Protein AF-A0A1Q7YEU7-F1 (afdb_monomer)

Sequence (400 aa):
MSNGEQTRAAELEILFSDGQLRAQCKITGKGLYWQSQPVNMKVDLTGLDGKISQLKDVLTTEQTDLWANLEDPLAEPASGFVADQFADCVERVVSVGFGLYSELADLGLRTILDKIDSTLREDDQLSIQTDCAFLPWEILYPYYYDKGNMTPKQKKNNPLRPKSLWGYKYKTEYILYPLPDELNGWAAPIDEHEQGPDYISFNLNKEIDAAFQARPFKPVEFHRQFFNSSIGEKGKCLEDKDSIVDFLLDDKNGATIIYMFCHGDSGSPLTSKMNEVLDFGEQKFITPQTLEQQNTYLRGPIVILNSCLSATVSPLSFSSFHKKFRKKRAMGVIGTTIKMPATFAAAFGRKLIECYMNRISIGCAIYQLRRELLDRNNPLGLFYSLQCPGDILAPQGGNN

Mean predicted aligned error: 6.61 Å

Radius of gyration: 20.5 Å; Cα contacts (8 Å, |Δi|>4): 819; chains: 1; bounding box: 54×52×56 Å

Nearest PDB structures (foldseek):
  7gy4-assembly1_A  TM=3.293E-01  e=2.165E-02  Homo sapiens
  2v7z-assembly2_B  TM=3.287E-01  e=4.281E-02  Rattus norvegicus
  5oow-assembly1_A  TM=2.748E-01  e=4.531E-02  Escherichia coli K-12
  3c7n-assembly1_B  TM=2.941E-01  e=3.312E-01  Bos taurus
  3hvr-assembly1_A  TM=4.270E-01  e=2.870E+00  Thermus thermophilus HB27

Structure (mmCIF, N/CA/C/O backbone):
data_AF-A0A1Q7YEU7-F1
#
_entry.id   AF-A0A1Q7YEU7-F1
#
loop_
_atom_site.group_PDB
_atom_site.id
_atom_site.type_symbol
_atom_site.label_atom_id
_atom_site.label_alt_id
_atom_site.label_comp_id
_atom_site.label_asym_id
_atom_site.label_entity_id
_atom_site.label_seq_id
_atom_site.pdbx_PDB_ins_code
_atom_site.Cartn_x
_atom_site.Cartn_y
_atom_site.Cartn_z
_atom_site.occupancy
_atom_site.B_iso_or_equiv
_atom_site.auth_seq_id
_atom_site.auth_comp_id
_atom_site.auth_asym_id
_atom_site.auth_atom_id
_atom_site.pdbx_PDB_model_num
ATOM 1 N N . MET A 1 1 ? -1.845 -26.449 -1.394 1.00 32.59 1 MET A N 1
ATOM 2 C CA . MET A 1 1 ? -1.409 -27.303 -0.269 1.00 32.59 1 MET A CA 1
ATOM 3 C C . MET A 1 1 ? 0.108 -27.401 -0.323 1.00 32.59 1 MET A C 1
ATOM 5 O O . MET A 1 1 ? 0.626 -28.246 -1.039 1.00 32.59 1 MET A O 1
ATOM 9 N N . SER A 1 2 ? 0.813 -26.463 0.314 1.00 35.88 2 SER A N 1
ATOM 10 C CA . SER A 1 2 ? 2.271 -26.518 0.457 1.00 35.88 2 SER A CA 1
ATOM 11 C C . SER A 1 2 ? 2.619 -27.400 1.656 1.00 35.88 2 SER A C 1
ATOM 13 O O . SER A 1 2 ? 1.962 -27.350 2.696 1.00 35.88 2 SER A O 1
ATOM 15 N N . ASN A 1 3 ? 3.620 -28.259 1.477 1.00 32.59 3 ASN A N 1
ATOM 16 C CA . ASN A 1 3 ? 4.206 -29.067 2.541 1.00 32.59 3 ASN A CA 1
ATOM 17 C C . ASN A 1 3 ? 4.626 -28.162 3.709 1.00 32.59 3 ASN A C 1
ATOM 19 O O . ASN A 1 3 ? 5.166 -27.088 3.469 1.00 32.59 3 ASN A O 1
ATOM 23 N N . GLY A 1 4 ? 4.375 -28.601 4.948 1.00 37.47 4 GLY A N 1
ATOM 24 C CA . GLY A 1 4 ? 4.508 -27.829 6.192 1.00 37.47 4 GLY A CA 1
ATOM 25 C C . GLY A 1 4 ? 5.925 -27.394 6.593 1.00 37.47 4 GLY A C 1
ATOM 26 O O . GLY A 1 4 ? 6.365 -27.662 7.712 1.00 37.47 4 GLY A O 1
ATOM 27 N N . GLU A 1 5 ? 6.642 -26.700 5.712 1.00 50.41 5 GLU A N 1
ATOM 28 C CA . GLU A 1 5 ? 7.723 -25.809 6.114 1.00 50.41 5 GLU A CA 1
ATOM 29 C C . GLU A 1 5 ? 7.101 -24.599 6.827 1.00 50.41 5 GLU A C 1
ATOM 31 O O . GLU A 1 5 ? 6.281 -23.882 6.263 1.00 50.41 5 GLU A O 1
ATOM 36 N N . GLN A 1 6 ? 7.442 -24.413 8.106 1.00 59.03 6 GLN A N 1
ATOM 37 C CA . GLN A 1 6 ? 6.990 -23.258 8.885 1.00 59.03 6 GLN A CA 1
ATOM 38 C C . GLN A 1 6 ? 7.550 -21.966 8.276 1.00 59.03 6 GLN A C 1
ATOM 40 O O . GLN A 1 6 ? 8.755 -21.882 8.023 1.00 59.03 6 GLN A O 1
ATOM 45 N N . THR A 1 7 ? 6.670 -20.980 8.092 1.00 75.88 7 THR A N 1
ATOM 46 C CA . THR A 1 7 ? 6.961 -19.628 7.602 1.00 75.88 7 THR A CA 1
ATOM 47 C C . THR A 1 7 ? 8.088 -18.988 8.411 1.00 75.88 7 THR A C 1
ATOM 49 O O . THR A 1 7 ? 8.085 -19.051 9.645 1.00 75.88 7 THR A O 1
ATOM 52 N N . ARG A 1 8 ? 9.065 -18.387 7.729 1.00 90.44 8 ARG A N 1
ATOM 53 C CA . ARG A 1 8 ? 10.079 -17.540 8.367 1.00 90.44 8 ARG A CA 1
ATOM 54 C C . ARG A 1 8 ? 9.531 -16.123 8.456 1.00 90.44 8 ARG A C 1
ATOM 56 O O . ARG A 1 8 ? 8.744 -15.695 7.612 1.00 90.44 8 ARG A O 1
ATOM 63 N N . ALA A 1 9 ? 9.966 -15.392 9.468 1.00 94.44 9 ALA A N 1
ATOM 64 C CA . ALA A 1 9 ? 9.588 -14.002 9.649 1.00 94.44 9 ALA A CA 1
ATOM 65 C C . ALA A 1 9 ? 10.834 -13.160 9.893 1.00 94.44 9 ALA A C 1
ATOM 67 O O . ALA A 1 9 ? 11.717 -13.563 10.654 1.00 94.44 9 ALA A O 1
ATOM 68 N N . ALA A 1 10 ? 10.901 -11.997 9.254 1.00 96.94 10 ALA A N 1
ATOM 69 C CA . ALA A 1 10 ? 11.815 -10.935 9.639 1.00 96.94 10 ALA A CA 1
ATOM 70 C C . ALA A 1 10 ? 11.024 -9.785 10.263 1.00 96.94 10 ALA A C 1
ATOM 72 O O . ALA A 1 10 ? 10.038 -9.322 9.697 1.00 96.94 10 ALA A O 1
ATOM 73 N N . GLU A 1 11 ? 11.491 -9.307 11.406 1.00 96.12 11 GLU A N 1
ATOM 74 C CA . GLU A 1 11 ? 11.033 -8.084 12.054 1.00 96.12 11 GLU A CA 1
ATOM 75 C C . GLU A 1 11 ? 12.167 -7.067 11.918 1.00 96.12 11 GLU A C 1
ATOM 77 O O . GLU A 1 11 ? 13.246 -7.271 12.481 1.00 96.12 11 GLU A O 1
ATOM 82 N N . LEU A 1 12 ? 11.966 -6.020 11.120 1.00 95.06 12 LEU A N 1
ATOM 83 C CA . LEU A 1 12 ? 12.899 -4.906 10.957 1.00 95.06 12 LEU A CA 1
ATOM 84 C C . LEU A 1 12 ? 12.358 -3.705 11.728 1.00 95.06 12 LEU A C 1
ATOM 86 O O . LEU A 1 12 ? 11.378 -3.089 11.326 1.00 95.06 12 LEU A O 1
ATOM 90 N N . GLU A 1 13 ? 13.010 -3.376 12.832 1.00 92.62 13 GLU A N 1
ATOM 91 C CA . GLU A 1 13 ? 12.688 -2.220 13.656 1.00 92.62 13 GLU A CA 1
ATOM 92 C C . GLU A 1 13 ? 13.523 -1.014 13.209 1.00 92.62 13 GLU A C 1
ATOM 94 O O . GLU A 1 13 ? 14.739 -1.137 13.050 1.00 92.62 13 GLU A O 1
ATOM 99 N N . ILE A 1 14 ? 12.882 0.139 13.000 1.00 88.06 14 ILE A N 1
ATOM 100 C CA . ILE A 1 14 ? 13.496 1.406 12.583 1.00 88.06 14 ILE A CA 1
ATOM 101 C C . ILE A 1 14 ? 12.913 2.543 13.420 1.00 88.06 14 ILE A C 1
ATOM 103 O O . ILE A 1 14 ? 11.785 2.979 13.190 1.00 88.06 14 ILE A O 1
ATOM 107 N N . LEU A 1 15 ? 13.704 3.045 14.360 1.00 85.38 15 LEU A N 1
ATOM 108 C CA . LEU A 1 15 ? 13.304 4.070 15.322 1.00 85.38 15 LEU A CA 1
ATOM 109 C C . LEU A 1 15 ? 14.089 5.358 15.110 1.00 85.38 15 LEU A C 1
ATOM 111 O O . LEU A 1 15 ? 15.295 5.308 14.860 1.00 85.38 15 LEU A O 1
ATOM 115 N N . PHE A 1 16 ? 13.446 6.509 15.272 1.00 79.31 16 PHE A N 1
ATOM 116 C CA . PHE A 1 16 ? 14.124 7.801 15.272 1.00 79.31 16 PHE A CA 1
ATOM 117 C C . PHE A 1 16 ? 14.393 8.275 16.705 1.00 79.31 16 PHE A C 1
ATOM 119 O O . PHE A 1 16 ? 13.479 8.651 17.432 1.00 79.31 16 PHE A O 1
ATOM 126 N N . SER A 1 17 ? 15.667 8.314 17.106 1.00 73.44 17 SER A N 1
ATOM 127 C CA . SER A 1 17 ? 16.100 8.821 18.417 1.00 73.44 17 SER A CA 1
ATOM 128 C C . SER A 1 17 ? 17.311 9.727 18.254 1.00 73.44 17 SER A C 1
ATOM 130 O O . SER A 1 17 ? 18.220 9.429 17.482 1.00 73.44 17 SER A O 1
ATOM 132 N N . ASP A 1 18 ? 17.331 10.841 18.986 1.00 71.88 18 ASP A N 1
ATOM 133 C CA . ASP A 1 18 ? 18.491 11.742 19.078 1.00 71.88 18 ASP A CA 1
ATOM 134 C C . ASP A 1 18 ? 19.015 12.245 17.717 1.00 71.88 18 ASP A C 1
ATOM 136 O O . ASP A 1 18 ? 20.216 12.434 17.511 1.00 71.88 18 ASP A O 1
ATOM 140 N N . GLY A 1 19 ? 18.105 12.459 16.760 1.00 69.12 19 GLY A N 1
ATOM 141 C CA . GLY A 1 19 ? 18.447 12.936 15.417 1.00 69.12 19 GLY A CA 1
ATOM 142 C C . GLY A 1 19 ? 19.043 11.869 14.490 1.00 69.12 19 GLY A C 1
ATOM 143 O O . GLY A 1 19 ? 19.562 12.218 13.431 1.00 69.12 19 GLY A O 1
ATOM 144 N N . GLN A 1 20 ? 18.996 10.589 14.867 1.00 75.50 20 GLN A N 1
ATOM 145 C CA . GLN A 1 20 ? 19.472 9.462 14.062 1.00 75.50 20 GLN A CA 1
ATOM 146 C C . GLN A 1 20 ? 18.386 8.394 13.920 1.00 75.50 20 GLN A C 1
ATOM 148 O O . GLN A 1 20 ? 17.569 8.198 14.820 1.00 75.50 20 GLN A O 1
ATOM 153 N N . LEU A 1 21 ? 18.401 7.672 12.796 1.00 81.38 21 LEU A N 1
ATOM 154 C CA . LEU A 1 21 ? 17.607 6.452 12.672 1.00 81.38 21 LEU A CA 1
ATOM 155 C C . LEU A 1 21 ? 18.422 5.277 13.196 1.00 81.38 21 LEU A C 1
ATOM 157 O O . LEU A 1 21 ? 19.537 5.034 12.743 1.00 81.38 21 LEU A O 1
ATOM 161 N N . ARG A 1 22 ? 17.855 4.526 14.126 1.00 88.56 22 ARG A N 1
ATOM 162 C CA . ARG A 1 22 ? 18.408 3.277 14.627 1.00 88.56 22 ARG A CA 1
ATOM 163 C C . ARG A 1 22 ? 17.619 2.125 14.034 1.00 88.56 22 ARG A C 1
ATOM 165 O O . ARG A 1 22 ? 16.401 2.093 14.160 1.00 88.56 22 ARG A O 1
ATOM 172 N N . ALA A 1 23 ? 18.315 1.180 13.418 1.00 91.38 23 ALA A N 1
ATOM 173 C CA . ALA A 1 23 ? 17.715 -0.010 12.843 1.00 91.38 23 ALA A CA 1
ATOM 174 C C . ALA A 1 23 ? 18.238 -1.284 13.505 1.00 91.38 23 ALA A C 1
ATOM 176 O O . ALA A 1 23 ? 19.430 -1.404 13.795 1.00 91.38 23 ALA A O 1
ATOM 177 N N . GLN A 1 24 ? 17.367 -2.265 13.698 1.00 95.06 24 GLN A N 1
ATOM 178 C CA . GLN A 1 24 ? 17.751 -3.622 14.073 1.00 95.06 24 GLN A CA 1
ATOM 179 C C . GLN A 1 24 ? 16.795 -4.628 13.448 1.00 95.06 24 GLN A C 1
ATOM 181 O O . GLN A 1 24 ? 15.644 -4.312 13.173 1.00 95.06 24 GLN A O 1
ATOM 186 N N . CYS A 1 25 ? 17.266 -5.848 13.214 1.00 97.12 25 CYS A N 1
ATOM 187 C CA . CYS A 1 25 ? 16.435 -6.884 12.625 1.00 97.12 25 CYS A CA 1
ATOM 188 C C . CYS A 1 25 ? 16.545 -8.195 13.392 1.00 97.12 25 CYS A C 1
ATOM 190 O O . CYS A 1 25 ? 17.641 -8.612 13.776 1.00 97.12 25 CYS A O 1
ATOM 192 N N . LYS A 1 26 ? 15.405 -8.859 13.573 1.00 97.62 26 LYS A N 1
ATOM 193 C CA . LYS A 1 26 ? 15.294 -10.227 14.074 1.00 97.62 26 LYS A CA 1
ATOM 194 C C . LYS A 1 26 ? 14.724 -11.100 12.964 1.00 97.62 26 LYS A C 1
ATOM 196 O O . LYS A 1 26 ? 13.724 -10.734 12.361 1.00 97.62 26 LYS A O 1
ATOM 201 N N . ILE A 1 27 ? 15.324 -12.259 12.715 1.00 97.31 27 ILE A N 1
ATOM 202 C CA . ILE A 1 27 ? 14.777 -13.276 11.815 1.00 97.31 27 ILE A CA 1
ATOM 203 C C . ILE A 1 27 ? 14.528 -14.547 12.614 1.00 97.31 27 ILE A C 1
ATOM 205 O O . ILE A 1 27 ? 15.431 -15.061 13.280 1.00 97.31 27 ILE A O 1
ATOM 209 N N . THR A 1 28 ? 13.309 -15.061 12.524 1.00 96.12 28 THR A N 1
ATOM 210 C CA . THR A 1 28 ? 12.859 -16.263 13.224 1.00 96.12 28 THR A CA 1
ATOM 211 C C . THR A 1 28 ? 12.248 -17.275 12.264 1.00 96.12 28 THR A C 1
ATOM 213 O O . THR A 1 28 ? 11.796 -16.961 11.164 1.00 96.12 28 THR A O 1
ATOM 216 N N . GLY A 1 29 ? 12.270 -18.535 12.681 1.00 92.00 29 GLY A N 1
ATOM 217 C CA . GLY A 1 29 ? 11.656 -19.657 11.986 1.00 92.00 29 GLY A CA 1
ATOM 218 C C . GLY A 1 29 ? 12.030 -20.965 12.677 1.00 92.00 29 GLY A C 1
ATOM 219 O O . GLY A 1 29 ? 12.768 -20.977 13.665 1.00 92.00 29 GLY A O 1
ATOM 220 N N . LYS A 1 30 ? 11.555 -22.100 12.161 1.00 88.31 30 LYS A N 1
ATOM 221 C CA . LYS A 1 30 ? 11.873 -23.414 12.739 1.00 88.31 30 LYS A CA 1
ATOM 222 C C . LYS A 1 30 ? 13.384 -23.667 12.764 1.00 88.31 30 LYS A C 1
ATOM 224 O O . LYS A 1 30 ? 13.995 -23.846 11.714 1.00 88.31 30 LYS A O 1
ATOM 229 N N . GLY A 1 31 ? 13.976 -23.709 13.959 1.00 88.31 31 GLY A N 1
ATOM 230 C CA . GLY A 1 31 ? 15.423 -23.898 14.127 1.00 88.31 31 GLY A CA 1
ATOM 231 C C . GLY A 1 31 ? 16.273 -22.742 13.582 1.00 88.31 31 GLY A C 1
ATOM 232 O O . GLY A 1 31 ? 17.475 -22.910 13.392 1.00 88.31 31 GLY A O 1
ATOM 233 N N . LEU A 1 32 ? 15.660 -21.586 13.316 1.00 91.69 32 LEU A N 1
ATOM 234 C CA . LEU A 1 32 ? 16.310 -20.394 12.795 1.00 91.69 32 LEU A CA 1
ATOM 235 C C . LEU A 1 32 ? 16.101 -19.242 13.777 1.00 91.69 32 LEU A C 1
ATOM 237 O O . LEU A 1 32 ? 14.971 -18.840 14.048 1.00 91.69 32 LEU A O 1
ATOM 241 N N . TYR A 1 33 ? 17.208 -18.694 14.264 1.00 95.31 33 TYR A N 1
ATOM 242 C CA . TYR A 1 33 ? 17.232 -17.441 15.002 1.00 95.31 33 TYR A CA 1
ATOM 243 C C . TYR A 1 33 ? 18.439 -16.633 14.552 1.00 95.31 33 TYR A C 1
ATOM 245 O O . TYR A 1 33 ? 19.568 -17.129 14.545 1.00 95.31 33 TYR A O 1
ATOM 253 N N . TRP A 1 34 ? 18.205 -15.385 14.182 1.00 97.12 34 TRP A N 1
ATOM 254 C CA . TRP A 1 34 ? 19.259 -14.417 13.946 1.00 97.12 34 TRP A CA 1
ATOM 255 C C . TRP A 1 34 ? 18.793 -13.046 14.413 1.00 97.12 34 TRP A C 1
ATOM 257 O O . TRP A 1 34 ? 17.637 -12.683 14.222 1.00 97.12 34 TRP A O 1
ATOM 267 N N . GLN A 1 35 ? 19.702 -12.284 15.006 1.00 97.50 35 GLN A N 1
ATOM 268 C CA . GLN A 1 35 ? 19.451 -10.912 15.412 1.00 97.50 35 GLN A CA 1
ATOM 269 C C . GLN A 1 35 ? 20.660 -10.066 15.029 1.00 97.50 35 GLN A C 1
ATOM 271 O O . GLN A 1 35 ? 21.805 -10.454 15.287 1.00 97.50 35 GLN A O 1
ATOM 276 N N . SER A 1 36 ? 20.413 -8.927 14.392 1.00 96.94 36 SER A N 1
ATOM 277 C CA . SER A 1 36 ? 21.465 -7.972 14.075 1.00 96.94 36 SER A CA 1
ATOM 278 C C . SER A 1 36 ? 21.929 -7.246 15.336 1.00 96.94 36 SER A C 1
ATOM 280 O O . SER A 1 36 ? 21.177 -7.070 16.294 1.00 96.94 36 SER A O 1
ATOM 282 N N . GLN A 1 37 ? 23.162 -6.744 15.312 1.00 94.44 37 GLN A N 1
ATOM 283 C CA . GLN A 1 37 ? 23.489 -5.623 16.189 1.00 94.44 37 GLN A CA 1
ATOM 284 C C . GLN A 1 37 ? 22.704 -4.384 15.724 1.00 94.44 37 GLN A C 1
ATOM 286 O O . GLN A 1 37 ? 22.439 -4.266 14.520 1.00 94.44 37 GLN A O 1
ATOM 291 N N . PRO A 1 38 ? 22.318 -3.475 16.634 1.00 92.81 38 PRO A N 1
ATOM 292 C CA . PRO A 1 38 ? 21.705 -2.216 16.241 1.00 92.81 38 PRO A CA 1
ATOM 293 C C . PRO A 1 38 ? 22.652 -1.381 15.376 1.00 92.81 38 PRO A C 1
ATOM 295 O O . PRO A 1 38 ? 23.840 -1.260 15.678 1.00 92.81 38 PRO A O 1
ATOM 298 N N . VAL A 1 39 ? 22.114 -0.791 14.313 1.00 91.75 39 VAL A N 1
ATOM 299 C CA . VAL A 1 39 ? 22.832 0.067 13.370 1.00 91.75 39 VAL A CA 1
ATOM 300 C C . VAL A 1 39 ? 22.289 1.482 13.490 1.00 91.75 39 VAL A C 1
ATOM 302 O O . VAL A 1 39 ? 21.088 1.693 13.357 1.00 91.75 39 VAL A O 1
ATOM 305 N N . ASN A 1 40 ? 23.172 2.455 13.702 1.00 88.06 40 ASN A N 1
ATOM 306 C CA . ASN A 1 40 ? 22.810 3.867 13.638 1.00 88.06 40 ASN A CA 1
ATOM 307 C C . ASN A 1 40 ? 23.067 4.385 12.224 1.00 88.06 40 ASN A C 1
ATOM 309 O O . ASN A 1 40 ? 24.202 4.381 11.746 1.00 88.06 40 ASN A O 1
ATOM 313 N N . MET A 1 41 ? 22.012 4.850 11.574 1.00 81.38 41 MET A N 1
ATOM 314 C CA . MET A 1 41 ? 22.049 5.468 1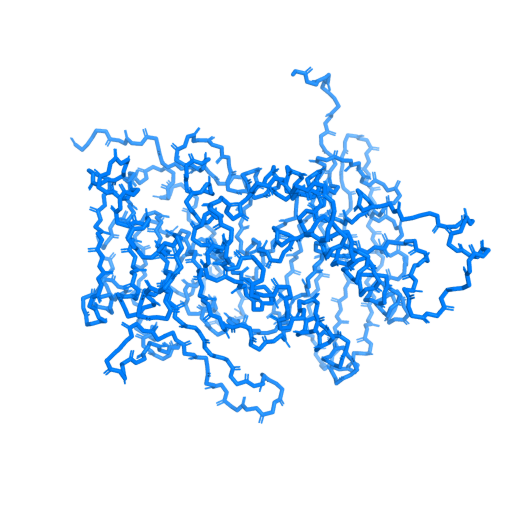0.263 1.00 81.38 41 MET A CA 1
ATOM 315 C C . MET A 1 41 ? 22.106 6.983 10.434 1.00 81.38 41 MET A C 1
ATOM 317 O O . MET A 1 41 ? 21.208 7.608 11.009 1.00 81.38 41 MET A O 1
ATOM 321 N N . LYS A 1 42 ? 23.164 7.593 9.898 1.00 70.44 42 LYS A N 1
ATOM 322 C CA . LYS A 1 42 ? 23.204 9.043 9.691 1.00 70.44 42 LYS A CA 1
ATOM 323 C C . LYS A 1 42 ? 22.363 9.352 8.467 1.00 70.44 42 LYS A C 1
ATOM 325 O O . LYS A 1 42 ? 22.862 9.300 7.348 1.00 70.44 42 LYS A O 1
ATOM 330 N N . VAL A 1 43 ? 21.082 9.608 8.681 1.00 66.81 43 VAL A N 1
ATOM 331 C CA . VAL A 1 43 ? 20.170 9.835 7.567 1.00 66.81 43 VAL A CA 1
ATOM 332 C C . VAL A 1 43 ? 20.219 11.296 7.166 1.00 66.81 43 VAL A C 1
ATOM 334 O O . VAL A 1 43 ? 19.766 12.171 7.901 1.00 66.81 43 VAL A O 1
ATOM 337 N N . ASP A 1 44 ? 20.758 11.550 5.976 1.00 66.38 44 ASP A N 1
ATOM 338 C CA . ASP A 1 44 ? 20.404 12.750 5.234 1.00 66.38 44 ASP A CA 1
ATOM 339 C C . ASP A 1 44 ? 19.004 12.534 4.650 1.00 66.38 44 ASP A C 1
ATOM 341 O O . ASP A 1 44 ? 18.834 11.957 3.575 1.00 66.38 44 ASP A O 1
ATOM 345 N N . LEU A 1 45 ? 17.986 12.966 5.398 1.00 58.47 45 LEU A N 1
ATOM 346 C CA . LEU A 1 45 ? 16.586 12.867 4.974 1.00 58.47 45 LEU A CA 1
ATOM 347 C C . LEU A 1 45 ? 16.348 13.585 3.638 1.00 58.47 45 LEU A C 1
ATOM 349 O O . LEU A 1 45 ? 15.432 13.212 2.914 1.00 58.47 45 LEU A O 1
ATOM 353 N N . THR A 1 46 ? 17.192 14.560 3.285 1.00 60.12 46 THR A N 1
ATOM 354 C CA . THR A 1 46 ? 17.143 15.282 2.008 1.00 60.12 46 THR A CA 1
ATOM 355 C C . THR A 1 46 ? 17.573 14.397 0.839 1.00 60.12 46 THR A C 1
ATOM 357 O O . THR A 1 46 ? 16.938 14.418 -0.214 1.00 60.12 46 THR A O 1
ATOM 360 N N . GLY A 1 47 ? 18.633 13.600 1.012 1.00 64.06 47 GLY A N 1
ATOM 361 C CA . GLY A 1 47 ? 19.103 12.647 0.000 1.00 64.06 47 GLY A CA 1
ATOM 362 C C . GLY A 1 47 ? 18.073 11.551 -0.271 1.00 64.06 47 GLY A C 1
ATOM 363 O O . GLY A 1 47 ? 17.706 11.307 -1.426 1.00 64.06 47 GLY A O 1
ATOM 364 N N . LEU A 1 48 ? 17.513 11.001 0.811 1.00 65.06 48 LEU A N 1
ATOM 365 C CA . LEU A 1 48 ? 16.469 9.983 0.750 1.00 65.06 48 LEU A CA 1
ATOM 366 C C . LEU A 1 48 ? 15.174 10.533 0.131 1.00 65.06 48 LEU A C 1
ATOM 368 O O . LEU A 1 48 ? 14.557 9.859 -0.690 1.00 65.06 48 LEU A O 1
ATOM 372 N N . ASP A 1 49 ? 14.788 11.773 0.452 1.00 64.50 49 ASP A N 1
ATOM 373 C CA . ASP A 1 49 ? 13.663 12.465 -0.194 1.00 64.50 49 ASP A CA 1
ATOM 374 C C . ASP A 1 49 ? 13.915 12.681 -1.687 1.00 64.50 49 ASP A C 1
ATOM 376 O O . ASP A 1 49 ? 13.020 12.448 -2.490 1.00 64.50 49 ASP A O 1
ATOM 380 N N . GLY A 1 50 ? 15.141 13.025 -2.092 1.00 66.81 50 GLY A N 1
ATOM 381 C CA . GLY A 1 50 ? 15.515 13.147 -3.499 1.00 66.81 50 GLY A CA 1
ATOM 382 C C . GLY A 1 50 ? 15.319 11.844 -4.279 1.00 66.81 50 GLY A C 1
ATOM 383 O O . GLY A 1 50 ? 14.757 11.857 -5.375 1.00 66.81 50 GLY A O 1
ATOM 384 N N . LYS A 1 51 ? 15.717 10.697 -3.721 1.00 66.62 51 LYS A N 1
ATOM 385 C CA . LYS A 1 51 ? 15.518 9.388 -4.367 1.00 66.62 51 LYS A CA 1
ATOM 386 C C . LYS A 1 51 ? 14.083 8.907 -4.310 1.00 66.62 51 LYS A C 1
ATOM 388 O O . LYS A 1 51 ? 13.573 8.422 -5.317 1.00 66.62 51 LYS A O 1
ATOM 393 N N . ILE A 1 52 ? 13.410 9.117 -3.186 1.00 67.31 52 ILE A N 1
ATOM 394 C CA . ILE A 1 52 ? 11.982 8.852 -3.076 1.00 67.31 52 ILE A CA 1
ATOM 395 C C . ILE A 1 52 ? 11.246 9.710 -4.094 1.00 67.31 52 ILE A C 1
ATOM 397 O O . ILE A 1 52 ? 10.452 9.154 -4.830 1.00 67.31 52 ILE A O 1
ATOM 401 N N . SER A 1 53 ? 11.601 10.981 -4.289 1.00 67.44 53 SER A N 1
ATOM 402 C CA . SER A 1 53 ? 10.988 11.859 -5.289 1.00 67.44 53 SER A CA 1
ATOM 403 C C . SER A 1 53 ? 11.084 11.334 -6.725 1.00 67.44 53 SER A C 1
ATOM 405 O O . SER A 1 53 ? 10.194 11.639 -7.511 1.00 67.44 53 SER A O 1
ATOM 407 N N . GLN A 1 54 ? 12.061 10.475 -7.057 1.00 71.00 54 GLN A N 1
ATOM 408 C CA . GLN A 1 54 ? 12.111 9.789 -8.359 1.00 71.00 54 GLN A CA 1
ATOM 409 C C . GLN A 1 54 ? 10.909 8.858 -8.570 1.00 71.00 54 GLN A C 1
ATOM 411 O O . GLN A 1 54 ? 10.533 8.577 -9.705 1.00 71.00 54 GLN A O 1
ATOM 416 N N . LEU A 1 55 ? 10.252 8.416 -7.493 1.00 72.38 55 LEU A N 1
ATOM 417 C CA . LEU A 1 55 ? 9.000 7.670 -7.569 1.00 72.38 55 LEU A CA 1
ATOM 418 C C . LEU A 1 55 ? 7.833 8.513 -8.101 1.00 72.38 55 LEU A C 1
ATOM 420 O O . LEU A 1 55 ? 6.858 7.936 -8.578 1.00 72.38 55 LEU A O 1
ATOM 424 N N . LYS A 1 56 ? 7.936 9.855 -8.104 1.00 67.94 56 LYS A N 1
ATOM 425 C CA . LYS A 1 56 ? 6.963 10.734 -8.790 1.00 67.94 56 LYS A CA 1
ATOM 426 C C . LYS A 1 56 ? 6.945 10.465 -10.290 1.00 67.94 56 LYS A C 1
ATOM 428 O O . LYS A 1 56 ? 5.892 10.583 -10.906 1.00 67.94 56 LYS A O 1
ATOM 433 N N . ASP A 1 57 ? 8.086 10.045 -10.827 1.00 69.38 57 ASP A N 1
ATOM 434 C CA . ASP A 1 57 ? 8.324 9.858 -12.255 1.00 69.38 57 ASP A CA 1
ATOM 435 C C . ASP A 1 57 ? 8.316 8.374 -12.667 1.00 69.38 57 ASP A C 1
ATOM 437 O O . ASP A 1 57 ? 8.699 8.033 -13.790 1.00 69.38 57 ASP A O 1
ATOM 441 N N . VAL A 1 58 ? 7.886 7.465 -11.776 1.00 79.81 58 VAL A N 1
ATOM 442 C CA . VAL A 1 58 ? 7.726 6.035 -12.110 1.00 79.81 58 VAL A CA 1
ATOM 443 C C . VAL A 1 58 ? 6.702 5.843 -13.224 1.00 79.81 58 VAL A C 1
ATOM 445 O O . VAL A 1 58 ? 6.913 5.012 -14.108 1.00 79.81 58 VAL A O 1
ATOM 448 N N . LEU A 1 59 ? 5.620 6.622 -13.181 1.00 82.44 59 LEU A N 1
ATOM 449 C CA . LEU A 1 59 ? 4.644 6.715 -14.254 1.00 82.44 59 LEU A CA 1
ATOM 450 C C . LEU A 1 59 ? 4.861 8.009 -15.029 1.00 82.44 59 LEU A C 1
ATOM 452 O O . LEU A 1 59 ? 4.770 9.103 -14.474 1.00 82.44 59 LEU A O 1
ATOM 456 N N . THR A 1 60 ? 5.081 7.893 -16.335 1.00 84.31 60 THR A N 1
ATOM 457 C CA . THR A 1 60 ? 5.040 9.054 -17.226 1.00 84.31 60 THR A CA 1
ATOM 458 C C . THR A 1 60 ? 3.599 9.549 -17.395 1.00 84.31 60 THR A C 1
ATOM 460 O O . THR A 1 60 ? 2.628 8.829 -17.133 1.00 84.31 60 THR A O 1
ATOM 463 N N . THR A 1 61 ? 3.430 10.782 -17.882 1.00 83.75 61 THR A N 1
ATOM 464 C CA . THR A 1 61 ? 2.107 11.301 -18.275 1.00 83.75 61 THR A CA 1
ATOM 465 C C . THR A 1 61 ? 1.437 10.394 -19.309 1.00 83.75 61 THR A C 1
ATOM 467 O O . THR A 1 61 ? 0.244 10.129 -19.209 1.00 83.75 61 THR A O 1
ATOM 470 N N . GLU A 1 62 ? 2.216 9.874 -20.259 1.00 85.44 62 GLU A N 1
ATOM 471 C CA . GLU A 1 62 ? 1.752 8.935 -21.282 1.00 85.44 62 GLU A CA 1
ATOM 472 C C . GLU A 1 62 ? 1.267 7.618 -20.666 1.00 85.44 62 GLU A C 1
ATOM 474 O O . GLU A 1 62 ? 0.151 7.193 -20.939 1.00 85.44 62 GLU A O 1
ATOM 479 N N . GLN A 1 63 ? 2.041 7.010 -19.762 1.00 86.69 63 GLN A N 1
ATOM 480 C CA . GLN A 1 63 ? 1.620 5.796 -19.055 1.00 86.69 63 GLN A CA 1
ATOM 481 C C . GLN A 1 63 ? 0.370 6.049 -18.203 1.00 86.69 63 GLN A C 1
ATOM 483 O O . GLN A 1 63 ? -0.563 5.251 -18.210 1.00 86.69 63 GLN A O 1
ATOM 488 N N . THR A 1 64 ? 0.297 7.190 -17.518 1.00 85.94 64 THR A N 1
ATOM 489 C CA . THR A 1 64 ? -0.895 7.560 -16.742 1.00 85.94 64 THR A CA 1
ATOM 490 C C . THR A 1 64 ? -2.139 7.642 -17.630 1.00 85.94 64 THR A C 1
ATOM 492 O O . THR A 1 64 ? -3.202 7.161 -17.235 1.00 85.94 64 THR A O 1
ATOM 495 N N . ASP A 1 65 ? -2.020 8.225 -18.825 1.00 86.44 65 ASP A N 1
ATOM 496 C CA . ASP A 1 65 ? -3.123 8.301 -19.783 1.00 86.44 65 ASP A CA 1
ATOM 497 C C . ASP A 1 65 ? -3.481 6.925 -20.364 1.00 86.44 65 ASP A C 1
ATOM 499 O O . ASP A 1 65 ? -4.659 6.582 -20.436 1.00 86.44 65 ASP A O 1
ATOM 503 N N . LEU A 1 66 ? -2.487 6.088 -20.682 1.00 89.12 66 LEU A N 1
ATOM 504 C CA . LEU A 1 66 ? -2.710 4.720 -21.160 1.00 89.12 66 LEU A CA 1
ATOM 505 C C . LEU A 1 66 ? -3.534 3.896 -20.165 1.00 89.12 66 LEU A C 1
ATOM 507 O O . LEU A 1 66 ? -4.573 3.362 -20.545 1.00 89.12 66 LEU A O 1
ATOM 511 N N . TRP A 1 67 ? -3.134 3.846 -18.889 1.00 88.69 67 TRP A N 1
ATOM 512 C CA . TRP A 1 67 ? -3.892 3.129 -17.849 1.00 88.69 67 TRP A CA 1
ATOM 513 C C . TRP A 1 67 ? -5.300 3.687 -17.651 1.00 88.69 67 TRP A C 1
ATOM 515 O O . TRP A 1 67 ? -6.233 2.950 -17.324 1.00 88.69 67 TRP A O 1
ATOM 525 N N . ALA A 1 68 ? -5.470 4.994 -17.833 1.00 85.94 68 ALA A N 1
ATOM 526 C CA . ALA A 1 68 ? -6.767 5.628 -17.697 1.00 85.94 68 ALA A CA 1
ATOM 527 C C . ALA A 1 68 ? -7.732 5.305 -18.851 1.00 85.94 68 ALA A C 1
ATOM 529 O O . ALA A 1 68 ? -8.940 5.457 -18.680 1.00 85.94 68 ALA A O 1
ATOM 530 N N . ASN A 1 69 ? -7.217 4.854 -19.998 1.00 88.25 69 ASN A N 1
ATOM 531 C CA . ASN A 1 69 ? -8.007 4.487 -21.174 1.00 88.25 69 ASN A CA 1
ATOM 532 C C . ASN A 1 69 ? -8.260 2.973 -21.304 1.00 88.25 69 ASN A C 1
ATOM 534 O O . ASN A 1 69 ? -8.933 2.557 -22.245 1.00 88.25 69 ASN A O 1
ATOM 538 N N . LEU A 1 70 ? -7.754 2.150 -20.380 1.00 89.19 70 LEU A N 1
ATOM 539 C CA . LEU A 1 70 ? -8.037 0.713 -20.365 1.00 89.19 70 LEU A CA 1
ATOM 540 C C . LEU A 1 70 ? -9.507 0.437 -20.026 1.00 89.19 70 LEU A C 1
ATOM 542 O O . LEU A 1 70 ? -10.086 1.084 -19.152 1.00 89.19 70 LEU A O 1
ATOM 546 N N . GLU A 1 71 ? -10.088 -0.565 -20.688 1.00 87.94 71 GLU A N 1
ATOM 547 C CA . GLU A 1 71 ? -11.411 -1.094 -20.334 1.00 87.94 71 GLU A CA 1
ATOM 548 C C . GLU A 1 71 ? -11.367 -1.861 -19.006 1.00 87.94 71 GLU A C 1
ATOM 550 O O . GLU A 1 71 ? -12.220 -1.654 -18.146 1.00 87.94 71 GLU A O 1
ATOM 555 N N . ASP A 1 72 ? -10.339 -2.695 -18.818 1.00 90.94 72 ASP A N 1
ATOM 556 C CA . ASP A 1 72 ? -10.000 -3.332 -17.545 1.00 90.94 72 ASP A CA 1
ATOM 557 C C . ASP A 1 72 ? -8.632 -2.812 -17.061 1.00 90.94 72 ASP A C 1
ATOM 559 O O . ASP A 1 72 ? -7.593 -3.185 -17.615 1.00 90.94 72 ASP A O 1
ATOM 563 N N . PRO A 1 73 ? -8.601 -1.956 -16.024 1.00 90.56 73 PRO A N 1
ATOM 564 C CA . PRO A 1 73 ? -7.362 -1.383 -15.499 1.00 90.56 73 PRO A CA 1
ATOM 565 C C . PRO A 1 73 ? -6.393 -2.391 -14.855 1.00 90.56 73 PRO A C 1
ATOM 567 O O . PRO A 1 73 ? -5.248 -2.026 -14.578 1.00 90.56 73 PRO A O 1
ATOM 570 N N . LEU A 1 74 ? -6.834 -3.626 -14.577 1.00 93.62 74 LEU A N 1
ATOM 571 C CA . LEU A 1 74 ? -6.015 -4.700 -13.994 1.00 93.62 74 LEU A CA 1
ATOM 572 C C . LEU A 1 74 ? -5.615 -5.778 -15.013 1.00 93.62 74 LEU A C 1
ATOM 574 O O . LEU A 1 74 ? -4.897 -6.722 -14.654 1.00 93.62 74 LEU A O 1
ATOM 578 N N . ALA A 1 75 ? -6.082 -5.666 -16.257 1.00 89.25 75 ALA A N 1
ATOM 579 C CA . ALA A 1 75 ? -5.783 -6.635 -17.297 1.00 89.25 75 ALA A CA 1
ATOM 580 C C . ALA A 1 75 ? -4.294 -6.650 -17.661 1.00 89.25 75 ALA A C 1
ATOM 582 O O . ALA A 1 75 ? -3.561 -5.671 -17.497 1.00 89.25 75 ALA A O 1
ATOM 583 N N . GLU A 1 76 ? -3.859 -7.795 -18.185 1.00 87.25 76 GLU A N 1
ATOM 584 C CA . GLU A 1 76 ? -2.563 -7.894 -18.843 1.00 87.25 76 GLU A CA 1
ATOM 585 C C . GLU A 1 76 ? -2.564 -7.006 -20.096 1.00 87.25 76 GLU A C 1
ATOM 587 O O . GLU A 1 76 ? -3.538 -7.023 -20.860 1.00 87.25 76 GLU A O 1
ATOM 592 N N . PRO A 1 77 ? -1.508 -6.213 -20.326 1.00 83.00 77 PRO A N 1
ATOM 593 C CA . PRO A 1 77 ? -1.447 -5.362 -21.498 1.00 83.00 77 PRO A CA 1
ATOM 594 C C . PRO A 1 77 ? -1.419 -6.211 -22.774 1.00 83.00 77 PRO A C 1
ATOM 596 O O . PRO A 1 77 ? -0.674 -7.185 -22.889 1.00 83.00 77 PRO A O 1
ATOM 599 N N . ALA A 1 78 ? -2.204 -5.806 -23.773 1.00 78.12 78 ALA A N 1
ATOM 600 C CA . ALA A 1 78 ? -2.155 -6.422 -25.092 1.00 78.12 78 ALA A CA 1
ATOM 601 C C . ALA A 1 78 ? -0.778 -6.204 -25.745 1.00 78.12 78 ALA A C 1
ATOM 603 O O . ALA A 1 78 ? -0.144 -5.162 -25.560 1.00 78.12 78 ALA A O 1
ATOM 604 N N . SER A 1 79 ? -0.335 -7.173 -26.551 1.00 84.44 79 SER A N 1
ATOM 605 C CA . SER A 1 79 ? 0.935 -7.098 -27.281 1.00 84.44 79 SER A CA 1
ATOM 606 C C . SER A 1 79 ? 1.062 -5.814 -28.107 1.00 84.44 79 SER A C 1
ATOM 608 O O . SER A 1 79 ? 0.087 -5.366 -28.712 1.00 84.44 79 SER A O 1
ATOM 610 N N . GLY A 1 80 ? 2.280 -5.284 -28.216 1.00 90.44 80 GLY A N 1
ATOM 611 C CA . GLY A 1 80 ? 2.579 -4.059 -28.956 1.00 90.44 80 GLY A CA 1
ATOM 612 C C . GLY A 1 80 ? 2.834 -2.887 -28.015 1.00 90.44 80 GLY A C 1
ATOM 613 O O . GLY A 1 80 ? 3.299 -3.076 -26.895 1.00 90.44 80 GLY A O 1
ATOM 614 N N . PHE A 1 81 ? 2.504 -1.676 -28.462 1.00 89.69 81 PHE A N 1
ATOM 615 C CA . PHE A 1 81 ? 2.903 -0.441 -27.783 1.00 89.69 81 PHE A CA 1
ATOM 616 C C . PHE A 1 81 ? 2.502 -0.375 -26.299 1.00 89.69 81 PHE A C 1
ATOM 618 O O . PHE A 1 81 ? 3.296 0.050 -25.466 1.00 89.69 81 PHE A O 1
ATOM 625 N N . VAL A 1 82 ? 1.292 -0.821 -25.944 1.00 89.00 82 VAL A N 1
ATOM 626 C CA . VAL A 1 82 ? 0.827 -0.806 -24.545 1.00 89.00 82 VAL A CA 1
ATOM 627 C C . VAL A 1 82 ? 1.649 -1.769 -23.682 1.00 89.00 82 VAL A C 1
ATOM 629 O O . VAL A 1 82 ? 2.099 -1.381 -22.606 1.00 89.00 82 VAL A O 1
ATOM 632 N N . ALA A 1 83 ? 1.912 -2.990 -24.163 1.00 91.94 83 ALA A N 1
ATOM 633 C CA . ALA A 1 83 ? 2.791 -3.936 -23.472 1.00 91.94 83 ALA A CA 1
ATOM 634 C C . ALA A 1 83 ? 4.217 -3.395 -23.308 1.00 91.94 83 ALA A C 1
ATOM 636 O O . ALA A 1 83 ? 4.798 -3.553 -22.233 1.00 91.94 83 ALA A O 1
ATOM 637 N N . ASP A 1 84 ? 4.753 -2.701 -24.316 1.00 92.94 84 ASP A N 1
ATOM 638 C CA . ASP A 1 84 ? 6.076 -2.077 -24.229 1.00 92.94 84 ASP A CA 1
ATOM 639 C C . ASP A 1 84 ? 6.115 -1.007 -23.127 1.00 92.94 84 ASP A C 1
ATOM 641 O O . ASP A 1 84 ? 7.058 -0.966 -22.340 1.00 92.94 84 ASP A O 1
ATOM 645 N N . GLN A 1 85 ? 5.064 -0.189 -23.002 1.00 92.31 85 GLN A N 1
ATOM 646 C CA . GLN A 1 85 ? 4.958 0.844 -21.963 1.00 92.31 85 GLN A CA 1
ATOM 647 C C . GLN A 1 85 ? 4.838 0.258 -20.550 1.00 92.31 85 GLN A C 1
ATOM 649 O O . GLN A 1 85 ? 5.387 0.821 -19.600 1.00 92.31 85 GLN A O 1
ATOM 654 N N . PHE A 1 86 ? 4.162 -0.882 -20.399 1.00 92.75 86 PHE A N 1
ATOM 655 C CA . PHE A 1 86 ? 4.076 -1.611 -19.132 1.00 92.75 86 PHE A CA 1
ATOM 656 C C . PHE A 1 86 ? 5.424 -2.224 -18.741 1.00 92.75 86 PHE A C 1
ATOM 658 O O . PHE A 1 86 ? 5.904 -2.004 -17.628 1.00 92.75 86 PHE A O 1
ATOM 665 N N . ALA A 1 87 ? 6.080 -2.926 -19.670 1.00 92.94 87 ALA A N 1
ATOM 666 C CA . ALA A 1 87 ? 7.411 -3.490 -19.452 1.00 92.94 87 ALA A CA 1
ATOM 667 C C . ALA A 1 87 ? 8.438 -2.398 -19.110 1.00 92.94 87 ALA A C 1
ATOM 669 O O . ALA A 1 87 ? 9.249 -2.548 -18.194 1.00 92.94 87 ALA A O 1
ATOM 670 N N . ASP A 1 88 ? 8.353 -1.264 -19.801 1.00 93.31 88 ASP A N 1
ATOM 671 C CA . ASP A 1 88 ? 9.168 -0.086 -19.555 1.00 93.31 88 ASP A CA 1
ATOM 672 C C . ASP A 1 88 ? 8.942 0.499 -18.144 1.00 93.31 88 ASP A C 1
ATOM 674 O O . ASP A 1 88 ? 9.916 0.893 -17.487 1.00 93.31 88 ASP A O 1
ATOM 678 N N . CYS A 1 89 ? 7.694 0.509 -17.652 1.00 93.50 89 CYS A N 1
ATOM 679 C CA . CYS A 1 89 ? 7.350 0.891 -16.278 1.00 93.50 89 CYS A CA 1
ATOM 680 C C . CYS A 1 89 ? 7.959 -0.079 -15.255 1.00 93.50 89 CYS A C 1
ATOM 682 O O . CYS A 1 89 ? 8.613 0.364 -14.310 1.00 93.50 89 CYS A O 1
ATOM 684 N N . VAL A 1 90 ? 7.836 -1.396 -15.467 1.00 95.31 90 VAL A N 1
ATOM 685 C CA . VAL A 1 90 ? 8.471 -2.414 -14.606 1.00 95.31 90 VAL A CA 1
ATOM 686 C C . VAL A 1 90 ? 9.984 -2.198 -14.534 1.00 95.31 90 VAL A C 1
ATOM 688 O O . VAL A 1 90 ? 10.564 -2.228 -13.448 1.00 95.31 90 VAL A O 1
ATOM 691 N N . GLU A 1 91 ? 10.630 -1.922 -15.669 1.00 94.75 91 GLU A N 1
ATOM 692 C CA . GLU A 1 91 ? 12.065 -1.637 -15.724 1.00 94.75 91 GLU A CA 1
ATOM 693 C C . GLU A 1 91 ? 12.440 -0.385 -14.903 1.00 94.75 91 GLU A C 1
ATOM 695 O O . GLU A 1 91 ? 13.461 -0.389 -14.210 1.00 94.75 91 GLU A O 1
ATOM 700 N N . ARG A 1 92 ? 11.607 0.671 -14.915 1.00 93.06 92 ARG A N 1
ATOM 701 C CA . ARG A 1 92 ? 11.802 1.863 -14.061 1.00 93.06 92 ARG A CA 1
ATOM 702 C C . ARG A 1 92 ? 11.656 1.523 -12.583 1.00 93.06 92 ARG A C 1
ATOM 704 O O . ARG A 1 92 ? 12.519 1.914 -11.805 1.00 93.06 92 ARG A O 1
ATOM 711 N N . VAL A 1 93 ? 10.615 0.780 -12.201 1.00 94.44 93 VAL A N 1
ATOM 712 C CA . VAL A 1 93 ? 10.390 0.379 -10.801 1.00 94.44 93 VAL A CA 1
ATOM 713 C C . VAL A 1 93 ? 11.561 -0.443 -10.274 1.00 94.44 93 VAL A C 1
ATOM 715 O O . VAL A 1 93 ? 12.070 -0.142 -9.199 1.00 94.44 93 VAL A O 1
ATOM 718 N N . VAL A 1 94 ? 12.056 -1.411 -11.051 1.00 96.00 94 VAL A N 1
ATOM 719 C CA . VAL A 1 94 ? 13.251 -2.189 -10.688 1.00 96.00 94 VAL A CA 1
ATOM 720 C C . VAL A 1 94 ? 14.482 -1.289 -10.546 1.00 96.00 94 VAL A C 1
ATOM 722 O O . VAL A 1 94 ? 15.239 -1.435 -9.588 1.00 96.00 94 VAL A O 1
ATOM 725 N N . SER A 1 95 ? 14.663 -0.327 -11.454 1.00 94.06 95 SER A N 1
ATOM 726 C CA . SER A 1 95 ? 15.784 0.614 -11.398 1.00 94.06 95 SER A CA 1
ATOM 727 C C . SER A 1 95 ? 15.748 1.514 -10.159 1.00 94.06 95 SER A C 1
ATOM 729 O O . SER A 1 95 ? 16.779 1.716 -9.518 1.00 94.06 95 SER A O 1
ATOM 731 N N . VAL A 1 96 ? 14.578 2.057 -9.803 1.00 91.69 96 VAL A N 1
ATOM 732 C CA . VAL A 1 96 ? 14.428 2.878 -8.591 1.00 91.69 96 VAL A CA 1
ATOM 733 C C . VAL A 1 96 ? 14.577 2.015 -7.338 1.00 91.69 96 VAL A C 1
ATOM 735 O O . VAL A 1 96 ? 15.270 2.405 -6.400 1.00 91.69 96 VAL A O 1
ATOM 738 N N . GLY A 1 97 ? 14.014 0.807 -7.358 1.00 94.12 97 GLY A N 1
ATOM 739 C CA . GLY A 1 97 ? 14.157 -0.198 -6.313 1.00 94.12 97 GLY A CA 1
ATOM 740 C C . GLY A 1 97 ? 15.604 -0.553 -5.987 1.00 94.12 97 GLY A C 1
ATOM 741 O O . GLY A 1 97 ? 15.978 -0.635 -4.815 1.00 94.12 97 GLY A O 1
ATOM 742 N N . PHE A 1 98 ? 16.433 -0.714 -7.022 1.00 94.75 98 PHE A N 1
ATOM 743 C CA . PHE A 1 98 ? 17.870 -0.943 -6.880 1.00 94.75 98 PHE A CA 1
ATOM 744 C C . PHE A 1 98 ? 18.587 0.267 -6.275 1.00 94.75 98 PHE A C 1
ATOM 746 O O . PHE A 1 98 ? 19.444 0.115 -5.399 1.00 94.75 98 PHE A O 1
ATOM 753 N N . GLY A 1 99 ? 18.235 1.470 -6.739 1.00 91.62 99 GLY A N 1
ATOM 754 C CA . GLY A 1 99 ? 18.784 2.718 -6.216 1.00 91.62 99 GLY A CA 1
ATOM 755 C C . GLY A 1 99 ? 18.517 2.866 -4.719 1.00 91.62 99 GLY A C 1
ATOM 756 O O . GLY A 1 99 ? 19.455 3.088 -3.956 1.00 91.62 99 GLY A O 1
ATOM 757 N N . LEU A 1 100 ? 17.264 2.657 -4.301 1.00 90.06 100 LEU A N 1
ATOM 758 C CA . LEU A 1 100 ? 16.855 2.733 -2.898 1.00 90.06 100 LEU A CA 1
ATOM 759 C C . LEU A 1 100 ? 17.519 1.642 -2.045 1.00 90.06 100 LEU A C 1
ATOM 761 O O . LEU A 1 100 ? 18.006 1.933 -0.956 1.00 90.06 100 LEU A O 1
ATOM 765 N N . TYR A 1 101 ? 17.594 0.402 -2.544 1.00 93.75 101 TYR A N 1
ATOM 766 C CA . TYR A 1 101 ? 18.303 -0.680 -1.851 1.00 93.75 101 TYR A CA 1
ATOM 767 C C . TYR A 1 101 ? 19.772 -0.316 -1.615 1.00 93.75 101 TYR A C 1
ATOM 769 O O . TYR A 1 101 ? 20.283 -0.473 -0.508 1.00 93.75 101 TYR A O 1
ATOM 777 N N . SER A 1 102 ? 20.449 0.180 -2.654 1.00 92.44 102 SER A N 1
ATOM 778 C CA . SER A 1 102 ? 21.869 0.536 -2.589 1.00 92.44 102 SER A CA 1
ATOM 779 C C . SER A 1 102 ? 22.132 1.661 -1.598 1.00 92.44 102 SER A C 1
ATOM 781 O O . SER A 1 102 ? 23.052 1.556 -0.794 1.00 92.44 102 SER A O 1
ATOM 783 N N . GLU A 1 103 ? 21.293 2.695 -1.603 1.00 88.62 103 GLU A N 1
ATOM 784 C CA . GLU A 1 103 ? 21.415 3.813 -0.670 1.00 88.62 103 GLU A CA 1
ATOM 785 C C . GLU A 1 103 ? 21.214 3.371 0.779 1.00 88.62 103 GLU A C 1
ATOM 787 O O . GLU A 1 103 ? 22.057 3.647 1.629 1.00 88.62 103 GLU A O 1
ATOM 792 N N . LEU A 1 104 ? 20.149 2.618 1.068 1.00 88.88 104 LEU A N 1
ATOM 793 C CA . LEU A 1 104 ? 19.919 2.069 2.406 1.00 88.88 104 LEU A CA 1
ATOM 794 C C . LEU A 1 104 ? 21.078 1.170 2.854 1.00 88.88 104 LEU A C 1
ATOM 796 O O . LEU A 1 104 ? 21.499 1.214 4.013 1.00 88.88 104 LEU A O 1
ATOM 800 N N . ALA A 1 105 ? 21.625 0.376 1.932 1.00 92.06 105 ALA A N 1
ATOM 801 C CA . ALA A 1 105 ? 22.784 -0.454 2.203 1.00 92.06 105 ALA A CA 1
ATOM 802 C C . ALA A 1 105 ? 24.019 0.391 2.570 1.00 92.06 105 ALA A C 1
ATOM 804 O O . ALA A 1 105 ? 24.701 0.072 3.547 1.00 92.06 105 ALA A O 1
ATOM 805 N N . ASP A 1 106 ? 24.269 1.480 1.844 1.00 90.25 106 ASP A N 1
ATOM 806 C CA . ASP A 1 106 ? 25.395 2.395 2.065 1.00 90.25 106 ASP A CA 1
ATOM 807 C C . ASP A 1 106 ? 25.217 3.267 3.323 1.00 90.25 106 ASP A C 1
ATOM 809 O O . ASP A 1 106 ? 26.199 3.617 3.978 1.00 90.25 106 ASP A O 1
ATOM 813 N N . LEU A 1 107 ? 23.971 3.523 3.738 1.00 87.06 107 LEU A N 1
ATOM 814 C CA . LEU A 1 107 ? 23.619 4.134 5.028 1.00 87.06 107 LEU A CA 1
ATOM 815 C C . LEU A 1 107 ? 23.834 3.196 6.231 1.00 87.06 107 LEU A C 1
ATOM 817 O O . LEU A 1 107 ? 23.643 3.607 7.377 1.00 87.06 107 LEU A O 1
ATOM 821 N N . GLY A 1 108 ? 24.260 1.954 5.986 1.00 89.00 108 GLY A N 1
ATOM 822 C CA . GLY A 1 108 ? 24.652 0.986 7.009 1.00 89.00 108 GLY A CA 1
ATOM 823 C C . GLY A 1 108 ? 23.743 -0.238 7.109 1.00 89.00 108 GLY A C 1
ATOM 824 O O . GLY A 1 108 ? 24.075 -1.169 7.844 1.00 89.00 108 GLY A O 1
ATOM 825 N N . LEU A 1 109 ? 22.633 -0.304 6.361 1.00 92.12 109 LEU A N 1
ATOM 826 C CA . LEU A 1 109 ? 21.716 -1.450 6.431 1.00 92.12 109 LEU A CA 1
ATOM 827 C C . LEU A 1 109 ? 22.175 -2.667 5.634 1.00 92.12 109 LEU A C 1
ATOM 829 O O . LEU A 1 109 ? 21.502 -3.691 5.706 1.00 92.12 109 LEU A O 1
ATOM 833 N N . ARG A 1 110 ? 23.301 -2.613 4.910 1.00 94.69 110 ARG A N 1
ATOM 834 C CA . ARG A 1 110 ? 23.724 -3.682 3.986 1.00 94.69 110 ARG A CA 1
ATOM 835 C C . ARG A 1 110 ? 23.640 -5.074 4.606 1.00 94.69 110 ARG A C 1
ATOM 837 O O . ARG A 1 110 ? 22.969 -5.943 4.068 1.00 94.69 110 ARG A O 1
ATOM 844 N N . THR A 1 111 ? 24.234 -5.255 5.786 1.00 95.75 111 THR A N 1
ATOM 845 C CA . THR A 1 111 ? 24.213 -6.538 6.502 1.00 95.75 111 THR A CA 1
ATOM 846 C C . THR A 1 111 ? 22.794 -7.012 6.814 1.00 95.75 111 THR A C 1
ATOM 848 O O . THR A 1 111 ? 22.522 -8.203 6.714 1.00 95.75 111 THR A O 1
ATOM 851 N N . ILE A 1 112 ? 21.889 -6.107 7.196 1.00 97.00 112 ILE A N 1
ATOM 852 C CA . ILE A 1 112 ? 20.490 -6.436 7.491 1.00 97.00 112 ILE A CA 1
ATOM 853 C C . ILE A 1 112 ? 19.746 -6.796 6.201 1.00 97.00 112 ILE A C 1
ATOM 855 O O . ILE A 1 112 ? 19.125 -7.854 6.144 1.00 97.00 112 ILE A O 1
ATOM 859 N N . LEU A 1 113 ? 19.842 -5.959 5.163 1.00 97.00 113 LEU A N 1
ATOM 860 C CA . LEU A 1 113 ? 19.147 -6.160 3.889 1.00 97.00 113 LEU A CA 1
ATOM 861 C C . LEU A 1 113 ? 19.585 -7.460 3.207 1.00 97.00 113 LEU A C 1
ATOM 863 O O . LEU A 1 113 ? 18.740 -8.286 2.864 1.00 97.00 113 LEU A O 1
ATOM 867 N N . ASP A 1 114 ? 20.898 -7.692 3.106 1.00 96.75 114 ASP A N 1
ATOM 868 C CA . ASP A 1 114 ? 21.457 -8.911 2.514 1.00 96.75 114 ASP A CA 1
ATOM 869 C C . ASP A 1 114 ? 21.056 -10.146 3.337 1.00 96.75 114 ASP A C 1
ATOM 871 O O . ASP A 1 114 ? 20.819 -11.232 2.795 1.00 96.75 114 ASP A O 1
ATOM 875 N N . LYS A 1 115 ? 20.946 -10.004 4.666 1.00 97.50 115 LYS A N 1
ATOM 876 C CA . LYS A 1 115 ? 20.529 -11.101 5.538 1.00 97.50 115 LYS A CA 1
ATOM 877 C C . LYS A 1 115 ? 19.050 -11.437 5.377 1.00 97.50 115 LYS A C 1
ATOM 879 O O . LYS A 1 115 ? 18.731 -12.625 5.322 1.00 97.50 115 LYS A O 1
ATOM 884 N N . ILE A 1 116 ? 18.176 -10.437 5.276 1.00 97.44 116 ILE A N 1
ATOM 885 C CA . ILE A 1 116 ? 16.756 -10.632 4.955 1.00 97.44 116 ILE A CA 1
ATOM 886 C C . ILE A 1 116 ? 16.646 -11.327 3.596 1.00 97.44 116 ILE A C 1
ATOM 888 O O . ILE A 1 116 ? 16.040 -12.393 3.514 1.00 97.44 116 ILE A O 1
ATOM 892 N N . ASP A 1 117 ? 17.310 -10.798 2.562 1.00 96.19 117 ASP A N 1
ATOM 893 C CA . ASP A 1 117 ? 17.172 -11.301 1.192 1.00 96.19 117 ASP A CA 1
ATOM 894 C C . ASP A 1 117 ? 17.692 -12.730 0.988 1.00 96.19 117 ASP A C 1
ATOM 896 O O . ASP A 1 117 ? 17.100 -13.510 0.241 1.00 96.19 117 ASP A O 1
ATOM 900 N N . SER A 1 118 ? 18.770 -13.090 1.690 1.00 95.50 118 SER A N 1
ATOM 901 C CA . SER A 1 118 ? 19.355 -14.436 1.649 1.00 95.50 118 SER A CA 1
ATOM 902 C C . SER A 1 118 ? 18.644 -15.458 2.540 1.00 95.50 118 SER A C 1
ATOM 904 O O . SER A 1 118 ? 18.854 -16.662 2.369 1.00 95.50 118 SER A O 1
ATOM 906 N N . THR A 1 119 ? 17.839 -15.011 3.511 1.00 96.19 119 THR A N 1
ATOM 907 C CA . THR A 1 119 ? 17.229 -15.898 4.514 1.00 96.19 119 THR A CA 1
ATOM 908 C C . THR A 1 119 ? 15.735 -16.094 4.294 1.00 96.19 119 THR A C 1
ATOM 910 O O . THR A 1 119 ? 15.261 -17.223 4.445 1.00 96.19 119 THR A O 1
ATOM 913 N N . LEU A 1 120 ? 14.986 -15.046 3.953 1.00 95.94 120 LEU A N 1
ATOM 914 C CA . LEU A 1 120 ? 13.563 -15.174 3.655 1.00 95.94 120 LEU A CA 1
ATOM 915 C C . LEU A 1 120 ? 13.340 -15.796 2.271 1.00 95.94 120 LEU A C 1
ATOM 917 O O . LEU A 1 120 ? 14.128 -15.627 1.340 1.00 95.94 120 LEU A O 1
ATOM 921 N N . ARG A 1 121 ? 12.249 -16.542 2.149 1.00 94.06 121 ARG A N 1
ATOM 922 C CA . ARG A 1 121 ? 11.755 -17.178 0.926 1.00 94.06 121 ARG A CA 1
ATOM 923 C C . ARG A 1 121 ? 10.536 -16.422 0.400 1.00 94.06 121 ARG A C 1
ATOM 925 O O . ARG A 1 121 ? 10.059 -15.478 1.025 1.00 94.06 121 ARG A O 1
ATOM 932 N N . GLU A 1 122 ? 10.034 -16.833 -0.762 1.00 93.62 122 GLU A N 1
ATOM 933 C CA . GLU A 1 122 ? 8.698 -16.399 -1.181 1.00 93.62 122 GLU A CA 1
ATOM 934 C C . GLU A 1 122 ? 7.656 -16.796 -0.119 1.00 93.62 122 GLU A C 1
ATOM 936 O O . GLU A 1 122 ? 7.809 -17.825 0.537 1.00 93.62 122 GLU A O 1
ATOM 941 N N . ASP A 1 123 ? 6.623 -15.970 0.047 1.00 93.31 123 ASP A N 1
ATOM 942 C CA . ASP A 1 123 ? 5.522 -16.111 1.013 1.00 93.31 123 ASP A CA 1
ATOM 943 C C . ASP A 1 123 ? 5.879 -15.882 2.497 1.00 93.31 123 ASP A C 1
ATOM 945 O O . ASP A 1 123 ? 4.960 -15.795 3.323 1.00 93.31 123 ASP A O 1
ATOM 949 N N . ASP A 1 124 ? 7.167 -15.743 2.836 1.00 95.44 124 ASP A N 1
ATOM 950 C CA . ASP A 1 124 ? 7.621 -15.390 4.187 1.00 95.44 124 ASP A CA 1
ATOM 951 C C . ASP A 1 124 ? 7.201 -13.957 4.571 1.00 95.44 124 ASP A C 1
ATOM 953 O O . ASP A 1 124 ? 6.950 -13.098 3.717 1.00 95.44 124 ASP A O 1
ATOM 957 N N . GLN A 1 125 ? 7.113 -13.694 5.877 1.00 95.62 125 GLN A N 1
ATOM 958 C CA . GLN A 1 125 ? 6.646 -12.413 6.411 1.00 95.62 125 GLN A CA 1
ATOM 959 C C . GLN A 1 125 ? 7.807 -11.443 6.644 1.00 95.62 125 GLN A C 1
ATOM 961 O O . GLN A 1 125 ? 8.851 -11.811 7.188 1.00 95.62 125 GLN A O 1
ATOM 966 N N . LEU A 1 126 ? 7.597 -10.182 6.271 1.00 96.38 126 LEU A N 1
ATOM 967 C CA . LEU A 1 126 ? 8.484 -9.069 6.587 1.00 96.38 126 LEU A CA 1
ATOM 968 C C . LEU A 1 126 ? 7.669 -7.989 7.303 1.00 96.38 126 LEU A C 1
ATOM 970 O O . LEU A 1 126 ? 6.874 -7.294 6.677 1.00 96.38 126 LEU A O 1
ATOM 974 N N . SER A 1 127 ? 7.874 -7.851 8.608 1.00 94.94 127 SER A N 1
ATOM 975 C CA . SER A 1 127 ? 7.227 -6.830 9.430 1.00 94.94 127 SER A CA 1
ATOM 976 C C . SER A 1 127 ? 8.193 -5.671 9.647 1.00 94.94 127 SER A C 1
ATOM 978 O O . SER A 1 127 ? 9.288 -5.861 10.180 1.00 94.94 127 SER A O 1
ATOM 980 N N . ILE A 1 128 ? 7.810 -4.476 9.203 1.00 93.00 128 ILE A N 1
ATOM 981 C CA . ILE A 1 128 ? 8.567 -3.244 9.424 1.00 93.00 128 ILE A CA 1
ATOM 982 C C . ILE A 1 128 ? 7.941 -2.504 10.600 1.00 93.00 128 ILE A C 1
ATOM 984 O O . ILE A 1 128 ? 6.797 -2.065 10.519 1.00 93.00 128 ILE A O 1
ATOM 988 N N . GLN A 1 129 ? 8.681 -2.335 11.688 1.00 90.06 129 GLN A N 1
ATOM 989 C CA . GLN A 1 129 ? 8.207 -1.646 12.887 1.00 90.06 129 GLN A CA 1
ATOM 990 C C . GLN A 1 129 ? 8.901 -0.288 12.981 1.00 90.06 129 GLN A C 1
ATOM 992 O O . GLN A 1 129 ? 10.127 -0.222 12.955 1.00 90.06 129 GLN A O 1
ATOM 997 N N . THR A 1 130 ? 8.147 0.810 13.023 1.00 84.94 130 THR A N 1
ATOM 998 C CA . THR A 1 130 ? 8.731 2.161 12.976 1.00 84.94 130 THR A CA 1
ATOM 999 C C . THR A 1 130 ? 7.927 3.187 13.763 1.00 84.94 130 THR A C 1
ATOM 1001 O O . THR A 1 130 ? 6.743 2.991 13.994 1.00 84.94 130 THR A O 1
ATOM 1004 N N . ASP A 1 131 ? 8.543 4.292 14.180 1.00 78.69 131 ASP A N 1
ATOM 1005 C CA . ASP A 1 131 ? 7.884 5.439 14.827 1.00 78.69 131 ASP A CA 1
ATOM 1006 C C . ASP A 1 131 ? 7.829 6.695 13.932 1.00 78.69 131 ASP A C 1
ATOM 1008 O O . ASP A 1 131 ? 7.153 7.678 14.263 1.00 78.69 131 ASP A O 1
ATOM 1012 N N . CYS A 1 132 ? 8.517 6.668 12.786 1.00 64.69 132 CYS A N 1
ATOM 1013 C CA . CYS A 1 132 ? 8.798 7.865 12.007 1.00 64.69 132 CYS A CA 1
ATOM 1014 C C . CYS A 1 132 ? 8.377 7.768 10.539 1.00 64.69 132 CYS A C 1
ATOM 1016 O O . CYS A 1 132 ? 7.584 8.602 10.104 1.00 64.69 132 CYS A O 1
ATOM 1018 N N . ALA A 1 133 ? 8.909 6.808 9.773 1.00 62.72 133 ALA A N 1
ATOM 1019 C CA . ALA A 1 133 ? 8.978 6.895 8.316 1.00 62.72 133 ALA A CA 1
ATOM 1020 C C . ALA A 1 133 ? 8.607 5.584 7.617 1.00 62.72 133 ALA A C 1
ATOM 1022 O O . ALA A 1 133 ? 9.102 4.509 7.948 1.00 62.72 133 ALA A O 1
ATOM 1023 N N . PHE A 1 134 ? 7.788 5.709 6.579 1.00 72.00 134 PHE A N 1
ATOM 1024 C CA . PHE A 1 134 ? 7.356 4.636 5.698 1.00 72.00 134 PHE A CA 1
ATOM 1025 C C . PHE A 1 134 ? 8.154 4.677 4.400 1.00 72.00 134 PHE A C 1
ATOM 1027 O O . PHE A 1 134 ? 7.865 5.455 3.499 1.00 72.00 134 PHE A O 1
ATOM 1034 N N . LEU A 1 135 ? 9.171 3.832 4.279 1.00 79.31 135 LEU A N 1
ATOM 1035 C CA . LEU A 1 135 ? 9.834 3.622 2.991 1.00 79.31 135 LEU A CA 1
ATOM 1036 C C . LEU A 1 135 ? 9.012 2.652 2.135 1.00 79.31 135 LEU A C 1
ATOM 1038 O O . LEU A 1 135 ? 8.330 1.801 2.695 1.00 79.31 135 LEU A O 1
ATOM 1042 N N . PRO A 1 136 ? 9.068 2.736 0.799 1.00 85.50 136 PRO A N 1
ATOM 1043 C CA . PRO A 1 136 ? 8.390 1.781 -0.071 1.00 85.50 136 PRO A CA 1
ATOM 1044 C C . PRO A 1 136 ? 9.201 0.474 -0.138 1.00 85.50 136 PRO A C 1
ATOM 1046 O O . PRO A 1 136 ? 9.917 0.215 -1.104 1.00 85.50 136 PRO A O 1
ATOM 1049 N N . TRP A 1 137 ? 9.143 -0.351 0.911 1.00 91.00 137 TRP A N 1
ATOM 1050 C CA . TRP A 1 137 ? 9.945 -1.581 0.995 1.00 91.00 137 TRP A CA 1
ATOM 1051 C C . TRP A 1 137 ? 9.588 -2.584 -0.099 1.00 91.00 137 TRP A C 1
ATOM 1053 O O . TRP A 1 137 ? 10.442 -3.358 -0.522 1.00 91.00 137 TRP A O 1
ATOM 1063 N N . GLU A 1 138 ? 8.352 -2.551 -0.598 1.00 94.75 138 GLU A N 1
ATOM 1064 C CA . GLU A 1 138 ? 7.861 -3.433 -1.655 1.00 94.75 138 GLU A CA 1
ATOM 1065 C C . GLU A 1 138 ? 8.666 -3.339 -2.952 1.00 94.75 138 GLU A C 1
ATOM 1067 O O . GLU A 1 138 ? 8.748 -4.317 -3.697 1.00 94.75 138 GLU A O 1
ATOM 1072 N N . ILE A 1 139 ? 9.256 -2.179 -3.240 1.00 94.88 139 ILE A N 1
ATOM 1073 C CA . ILE A 1 139 ? 10.028 -1.989 -4.468 1.00 94.88 139 ILE A CA 1
ATOM 1074 C C . ILE A 1 139 ? 11.516 -2.272 -4.281 1.00 94.88 139 ILE A C 1
ATOM 1076 O O . ILE A 1 139 ? 12.256 -2.166 -5.251 1.00 94.88 139 ILE A O 1
ATOM 1080 N N . LEU A 1 140 ? 11.989 -2.615 -3.077 1.00 95.88 140 LEU A N 1
ATOM 1081 C CA . LEU A 1 140 ? 13.409 -2.903 -2.890 1.00 95.88 140 LEU A CA 1
ATOM 1082 C C . LEU A 1 140 ? 13.858 -4.047 -3.795 1.00 95.88 140 LEU A C 1
ATOM 1084 O O . LEU A 1 140 ? 13.205 -5.090 -3.895 1.00 95.88 140 LEU A O 1
ATOM 1088 N N . TYR A 1 141 ? 14.997 -3.824 -4.449 1.00 97.19 141 TYR A N 1
ATOM 1089 C CA . TYR A 1 141 ? 15.557 -4.739 -5.428 1.00 97.19 141 TYR A CA 1
ATOM 1090 C C . TYR A 1 141 ? 17.060 -4.941 -5.168 1.00 97.19 141 TYR A C 1
ATOM 1092 O O . TYR A 1 141 ? 17.841 -4.006 -5.343 1.00 97.19 141 TYR A O 1
ATOM 1100 N N . PRO A 1 142 ? 17.496 -6.146 -4.766 1.00 96.31 142 PRO A N 1
ATOM 1101 C CA . PRO A 1 142 ? 18.858 -6.373 -4.270 1.00 96.31 142 PRO A CA 1
ATOM 1102 C C . PRO A 1 142 ? 19.915 -6.532 -5.375 1.00 96.31 142 PRO A C 1
ATOM 1104 O O . PRO A 1 142 ? 21.111 -6.575 -5.091 1.00 96.31 142 PRO A O 1
ATOM 1107 N N . TYR A 1 143 ? 19.509 -6.657 -6.642 1.00 95.62 143 TYR A N 1
ATOM 1108 C CA . TYR A 1 143 ? 20.435 -6.910 -7.748 1.00 95.62 143 TYR A CA 1
ATOM 1109 C C . TYR A 1 143 ? 20.759 -5.624 -8.505 1.00 95.62 143 TYR A C 1
ATOM 1111 O O . TYR A 1 143 ? 19.903 -4.767 -8.676 1.00 95.62 143 TYR A O 1
ATOM 1119 N N . TYR A 1 144 ? 21.983 -5.499 -9.018 1.00 95.06 144 TYR A N 1
ATOM 1120 C CA . TYR A 1 144 ? 22.352 -4.343 -9.835 1.00 95.06 144 TYR A CA 1
ATOM 1121 C C . TYR A 1 144 ? 21.456 -4.232 -11.071 1.00 95.06 144 TYR A C 1
ATOM 1123 O O . TYR A 1 144 ? 21.481 -5.106 -11.945 1.00 95.06 144 TYR A O 1
ATOM 1131 N N . TYR A 1 145 ? 20.682 -3.150 -11.141 1.00 95.56 145 TYR A N 1
ATOM 1132 C CA . TYR A 1 145 ? 19.885 -2.812 -12.308 1.00 95.56 145 TYR A CA 1
ATOM 1133 C C . TYR A 1 145 ? 19.647 -1.303 -12.373 1.00 95.56 145 TYR A C 1
ATOM 1135 O O . TYR A 1 145 ? 18.899 -0.752 -11.577 1.00 95.56 145 TYR A O 1
ATOM 1143 N N . ASP A 1 146 ? 20.283 -0.629 -13.326 1.00 92.44 146 ASP A N 1
ATOM 1144 C CA . ASP A 1 146 ? 20.111 0.799 -13.581 1.00 92.44 146 ASP A CA 1
ATOM 1145 C C . ASP A 1 146 ? 19.740 1.003 -15.051 1.00 92.44 146 ASP A C 1
ATOM 1147 O O . ASP A 1 146 ? 20.581 0.921 -15.952 1.00 92.44 146 ASP A O 1
ATOM 1151 N N . LYS A 1 147 ? 18.456 1.261 -15.299 1.00 89.06 147 LYS A N 1
ATOM 1152 C CA . LYS A 1 147 ? 17.908 1.379 -16.652 1.00 89.06 147 LYS A CA 1
ATOM 1153 C C . LYS A 1 147 ? 18.636 2.433 -17.490 1.00 89.06 147 LYS A C 1
ATOM 1155 O O . LYS A 1 147 ? 18.829 2.210 -18.687 1.00 89.06 147 LYS A O 1
ATOM 1160 N N . GLY A 1 148 ? 19.010 3.559 -16.876 1.00 87.75 148 GLY A N 1
ATOM 1161 C CA . GLY A 1 148 ? 19.606 4.710 -17.557 1.00 87.75 148 GLY A CA 1
ATOM 1162 C C . GLY A 1 148 ? 21.103 4.558 -17.820 1.00 87.75 148 GLY A C 1
ATOM 1163 O O . GLY A 1 148 ? 21.604 5.118 -18.792 1.00 87.75 148 GLY A O 1
ATOM 1164 N N . ASN A 1 149 ? 21.804 3.774 -16.996 1.00 90.88 149 ASN A N 1
ATOM 1165 C CA . ASN A 1 149 ? 23.269 3.694 -17.025 1.00 90.88 149 ASN A CA 1
ATOM 1166 C C . ASN A 1 149 ? 23.831 2.333 -17.475 1.00 90.88 149 ASN A C 1
ATOM 1168 O O . ASN A 1 149 ? 25.041 2.196 -17.663 1.00 90.88 149 ASN A O 1
ATOM 1172 N N . MET A 1 150 ? 22.993 1.309 -17.667 1.00 93.81 150 MET A N 1
ATOM 1173 C CA . MET A 1 150 ? 23.450 -0.012 -18.107 1.00 93.81 150 MET A CA 1
ATOM 1174 C C . MET A 1 150 ? 23.647 -0.114 -19.623 1.00 93.81 150 MET A C 1
ATOM 1176 O O . MET A 1 150 ? 22.731 0.081 -20.420 1.00 93.81 150 MET A O 1
ATOM 1180 N N . THR A 1 151 ? 24.827 -0.584 -20.023 1.00 94.44 151 THR A N 1
ATOM 1181 C CA . THR A 1 151 ? 25.110 -1.018 -21.398 1.00 94.44 151 THR A CA 1
ATOM 1182 C C . THR A 1 151 ? 24.324 -2.287 -21.776 1.00 94.44 151 THR A C 1
ATOM 1184 O O . THR A 1 151 ? 23.981 -3.091 -20.901 1.00 94.44 151 THR A O 1
ATOM 1187 N N . PRO A 1 152 ? 24.130 -2.578 -23.079 1.00 93.31 152 PRO A N 1
ATOM 1188 C CA . PRO A 1 152 ? 23.496 -3.824 -23.526 1.00 93.31 152 PRO A CA 1
ATOM 1189 C C . PRO A 1 152 ? 24.169 -5.094 -22.980 1.00 93.31 152 PRO A C 1
ATOM 1191 O O . PRO A 1 152 ? 23.498 -6.061 -22.621 1.00 93.31 152 PRO A O 1
ATOM 1194 N N . LYS A 1 153 ? 25.504 -5.088 -22.848 1.00 94.56 153 LYS A N 1
ATOM 1195 C CA . LYS A 1 153 ? 26.261 -6.198 -22.248 1.00 94.56 153 LYS A CA 1
ATOM 1196 C C . LYS A 1 153 ? 25.934 -6.366 -20.761 1.00 94.56 153 LYS A C 1
ATOM 1198 O O . LYS A 1 153 ? 25.768 -7.494 -20.304 1.00 94.56 153 LYS A O 1
ATOM 1203 N N . GLN A 1 154 ? 25.814 -5.268 -20.012 1.00 93.94 154 GLN A N 1
ATOM 1204 C CA . GLN A 1 154 ? 25.416 -5.318 -18.603 1.00 93.94 154 GLN A CA 1
ATOM 1205 C C . GLN A 1 154 ? 23.980 -5.814 -18.436 1.00 93.94 154 GLN A C 1
ATOM 1207 O O . GLN A 1 154 ? 23.766 -6.644 -17.558 1.00 93.94 154 GLN A O 1
ATOM 1212 N N . LYS A 1 155 ? 23.033 -5.386 -19.287 1.00 92.50 155 LYS A N 1
ATOM 1213 C CA . LYS A 1 155 ? 21.646 -5.894 -19.268 1.00 92.50 155 LYS A CA 1
ATOM 1214 C C . LYS A 1 155 ? 21.577 -7.388 -19.592 1.00 92.50 155 LYS A C 1
ATOM 1216 O O . LYS A 1 155 ? 20.820 -8.119 -18.967 1.00 92.50 155 LYS A O 1
ATOM 1221 N N . LYS A 1 156 ? 22.416 -7.875 -20.513 1.00 92.94 156 LYS A N 1
ATOM 1222 C CA . LYS A 1 156 ? 22.530 -9.314 -20.801 1.00 92.94 156 LYS A CA 1
ATOM 1223 C C . LYS A 1 156 ? 23.087 -10.108 -19.612 1.00 92.94 156 LYS A C 1
ATOM 1225 O O . LYS A 1 156 ? 22.621 -11.212 -19.351 1.00 92.94 156 LYS A O 1
ATOM 1230 N N . ASN A 1 157 ? 24.072 -9.559 -18.900 1.00 93.94 157 ASN A N 1
ATOM 1231 C CA . ASN A 1 157 ? 24.684 -10.215 -17.738 1.00 93.94 157 ASN A CA 1
ATOM 1232 C C . ASN A 1 157 ? 23.816 -10.127 -16.470 1.00 93.94 157 ASN A C 1
ATOM 1234 O O . ASN A 1 157 ? 23.876 -11.017 -15.627 1.00 93.94 157 ASN A O 1
ATOM 1238 N N . ASN A 1 158 ? 23.008 -9.075 -16.350 1.00 93.62 158 ASN A N 1
ATOM 1239 C CA . ASN A 1 158 ? 22.072 -8.840 -15.254 1.00 93.62 158 ASN A CA 1
ATOM 1240 C C . ASN A 1 158 ? 20.667 -8.666 -15.848 1.00 93.62 158 ASN A C 1
ATOM 1242 O O . ASN A 1 158 ? 20.184 -7.537 -15.956 1.00 93.62 158 ASN A O 1
ATOM 1246 N N . PRO A 1 159 ? 20.035 -9.764 -16.307 1.00 94.44 159 PRO A N 1
ATOM 1247 C CA . PRO A 1 159 ? 18.708 -9.684 -16.899 1.00 94.44 159 PRO A CA 1
ATOM 1248 C C . PRO A 1 159 ? 17.703 -9.146 -15.879 1.00 94.44 159 PRO A C 1
ATOM 1250 O O . PRO A 1 159 ? 17.861 -9.357 -14.674 1.00 94.44 159 PRO A O 1
ATOM 1253 N N . LEU A 1 160 ? 16.663 -8.475 -16.375 1.00 95.12 160 LEU A N 1
ATOM 1254 C CA . LEU A 1 160 ? 15.560 -7.981 -15.554 1.00 95.12 160 LEU A CA 1
ATOM 1255 C C . LEU A 1 160 ? 14.887 -9.163 -14.837 1.00 95.12 160 LEU A C 1
ATOM 1257 O O . LEU A 1 160 ? 14.547 -10.161 -15.473 1.00 95.12 160 LEU A O 1
ATOM 1261 N N . ARG A 1 161 ? 14.702 -9.062 -13.517 1.00 96.12 161 ARG A N 1
ATOM 1262 C CA . ARG A 1 161 ? 14.070 -10.107 -12.691 1.00 96.12 161 ARG A CA 1
ATOM 1263 C C . ARG A 1 161 ? 12.991 -9.496 -11.795 1.00 96.12 161 ARG A C 1
ATOM 1265 O O . ARG A 1 161 ? 13.200 -9.423 -10.591 1.00 96.12 161 ARG A O 1
ATOM 1272 N N . PRO A 1 162 ? 11.837 -9.063 -12.329 1.00 96.56 162 PRO A N 1
ATOM 1273 C CA . PRO A 1 162 ? 10.848 -8.313 -11.545 1.00 96.56 162 PRO A CA 1
ATOM 1274 C C . PRO A 1 162 ? 10.405 -9.043 -10.270 1.00 96.56 162 PRO A C 1
ATOM 1276 O O . PRO A 1 162 ? 10.240 -8.430 -9.224 1.00 96.56 162 PRO A O 1
ATOM 1279 N N . LYS A 1 163 ? 10.335 -10.378 -10.321 1.00 97.31 163 LYS A N 1
ATOM 1280 C CA . LYS A 1 163 ? 9.993 -11.255 -9.188 1.00 97.31 163 LYS A CA 1
ATOM 1281 C C . LYS A 1 163 ? 10.977 -11.199 -8.008 1.00 97.31 163 LYS A C 1
ATOM 1283 O O . LYS A 1 163 ? 10.685 -11.731 -6.947 1.00 97.31 163 LYS A O 1
ATOM 1288 N N . SER A 1 164 ? 12.132 -10.557 -8.172 1.00 97.38 164 SER A N 1
ATOM 1289 C CA . SER A 1 164 ? 13.075 -10.301 -7.081 1.00 97.38 164 SER A CA 1
ATOM 1290 C C . SER A 1 164 ? 12.733 -9.060 -6.251 1.00 97.38 164 SER A C 1
ATOM 1292 O O . SER A 1 164 ? 13.387 -8.830 -5.235 1.00 97.38 164 SER A O 1
ATOM 1294 N N . LEU A 1 165 ? 11.749 -8.256 -6.670 1.00 98.00 165 LEU A N 1
ATOM 1295 C CA . LEU A 1 165 ? 11.221 -7.156 -5.864 1.00 98.00 165 LEU A CA 1
ATOM 1296 C C . LEU A 1 165 ? 10.633 -7.708 -4.564 1.00 98.00 165 LEU A C 1
ATOM 1298 O O . LEU A 1 165 ? 9.901 -8.703 -4.568 1.00 98.00 165 LEU A O 1
ATOM 1302 N N . TRP A 1 166 ? 10.937 -7.061 -3.445 1.00 97.81 166 TRP A N 1
ATOM 1303 C CA . TRP A 1 166 ? 10.526 -7.542 -2.125 1.00 97.81 166 TRP A CA 1
ATOM 1304 C C . TRP A 1 166 ? 9.008 -7.671 -1.971 1.00 97.81 166 TRP A C 1
ATOM 1306 O O . TRP A 1 166 ? 8.553 -8.625 -1.353 1.00 97.81 166 TRP A O 1
ATOM 1316 N N . GLY A 1 167 ? 8.215 -6.804 -2.603 1.00 96.81 167 GLY A N 1
ATOM 1317 C CA . GLY A 1 167 ? 6.751 -6.866 -2.584 1.00 96.81 167 GLY A CA 1
ATOM 1318 C C . GLY A 1 167 ? 6.153 -8.031 -3.381 1.00 96.81 167 GLY A C 1
ATOM 1319 O O . GLY A 1 167 ? 4.980 -8.345 -3.188 1.00 96.81 167 GLY A O 1
ATOM 1320 N N . TYR A 1 168 ? 6.940 -8.678 -4.250 1.00 98.00 168 TYR A N 1
ATOM 1321 C CA . TYR A 1 168 ? 6.586 -9.959 -4.870 1.00 98.00 168 TYR A CA 1
ATOM 1322 C C . TYR A 1 168 ? 7.007 -11.137 -3.980 1.00 98.00 168 TYR A C 1
ATOM 1324 O O . TYR A 1 168 ? 6.272 -12.117 -3.854 1.00 98.00 168 TYR A O 1
ATOM 1332 N N . LYS A 1 169 ? 8.188 -11.053 -3.350 1.00 97.06 169 LYS A N 1
ATOM 1333 C CA . LYS A 1 169 ? 8.732 -12.136 -2.518 1.00 97.06 169 LYS A CA 1
ATOM 1334 C C . LYS A 1 169 ? 7.984 -12.265 -1.189 1.00 97.06 169 LYS A C 1
ATOM 1336 O O . LYS A 1 169 ? 7.531 -13.358 -0.865 1.00 97.06 169 LYS A O 1
ATOM 1341 N N . TYR A 1 170 ? 7.825 -11.176 -0.445 1.00 97.12 170 TYR A N 1
ATOM 1342 C CA . TYR A 1 170 ? 7.444 -11.202 0.967 1.00 97.12 170 TYR A CA 1
ATOM 1343 C C . TYR A 1 170 ? 6.054 -10.626 1.224 1.00 97.12 170 TYR A C 1
ATOM 1345 O O . TYR A 1 170 ? 5.605 -9.684 0.566 1.00 97.12 170 TYR A O 1
ATOM 1353 N N . LYS A 1 171 ? 5.402 -11.148 2.263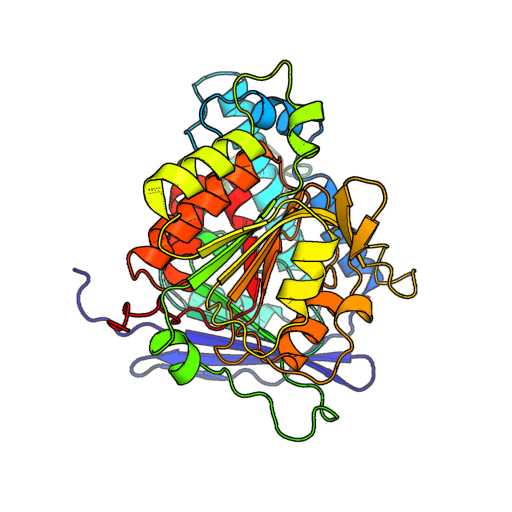 1.00 95.88 171 LYS A N 1
ATOM 1354 C CA . LYS A 1 171 ? 4.217 -10.531 2.863 1.00 95.88 171 LYS A CA 1
ATOM 1355 C C . LYS A 1 171 ? 4.675 -9.384 3.755 1.00 95.88 171 LYS A C 1
ATOM 1357 O O . LYS A 1 171 ? 5.038 -9.600 4.911 1.00 95.88 171 LYS A O 1
ATOM 1362 N N . THR A 1 172 ? 4.730 -8.189 3.176 1.00 94.31 172 THR A N 1
ATOM 1363 C CA . THR A 1 172 ? 5.196 -6.982 3.866 1.00 94.31 172 THR A CA 1
ATOM 1364 C C . THR A 1 172 ? 4.058 -6.275 4.592 1.00 94.31 172 THR A C 1
ATOM 1366 O O . THR A 1 172 ? 3.033 -5.972 3.981 1.00 94.31 172 THR A O 1
ATOM 1369 N N . GLU A 1 173 ? 4.275 -5.964 5.865 1.00 92.25 173 GLU A N 1
ATOM 1370 C CA . GLU A 1 173 ? 3.403 -5.134 6.698 1.00 92.25 173 GLU A CA 1
ATOM 1371 C C . GLU A 1 173 ? 4.220 -4.066 7.432 1.00 92.25 173 GLU A C 1
ATOM 1373 O O . GLU A 1 173 ? 5.431 -4.210 7.626 1.00 92.25 173 GLU A O 1
ATOM 1378 N N . TYR A 1 174 ? 3.543 -3.005 7.857 1.00 89.06 174 TYR A N 1
ATOM 1379 C CA . TYR A 1 174 ? 4.145 -1.886 8.561 1.00 89.06 174 TYR A CA 1
ATOM 1380 C C . TYR A 1 174 ? 3.368 -1.604 9.835 1.00 89.06 174 TYR A C 1
ATOM 1382 O O . TYR A 1 174 ? 2.175 -1.302 9.794 1.00 89.06 174 TYR A O 1
ATOM 1390 N N . ILE A 1 175 ? 4.059 -1.637 10.965 1.00 86.19 175 ILE A N 1
ATOM 1391 C CA . ILE A 1 175 ? 3.480 -1.360 12.271 1.00 86.19 175 ILE A CA 1
ATOM 1392 C C . ILE A 1 175 ? 4.077 -0.055 12.786 1.00 86.19 175 ILE A C 1
ATOM 1394 O O . ILE A 1 175 ? 5.273 0.036 13.066 1.00 86.19 175 ILE A O 1
ATOM 1398 N N . LEU A 1 176 ? 3.234 0.973 12.892 1.00 79.81 176 LEU A N 1
ATOM 1399 C CA . LEU A 1 176 ? 3.639 2.259 13.444 1.00 79.81 176 LEU A CA 1
ATOM 1400 C C . LEU A 1 176 ? 3.527 2.220 14.972 1.00 79.81 176 LEU A C 1
ATOM 1402 O O . LEU A 1 176 ? 2.415 2.185 15.508 1.00 79.81 176 LEU A O 1
ATOM 1406 N N . TYR A 1 177 ? 4.652 2.284 15.681 1.00 75.62 177 TYR A N 1
ATOM 1407 C CA . TYR A 1 177 ? 4.665 2.273 17.139 1.00 75.62 177 TYR A CA 1
ATOM 1408 C C . TYR A 1 177 ? 3.974 3.494 17.738 1.00 75.62 177 TYR A C 1
ATOM 1410 O O . TYR A 1 177 ? 4.178 4.615 17.244 1.00 75.62 177 TYR A O 1
ATOM 1418 N N . PRO A 1 178 ? 3.173 3.309 18.806 1.00 67.44 178 PRO A N 1
ATOM 1419 C CA . PRO A 1 178 ? 2.639 4.426 19.568 1.00 67.44 178 PRO A CA 1
ATOM 1420 C C . PRO A 1 178 ? 3.784 5.321 20.038 1.00 67.44 178 PRO A C 1
ATOM 1422 O O . PRO A 1 178 ? 4.839 4.836 20.450 1.00 67.44 178 PRO A O 1
ATOM 1425 N N . LEU A 1 179 ? 3.584 6.635 19.954 1.00 63.62 179 LEU A N 1
ATOM 1426 C CA . LEU A 1 179 ? 4.549 7.567 20.526 1.00 63.62 179 LEU A CA 1
ATOM 1427 C C . LEU A 1 179 ? 4.526 7.433 22.062 1.00 63.62 179 LEU A C 1
ATOM 1429 O O . LEU A 1 179 ? 3.483 7.083 22.618 1.00 63.62 179 LEU A O 1
ATOM 1433 N N . PRO A 1 180 ? 5.635 7.722 22.770 1.00 55.72 180 PRO A N 1
ATOM 1434 C CA . PRO A 1 180 ? 5.699 7.596 24.230 1.00 55.72 180 PRO A CA 1
ATOM 1435 C C . PRO A 1 180 ? 4.631 8.393 25.004 1.00 55.72 180 PRO A C 1
ATOM 1437 O O . PRO A 1 180 ? 4.347 8.073 26.155 1.00 55.72 180 PRO A O 1
ATOM 1440 N N . ASP A 1 181 ? 4.041 9.427 24.394 1.00 56.81 181 ASP A N 1
ATOM 1441 C CA . ASP A 1 181 ? 2.962 10.256 24.945 1.00 56.81 181 ASP A CA 1
ATOM 1442 C C . ASP A 1 181 ? 1.546 9.682 24.711 1.00 56.81 181 ASP A C 1
ATOM 1444 O O . ASP A 1 181 ? 0.561 10.221 25.224 1.00 56.81 181 ASP A O 1
ATOM 1448 N N . GLU A 1 182 ? 1.408 8.573 23.978 1.00 61.69 182 GLU A N 1
ATOM 1449 C CA . GLU A 1 182 ? 0.142 7.858 23.790 1.00 61.69 182 GLU A CA 1
ATOM 1450 C C . GLU A 1 182 ? -0.142 6.968 25.016 1.00 61.69 182 GLU A C 1
ATOM 1452 O O . GLU A 1 182 ? 0.204 5.789 25.078 1.00 61.69 182 GLU A O 1
ATOM 1457 N N . LEU A 1 183 ? -0.776 7.606 26.008 1.00 46.66 183 LEU A N 1
ATOM 1458 C CA . LEU A 1 183 ? -0.936 7.272 27.436 1.00 46.66 183 LEU A CA 1
ATOM 1459 C C . LEU A 1 183 ? -1.386 5.862 27.876 1.00 46.66 183 LEU A C 1
ATOM 1461 O O . LEU A 1 183 ? -1.581 5.682 29.070 1.00 46.66 183 LEU A O 1
ATOM 1465 N N . ASN A 1 184 ? -1.517 4.855 27.011 1.00 53.50 184 ASN A N 1
ATOM 1466 C CA . ASN A 1 184 ? -1.834 3.477 27.434 1.00 53.50 184 ASN A CA 1
ATOM 1467 C C . AS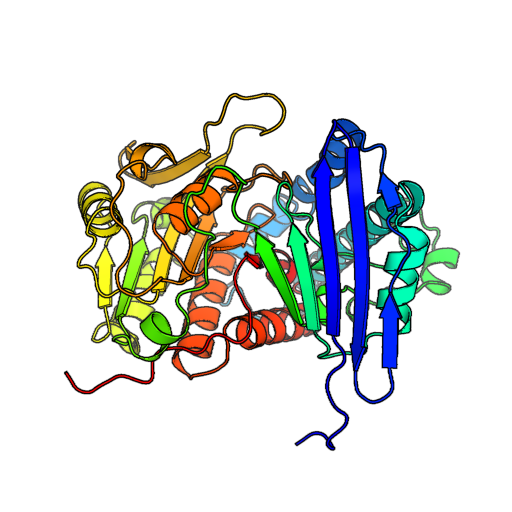N A 1 184 ? -1.167 2.373 26.595 1.00 53.50 184 ASN A C 1
ATOM 1469 O O . ASN A 1 184 ? -1.450 1.200 26.823 1.00 53.50 184 ASN A O 1
ATOM 1473 N N . GLY A 1 185 ? -0.287 2.720 25.648 1.00 61.12 185 GLY A N 1
ATOM 1474 C CA . GLY A 1 185 ? 0.188 1.771 24.640 1.00 61.12 185 GLY A CA 1
ATOM 1475 C C . GLY A 1 185 ? -0.947 1.397 23.681 1.00 61.12 185 GLY A C 1
ATOM 1476 O O . GLY A 1 185 ? -2.001 0.908 24.078 1.00 61.12 185 GLY A O 1
ATOM 1477 N N . TRP A 1 186 ? -0.778 1.667 22.391 1.00 70.62 186 TRP A N 1
ATOM 1478 C CA . TRP A 1 186 ? -1.740 1.186 21.405 1.00 70.62 186 TRP A CA 1
ATOM 1479 C C . TRP A 1 186 ? -1.627 -0.340 21.294 1.00 70.62 186 TRP A C 1
ATOM 1481 O O . TRP A 1 186 ? -0.543 -0.864 21.037 1.00 70.62 186 TRP A O 1
ATOM 1491 N N . ALA A 1 187 ? -2.748 -1.034 21.476 1.00 75.44 187 ALA A N 1
ATOM 1492 C CA . ALA A 1 187 ? -2.912 -2.432 21.107 1.00 75.44 187 ALA A CA 1
ATOM 1493 C C . ALA A 1 187 ? -3.889 -2.501 19.931 1.00 75.44 187 ALA A C 1
ATOM 1495 O O . ALA A 1 187 ? -4.936 -1.846 19.953 1.00 75.44 187 ALA A O 1
ATOM 1496 N N . ALA A 1 188 ? -3.539 -3.276 18.905 1.00 81.38 188 ALA A N 1
ATOM 1497 C CA . ALA A 1 188 ? -4.418 -3.515 17.770 1.00 81.38 188 ALA A CA 1
ATOM 1498 C C . ALA A 1 188 ? -5.721 -4.182 18.264 1.00 81.38 188 ALA A C 1
ATOM 1500 O O . ALA A 1 188 ? -5.641 -5.231 18.907 1.00 81.38 188 ALA A O 1
ATOM 1501 N N . PRO A 1 189 ? -6.909 -3.611 17.994 1.00 88.00 189 PRO A N 1
ATOM 1502 C CA . PRO A 1 189 ? -8.192 -4.150 18.459 1.00 88.00 189 PRO A CA 1
ATOM 1503 C C . PRO A 1 189 ? -8.669 -5.313 17.570 1.00 88.00 189 PRO A C 1
ATOM 1505 O O . PRO A 1 189 ? -9.714 -5.230 16.923 1.00 88.00 189 PRO A O 1
ATOM 1508 N N . ILE A 1 190 ? -7.850 -6.366 17.466 1.00 90.31 190 ILE A N 1
ATOM 1509 C CA . ILE A 1 190 ? -8.074 -7.518 16.575 1.00 90.31 190 ILE A CA 1
ATOM 1510 C C . ILE A 1 190 ? -9.385 -8.218 16.932 1.00 90.31 190 ILE A C 1
ATOM 1512 O O . ILE A 1 190 ? -10.231 -8.411 16.061 1.00 90.31 190 ILE A O 1
ATOM 1516 N N . ASP A 1 191 ? -9.591 -8.524 18.213 1.00 90.62 191 ASP A N 1
ATOM 1517 C CA . ASP A 1 191 ? -10.791 -9.223 18.673 1.00 90.62 191 ASP A CA 1
ATOM 1518 C C . ASP A 1 191 ? -12.060 -8.400 18.411 1.00 90.62 191 ASP A C 1
ATOM 1520 O O . ASP A 1 191 ? -13.043 -8.928 17.888 1.00 90.62 191 ASP A O 1
ATOM 1524 N N . GLU A 1 192 ? -12.056 -7.095 18.712 1.00 91.94 192 GLU A N 1
ATOM 1525 C CA . GLU A 1 192 ? -13.220 -6.237 18.472 1.00 91.94 192 GLU A CA 1
ATOM 1526 C C . GLU A 1 192 ? -13.535 -6.063 16.987 1.00 91.94 192 GLU A C 1
ATOM 1528 O O . GLU A 1 192 ? -14.708 -5.879 16.640 1.00 91.94 192 GLU A O 1
ATOM 1533 N N . HIS A 1 193 ? -12.506 -6.109 16.138 1.00 93.69 193 HIS A N 1
ATOM 1534 C CA . HIS A 1 193 ? -12.639 -6.068 14.691 1.00 93.69 193 HIS A CA 1
ATOM 1535 C C . HIS A 1 193 ? -13.251 -7.363 14.162 1.00 93.69 193 HIS A C 1
ATOM 1537 O O . HIS A 1 193 ? -14.308 -7.326 13.538 1.00 93.69 193 HIS A O 1
ATOM 1543 N N . GLU A 1 194 ? -12.631 -8.514 14.431 1.00 92.56 194 GLU A N 1
ATOM 1544 C CA . GLU A 1 194 ? -13.040 -9.799 13.848 1.00 92.56 194 GLU A CA 1
ATOM 1545 C C . GLU A 1 194 ? -14.387 -10.308 14.387 1.00 92.56 194 GLU A C 1
ATOM 1547 O O . GLU A 1 194 ? -15.119 -11.003 13.676 1.00 92.56 194 GLU A O 1
ATOM 1552 N N . GLN A 1 195 ? -14.742 -9.938 15.623 1.00 91.00 195 GLN A N 1
ATOM 1553 C CA . GLN A 1 195 ? -16.060 -10.201 16.219 1.00 91.00 195 GLN A CA 1
ATOM 1554 C C . GLN A 1 195 ? -17.091 -9.107 15.890 1.00 91.00 195 GLN A C 1
ATOM 1556 O O . GLN A 1 195 ? -18.249 -9.195 16.304 1.00 91.00 195 GLN A O 1
ATOM 1561 N N . GLY A 1 196 ? -16.671 -8.041 15.206 1.00 89.00 196 GLY A N 1
ATOM 1562 C CA . GLY A 1 196 ? -17.530 -6.938 14.804 1.00 89.00 196 GLY A CA 1
ATOM 1563 C C . GLY A 1 196 ? -18.557 -7.326 13.735 1.00 89.00 196 GLY A C 1
ATOM 1564 O O . GLY A 1 196 ? -18.553 -8.442 13.209 1.00 89.00 196 GLY A O 1
ATOM 1565 N N . PRO A 1 197 ? -19.465 -6.400 13.387 1.00 91.00 197 PRO A N 1
ATOM 1566 C CA . PRO A 1 197 ? -20.305 -6.588 12.220 1.00 91.00 197 PRO A CA 1
ATOM 1567 C C . PRO A 1 197 ? -19.444 -6.516 10.956 1.00 91.00 197 PRO A C 1
ATOM 1569 O O . PRO A 1 197 ? -18.440 -5.801 10.895 1.00 91.00 197 PRO A O 1
ATOM 1572 N N . ASP A 1 198 ? -19.884 -7.216 9.919 1.00 90.12 198 ASP A N 1
ATOM 1573 C CA . ASP A 1 198 ? -19.331 -7.076 8.578 1.00 90.12 198 ASP A CA 1
ATOM 1574 C C . ASP A 1 198 ? -19.831 -5.753 7.966 1.00 90.12 198 ASP A C 1
ATOM 1576 O O . ASP A 1 198 ? -20.758 -5.746 7.159 1.00 90.12 198 ASP A O 1
ATOM 1580 N N . TYR A 1 199 ? -19.315 -4.624 8.476 1.00 94.50 199 TYR A N 1
ATOM 1581 C CA . TYR A 1 199 ? -19.789 -3.275 8.165 1.00 94.50 199 TYR A CA 1
ATOM 1582 C C . TYR A 1 199 ? -18.715 -2.418 7.484 1.00 94.50 199 TYR A C 1
ATOM 1584 O O . TYR A 1 199 ? -17.677 -2.102 8.078 1.00 94.50 199 TYR A O 1
ATOM 1592 N N . ILE A 1 200 ? -19.013 -1.948 6.272 1.00 95.62 200 ILE A N 1
ATOM 1593 C CA . ILE A 1 200 ? -18.164 -1.058 5.477 1.00 95.62 200 ILE A CA 1
ATOM 1594 C C . ILE A 1 200 ? -18.756 0.351 5.349 1.00 95.62 200 ILE A C 1
ATOM 1596 O O . ILE A 1 200 ? -19.916 0.554 4.989 1.00 95.62 200 ILE A O 1
ATOM 1600 N N . SER A 1 201 ? -17.921 1.354 5.603 1.00 96.88 201 SER A N 1
ATOM 1601 C CA . SER A 1 201 ? -18.162 2.734 5.188 1.00 96.88 201 SER A CA 1
ATOM 1602 C C . SER A 1 201 ? -17.452 2.985 3.866 1.00 96.88 201 SER A C 1
ATOM 1604 O O . SER A 1 201 ? -16.224 2.916 3.797 1.00 96.88 201 SER A O 1
ATOM 1606 N N . PHE A 1 202 ? -18.219 3.233 2.809 1.00 97.12 202 PHE A N 1
ATOM 1607 C CA . PHE A 1 202 ? -17.729 3.367 1.444 1.00 97.12 202 PHE A CA 1
ATOM 1608 C C . PHE A 1 202 ? -17.850 4.825 0.993 1.00 97.12 202 PHE A C 1
ATOM 1610 O O . PHE A 1 202 ? -18.928 5.292 0.644 1.00 97.12 202 PHE A O 1
ATOM 1617 N N . ASN A 1 203 ? -16.754 5.576 1.062 1.00 96.50 203 ASN A N 1
ATOM 1618 C CA . ASN A 1 203 ? -16.756 7.032 0.922 1.00 96.50 203 ASN A CA 1
ATOM 1619 C C . ASN A 1 203 ? -16.172 7.419 -0.440 1.00 96.50 203 ASN A C 1
ATOM 1621 O O . ASN A 1 203 ? -15.000 7.137 -0.696 1.00 96.50 203 ASN A O 1
ATOM 1625 N N . LEU A 1 204 ? -16.960 8.057 -1.308 1.00 95.38 204 LEU A N 1
ATOM 1626 C CA . LEU A 1 204 ? -16.584 8.353 -2.695 1.00 95.38 204 LEU A CA 1
ATOM 1627 C C . LEU A 1 204 ? -16.644 9.855 -2.986 1.00 95.38 204 LEU A C 1
ATOM 1629 O O . LEU A 1 204 ? -17.621 10.521 -2.663 1.00 95.38 204 LEU A O 1
ATOM 1633 N N . ASN A 1 205 ? -15.637 10.390 -3.672 1.00 92.75 205 ASN A N 1
ATOM 1634 C CA . ASN A 1 205 ? -15.734 11.707 -4.293 1.00 92.75 205 ASN A CA 1
ATOM 1635 C C . ASN A 1 205 ? -16.484 11.580 -5.630 1.00 92.75 205 ASN A C 1
ATOM 1637 O O . ASN A 1 205 ? -15.921 11.119 -6.625 1.00 92.75 205 ASN A O 1
ATOM 1641 N N . LYS A 1 206 ? -17.746 12.025 -5.657 1.00 91.44 206 LYS A N 1
ATOM 1642 C CA . LYS A 1 206 ? -18.625 11.979 -6.839 1.00 91.44 206 LYS A CA 1
ATOM 1643 C C . LYS A 1 206 ? -18.116 12.778 -8.046 1.00 91.44 206 LYS A C 1
ATOM 1645 O O . LYS A 1 206 ? -18.549 12.517 -9.166 1.00 91.44 206 LYS A O 1
ATOM 1650 N N . GLU A 1 207 ? -17.222 13.744 -7.837 1.00 90.81 207 GLU A N 1
ATOM 1651 C CA . GLU A 1 207 ? -16.715 14.637 -8.883 1.00 90.81 207 GLU A CA 1
ATOM 1652 C C . GLU A 1 207 ? -15.592 14.004 -9.715 1.00 90.81 207 GLU A C 1
ATOM 1654 O O . GLU A 1 207 ? -15.336 14.468 -10.825 1.00 90.81 207 GLU A O 1
ATOM 1659 N N . ILE A 1 208 ? -14.960 12.917 -9.242 1.00 91.06 208 ILE A N 1
ATOM 1660 C CA . ILE A 1 208 ? -13.853 12.257 -9.958 1.00 91.06 208 ILE A CA 1
ATOM 1661 C C . ILE A 1 208 ? -14.263 11.898 -11.392 1.00 91.06 208 ILE A C 1
ATOM 1663 O O . ILE A 1 208 ? -13.513 12.172 -12.330 1.00 91.06 208 ILE A O 1
ATOM 1667 N N . ASP A 1 209 ? -15.469 11.359 -11.595 1.00 92.88 209 ASP A N 1
ATOM 1668 C CA . ASP A 1 209 ? -15.950 10.932 -12.916 1.00 92.88 209 ASP A CA 1
ATOM 1669 C C . ASP A 1 209 ? -16.120 12.089 -13.916 1.00 92.88 209 ASP A C 1
ATOM 1671 O O . ASP A 1 209 ? -16.191 11.844 -15.125 1.00 92.88 209 ASP A O 1
ATOM 1675 N N . ALA A 1 210 ? -16.124 13.353 -13.472 1.00 90.94 210 ALA A N 1
ATOM 1676 C CA . ALA A 1 210 ? -16.113 14.506 -14.373 1.00 90.94 210 ALA A CA 1
ATOM 1677 C C . ALA A 1 210 ? -14.862 14.506 -15.272 1.00 90.94 210 ALA A C 1
ATOM 1679 O O . ALA A 1 210 ? -14.954 14.808 -16.462 1.00 90.94 210 ALA A O 1
ATOM 1680 N N . ALA A 1 211 ? -13.711 14.067 -14.748 1.00 87.31 211 ALA A N 1
ATOM 1681 C CA . ALA A 1 211 ? -12.466 13.945 -15.510 1.00 87.31 211 ALA A CA 1
ATOM 1682 C C . ALA A 1 211 ? -12.428 12.720 -16.447 1.00 87.31 211 ALA A C 1
ATOM 1684 O O . ALA A 1 211 ? -11.513 12.588 -17.260 1.00 87.31 211 ALA A O 1
ATOM 1685 N N . PHE A 1 212 ? -13.411 11.818 -16.354 1.00 90.25 212 PHE A N 1
ATOM 1686 C CA . PHE A 1 212 ? -13.447 10.563 -17.107 1.00 90.25 212 PHE A CA 1
ATOM 1687 C C . PHE A 1 212 ? -14.589 10.510 -18.118 1.00 90.25 212 PHE A C 1
ATOM 1689 O O . PHE A 1 212 ? -14.774 9.470 -18.734 1.00 90.25 212 PHE A O 1
ATOM 1696 N N . GLN A 1 213 ? -15.346 11.590 -18.358 1.00 89.44 213 GLN A N 1
ATOM 1697 C CA . GLN A 1 213 ? -16.551 11.577 -19.212 1.00 89.44 213 GLN A CA 1
ATOM 1698 C C . GLN A 1 213 ? -16.335 11.020 -20.633 1.00 89.44 213 GLN A C 1
ATOM 1700 O O . GLN A 1 213 ? -17.200 10.304 -21.131 1.00 89.44 213 GLN A O 1
ATOM 1705 N N . ALA A 1 214 ? -15.167 11.234 -21.242 1.00 88.94 214 ALA A N 1
ATOM 1706 C CA . ALA A 1 214 ? -14.831 10.697 -22.567 1.00 88.94 214 ALA A CA 1
ATOM 1707 C C . ALA A 1 214 ? -14.236 9.270 -22.555 1.00 88.94 214 ALA A C 1
ATOM 1709 O O . ALA A 1 214 ? -13.988 8.704 -23.614 1.00 88.94 214 ALA A O 1
ATOM 1710 N N . ARG A 1 215 ? -13.977 8.695 -21.374 1.00 87.88 215 ARG A N 1
ATOM 1711 C CA . ARG A 1 215 ? -13.290 7.405 -21.199 1.00 87.88 215 ARG A CA 1
ATOM 1712 C C . ARG A 1 215 ? -14.276 6.244 -21.014 1.00 87.88 215 ARG A C 1
ATOM 1714 O O . ARG A 1 215 ? -15.370 6.478 -2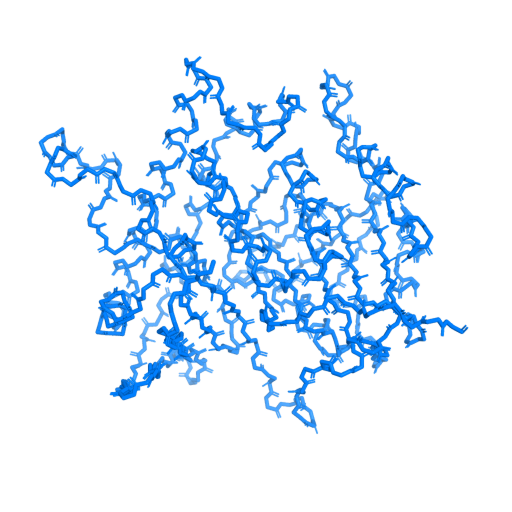0.495 1.00 87.88 215 ARG A O 1
ATOM 1721 N N . PRO A 1 216 ? -13.913 5.006 -21.397 1.00 86.81 216 PRO A N 1
ATOM 1722 C CA . PRO A 1 216 ? -14.801 3.848 -21.266 1.00 86.81 216 PRO A CA 1
ATOM 1723 C C . PRO A 1 216 ? -15.045 3.465 -19.800 1.00 86.81 216 PRO A C 1
ATOM 1725 O O . PRO A 1 216 ? -16.165 3.131 -19.425 1.00 86.81 216 PRO A O 1
ATOM 1728 N N . PHE A 1 217 ? -14.016 3.576 -18.958 1.00 92.06 217 PHE A N 1
ATOM 1729 C CA . PHE A 1 217 ? -14.087 3.248 -17.539 1.00 92.06 217 PHE A CA 1
ATOM 1730 C C . PHE A 1 217 ? -14.395 4.494 -16.694 1.00 92.06 217 PHE A C 1
ATOM 1732 O O . PHE A 1 217 ? -13.708 5.514 -16.799 1.00 92.06 217 PHE A O 1
ATOM 1739 N N . LYS A 1 218 ? -15.417 4.401 -15.835 1.00 94.50 218 LYS A N 1
ATOM 1740 C CA . LYS A 1 218 ? -15.854 5.454 -14.903 1.00 94.50 218 LYS A CA 1
ATOM 1741 C C . LYS A 1 218 ? -15.581 5.012 -13.458 1.00 94.50 218 LYS A C 1
ATOM 1743 O O . LYS A 1 218 ? -16.319 4.163 -12.958 1.00 94.50 218 LYS A O 1
ATOM 1748 N N . PRO A 1 219 ? -14.516 5.502 -12.799 1.00 94.25 219 PRO A N 1
ATOM 1749 C CA . PRO A 1 219 ? -14.107 5.002 -11.485 1.00 94.25 219 PRO A CA 1
ATOM 1750 C C . PRO A 1 219 ? -15.176 5.057 -10.385 1.00 94.25 219 PRO A C 1
ATOM 1752 O O . PRO A 1 219 ? -15.329 4.087 -9.643 1.00 94.25 219 PRO A O 1
ATOM 1755 N N . VAL A 1 220 ? -15.919 6.161 -10.268 1.00 95.62 220 VAL A N 1
ATOM 1756 C CA . VAL A 1 220 ? -16.932 6.315 -9.209 1.00 95.62 220 VAL A CA 1
ATOM 1757 C C . VAL A 1 220 ? -18.158 5.473 -9.523 1.00 95.62 220 VAL A C 1
ATOM 1759 O O . VAL A 1 220 ? -18.633 4.741 -8.659 1.00 95.62 220 VAL A O 1
ATOM 1762 N N . GLU A 1 221 ? -18.651 5.517 -10.759 1.00 96.50 221 GLU A N 1
ATOM 1763 C CA . GLU A 1 221 ? -19.773 4.679 -11.184 1.00 96.50 221 GLU A CA 1
ATOM 1764 C C . GLU A 1 221 ? -19.462 3.178 -11.041 1.00 96.50 221 GLU A C 1
ATOM 1766 O O . GLU A 1 221 ? -20.286 2.419 -10.534 1.00 96.50 221 GLU A O 1
ATOM 1771 N N . PHE A 1 222 ? -18.242 2.748 -11.376 1.00 96.69 222 PHE A N 1
ATOM 1772 C CA . PHE A 1 222 ? -17.773 1.380 -11.138 1.00 96.69 222 PHE A CA 1
ATOM 1773 C C . PHE A 1 222 ? -17.852 0.992 -9.653 1.00 96.69 222 PHE A C 1
ATOM 1775 O O . PHE A 1 222 ? -18.289 -0.108 -9.301 1.00 96.69 222 PHE A O 1
ATOM 1782 N N . HIS A 1 223 ? -17.473 1.909 -8.764 1.00 97.12 223 HIS A N 1
ATOM 1783 C CA . HIS A 1 223 ? -17.580 1.730 -7.322 1.00 97.12 223 HIS A CA 1
ATOM 1784 C C . HIS A 1 223 ? -19.025 1.688 -6.821 1.00 97.12 223 HIS A C 1
ATOM 1786 O O . HIS A 1 223 ? -19.346 0.819 -6.009 1.00 97.12 223 HIS A O 1
ATOM 1792 N N . ARG A 1 224 ? -19.908 2.553 -7.328 1.00 97.50 224 ARG A N 1
ATOM 1793 C CA . ARG A 1 224 ? -21.345 2.516 -7.011 1.00 97.50 224 ARG A CA 1
ATOM 1794 C C . ARG A 1 224 ? -21.970 1.188 -7.417 1.00 97.50 224 ARG A C 1
ATOM 1796 O O . ARG A 1 224 ? -22.700 0.588 -6.633 1.00 97.50 224 ARG A O 1
ATOM 1803 N N . GLN A 1 225 ? -21.653 0.700 -8.615 1.00 97.62 225 GLN A N 1
ATOM 1804 C CA . GLN A 1 225 ? -22.136 -0.592 -9.103 1.00 97.62 225 GLN A CA 1
ATOM 1805 C C . GLN A 1 225 ? -21.646 -1.742 -8.226 1.00 97.62 225 GLN A C 1
ATOM 1807 O O . GLN A 1 225 ? -22.442 -2.603 -7.849 1.00 97.62 225 GLN A O 1
ATOM 1812 N N . PHE A 1 226 ? -20.365 -1.744 -7.850 1.00 97.38 226 PHE A N 1
ATOM 1813 C CA . PHE A 1 226 ? -19.827 -2.725 -6.909 1.00 97.38 226 PHE A CA 1
ATOM 1814 C C . PHE A 1 226 ? -20.542 -2.669 -5.554 1.00 97.38 226 PHE A C 1
ATOM 1816 O O . PHE A 1 226 ? -20.996 -3.703 -5.065 1.00 97.38 226 PHE A O 1
ATOM 1823 N N . PHE A 1 227 ? -20.708 -1.472 -4.984 1.00 97.50 227 PHE A N 1
ATOM 1824 C CA . PHE A 1 227 ? -21.403 -1.300 -3.715 1.00 97.50 227 PHE A CA 1
ATOM 1825 C C . PHE A 1 227 ? -22.823 -1.871 -3.787 1.00 97.50 227 PHE A C 1
ATOM 1827 O O . PHE A 1 227 ? -23.150 -2.796 -3.048 1.00 97.50 227 PHE A O 1
ATOM 1834 N N . ASN A 1 228 ? -23.624 -1.407 -4.746 1.00 97.25 228 ASN A N 1
ATOM 1835 C CA . ASN A 1 228 ? -25.026 -1.799 -4.89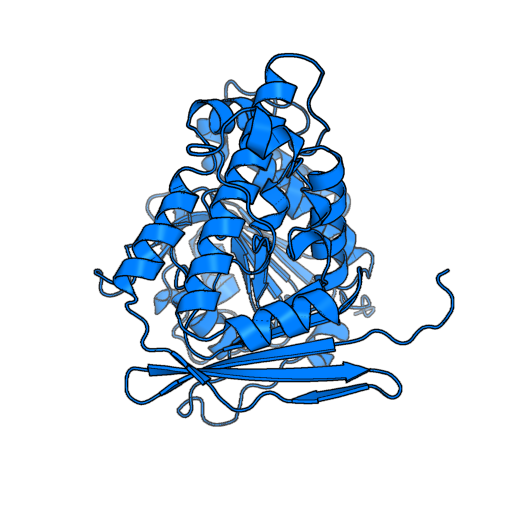1 1.00 97.25 228 ASN A CA 1
ATOM 1836 C C . ASN A 1 228 ? -25.219 -3.295 -5.176 1.00 97.25 228 ASN A C 1
ATOM 1838 O O . ASN A 1 228 ? -26.209 -3.871 -4.738 1.00 97.25 228 ASN A O 1
ATOM 1842 N N . SER A 1 229 ? -24.302 -3.924 -5.915 1.00 96.12 229 SER A N 1
ATOM 1843 C CA . SER A 1 229 ? -24.438 -5.330 -6.322 1.00 96.12 229 SER A CA 1
ATOM 1844 C C . SER A 1 229 ? -23.840 -6.337 -5.341 1.00 96.12 229 SER A C 1
ATOM 1846 O O . SER A 1 229 ? -24.251 -7.493 -5.363 1.00 96.12 229 SER A O 1
ATOM 1848 N N . SER A 1 230 ? -22.854 -5.939 -4.528 1.00 93.69 230 SER A N 1
ATOM 1849 C CA . SER A 1 230 ? -22.002 -6.898 -3.804 1.00 93.69 230 SER A CA 1
ATOM 1850 C C . SER A 1 230 ? -21.917 -6.663 -2.295 1.00 93.69 230 SER A C 1
ATOM 1852 O O . SER A 1 230 ? -21.788 -7.627 -1.543 1.00 93.69 230 SER A O 1
ATOM 1854 N N . ILE A 1 231 ? -21.955 -5.407 -1.834 1.00 93.75 231 ILE A N 1
ATOM 1855 C CA . ILE A 1 231 ? -21.679 -5.059 -0.423 1.00 93.75 231 ILE A CA 1
ATOM 1856 C C . ILE A 1 231 ? -22.688 -4.069 0.182 1.00 93.75 231 ILE A C 1
ATOM 1858 O O . ILE A 1 231 ? -22.497 -3.612 1.305 1.00 93.75 231 ILE A O 1
ATOM 1862 N N . GLY A 1 232 ? -23.771 -3.744 -0.527 1.00 93.00 232 GLY A N 1
ATOM 1863 C CA . GLY A 1 232 ? -24.730 -2.714 -0.119 1.00 93.00 232 GLY A CA 1
ATOM 1864 C C . GLY A 1 232 ? -25.470 -3.037 1.179 1.00 93.00 232 GLY A C 1
ATOM 1865 O O . GLY A 1 232 ? -25.689 -2.153 1.999 1.00 93.00 232 GLY A O 1
ATOM 1866 N N . GLU A 1 233 ? -25.780 -4.314 1.417 1.00 93.06 233 GLU A N 1
ATOM 1867 C CA . GLU A 1 233 ? -26.390 -4.786 2.674 1.00 93.06 233 GLU A CA 1
ATOM 1868 C C . GLU A 1 233 ? -25.420 -4.742 3.864 1.00 93.06 233 GLU A C 1
ATOM 1870 O O . GLU A 1 233 ? -25.832 -4.817 5.020 1.00 93.06 233 GLU A O 1
ATOM 1875 N N . LYS A 1 234 ? -24.123 -4.605 3.579 1.00 91.81 234 LYS A N 1
ATOM 1876 C CA . LYS A 1 234 ? -23.029 -4.654 4.545 1.00 91.81 234 LYS A CA 1
ATOM 1877 C C . LYS A 1 234 ? -22.521 -3.265 4.912 1.00 91.81 234 LYS A C 1
ATOM 1879 O O . LYS A 1 234 ? -21.431 -3.146 5.450 1.00 91.81 234 LYS A O 1
ATOM 1884 N N . GLY A 1 235 ? -23.222 -2.179 4.590 1.00 93.94 235 GLY A N 1
ATOM 1885 C CA . GLY A 1 235 ? -22.636 -0.865 4.825 1.00 93.94 235 GLY A CA 1
ATOM 1886 C C . GLY A 1 235 ? -23.422 0.329 4.323 1.00 93.94 235 GLY A C 1
ATOM 1887 O O . GLY A 1 235 ? -24.623 0.267 4.075 1.00 93.94 235 GLY A O 1
ATOM 1888 N N . LYS A 1 236 ? -22.710 1.447 4.176 1.00 96.44 236 LYS A N 1
ATOM 1889 C CA . LYS A 1 236 ? -23.230 2.687 3.586 1.00 96.44 236 LYS A CA 1
ATOM 1890 C C . LYS A 1 236 ? -22.261 3.228 2.548 1.00 96.44 236 LYS A C 1
ATOM 1892 O O . LYS A 1 236 ? -21.052 3.192 2.761 1.00 96.44 236 LYS A O 1
ATOM 1897 N N . CYS A 1 237 ? -22.816 3.784 1.477 1.00 97.25 237 CYS A N 1
ATOM 1898 C CA . CYS A 1 237 ? -22.082 4.578 0.503 1.00 97.25 237 CYS A CA 1
ATOM 1899 C C . CYS A 1 237 ? -22.334 6.063 0.785 1.00 97.25 237 CYS A C 1
ATOM 1901 O O . CYS A 1 237 ? -23.488 6.495 0.789 1.00 97.25 237 CYS A O 1
ATOM 1903 N N . LEU A 1 238 ? -21.276 6.826 1.057 1.00 96.00 238 LEU A N 1
ATOM 1904 C CA . LEU A 1 238 ? -21.330 8.250 1.390 1.00 96.00 238 LEU A CA 1
ATOM 1905 C C . LEU A 1 238 ? -20.564 9.050 0.335 1.00 96.00 238 LEU A C 1
ATOM 1907 O O . LEU A 1 238 ? -19.434 8.711 -0.006 1.00 96.00 238 LEU A O 1
ATOM 1911 N N . GLU A 1 239 ? -21.173 10.118 -0.172 1.00 93.56 239 GLU A N 1
ATOM 1912 C CA . GLU A 1 239 ? -20.580 10.959 -1.230 1.00 93.56 239 GLU A CA 1
ATOM 1913 C C . GLU A 1 239 ? -20.624 12.457 -0.916 1.00 93.56 239 GLU A C 1
ATOM 1915 O O . GLU A 1 239 ? -20.176 13.285 -1.706 1.00 93.56 239 GLU A O 1
ATOM 1920 N N . ASP A 1 240 ? -21.200 12.805 0.232 1.00 89.00 240 ASP A N 1
ATOM 1921 C CA . ASP A 1 240 ? -21.232 14.155 0.770 1.00 89.00 240 ASP A CA 1
ATOM 1922 C C . ASP A 1 240 ? -20.201 14.271 1.895 1.00 89.00 240 ASP A C 1
ATOM 1924 O O . ASP A 1 240 ? -20.155 13.436 2.801 1.00 89.00 240 ASP A O 1
ATOM 1928 N N . LYS A 1 241 ? -19.378 15.319 1.845 1.00 85.94 241 LYS A N 1
ATOM 1929 C CA . LYS A 1 241 ? -18.274 15.517 2.788 1.00 85.94 241 LYS A CA 1
ATOM 1930 C C . LYS A 1 241 ? -18.754 15.631 4.230 1.00 85.94 241 LYS A C 1
ATOM 1932 O O . LYS A 1 241 ? -18.082 15.105 5.113 1.00 85.94 241 LYS A O 1
ATOM 1937 N N . ASP A 1 242 ? -19.872 16.305 4.484 1.00 90.12 242 ASP A N 1
ATOM 1938 C CA . ASP A 1 242 ? -20.347 16.517 5.853 1.00 90.12 242 ASP A CA 1
ATOM 1939 C C . ASP A 1 242 ? -20.832 15.187 6.456 1.00 90.12 242 ASP A C 1
ATOM 1941 O O . ASP A 1 242 ? -20.410 14.818 7.547 1.00 90.12 242 ASP A O 1
ATOM 1945 N N . SER A 1 243 ? -21.545 14.376 5.672 1.00 93.06 243 SER A N 1
ATOM 1946 C CA . SER A 1 243 ? -21.930 13.004 6.035 1.00 93.06 243 SER A CA 1
ATOM 1947 C C . SER A 1 243 ? -20.724 12.086 6.279 1.00 93.06 243 SER A C 1
ATOM 1949 O O . SER A 1 243 ? -20.750 11.248 7.182 1.00 93.06 243 SER A O 1
ATOM 1951 N N . ILE A 1 244 ? -19.656 12.229 5.483 1.00 93.62 244 ILE A N 1
ATOM 1952 C CA . ILE A 1 244 ? -18.399 11.490 5.676 1.00 93.62 244 ILE A CA 1
ATOM 1953 C C . ILE A 1 244 ? -17.736 11.918 6.989 1.00 93.62 244 ILE A C 1
ATOM 1955 O O . ILE A 1 244 ? -17.333 11.064 7.774 1.00 93.62 244 ILE A O 1
ATOM 1959 N N . VAL A 1 245 ? -17.629 13.223 7.255 1.00 91.94 245 VAL A N 1
ATOM 1960 C CA . VAL A 1 245 ? -17.040 13.744 8.498 1.00 91.94 245 VAL A CA 1
ATOM 1961 C C . VAL A 1 245 ? -17.837 13.283 9.714 1.00 91.94 245 VAL A C 1
ATOM 1963 O O . VAL A 1 245 ? -17.235 12.768 10.654 1.00 91.94 245 VAL A O 1
ATOM 1966 N N . ASP A 1 246 ? -19.164 13.388 9.674 1.00 92.69 246 ASP A N 1
ATOM 1967 C CA . ASP A 1 246 ? -20.042 12.907 10.741 1.00 92.69 246 ASP A CA 1
ATOM 1968 C C . ASP A 1 246 ? -19.815 11.414 11.008 1.00 92.69 246 ASP A C 1
ATOM 1970 O O . ASP A 1 246 ? -19.691 11.002 12.159 1.00 92.69 246 ASP A O 1
ATOM 1974 N N . PHE A 1 247 ? -19.662 10.604 9.953 1.00 94.12 247 PHE A N 1
ATOM 1975 C CA . PHE A 1 247 ? -19.346 9.184 10.090 1.00 94.12 247 PHE A CA 1
ATOM 1976 C C . PHE A 1 247 ? -17.975 8.942 10.741 1.00 94.12 247 PHE A C 1
ATOM 1978 O O . PHE A 1 247 ? -17.857 8.129 11.657 1.00 94.12 247 PHE A O 1
ATOM 1985 N N . LEU A 1 248 ? -16.926 9.641 10.291 1.00 92.75 248 LEU A N 1
ATOM 1986 C CA . LEU A 1 248 ? -15.569 9.515 10.846 1.00 92.75 248 LEU A CA 1
ATOM 1987 C C . LEU A 1 248 ? -15.488 9.969 12.312 1.00 92.75 248 LEU A C 1
ATOM 1989 O O . LEU A 1 248 ? -14.607 9.528 13.054 1.00 92.75 248 LEU A O 1
ATOM 1993 N N . LEU A 1 249 ? -16.383 10.866 12.726 1.00 91.94 249 LEU A N 1
ATOM 1994 C CA . LEU A 1 249 ? -16.469 11.388 14.086 1.00 91.94 249 LEU A CA 1
ATOM 1995 C C . LEU A 1 249 ? -17.447 10.624 14.981 1.00 91.94 249 LEU A C 1
ATOM 1997 O O . LEU A 1 249 ? -17.430 10.850 16.186 1.00 91.94 249 LEU A O 1
ATOM 2001 N N . ASP A 1 250 ? -18.243 9.697 14.459 1.00 91.31 250 ASP A N 1
ATOM 2002 C CA . ASP A 1 250 ? -19.144 8.866 15.260 1.00 91.31 250 ASP A CA 1
ATOM 2003 C C . ASP A 1 250 ? -18.370 7.722 15.941 1.00 91.31 250 ASP A C 1
ATOM 2005 O O . ASP A 1 250 ? -17.859 6.829 15.272 1.00 91.31 250 ASP A O 1
ATOM 2009 N N . ASP A 1 251 ? -18.273 7.705 17.275 1.00 83.81 251 AS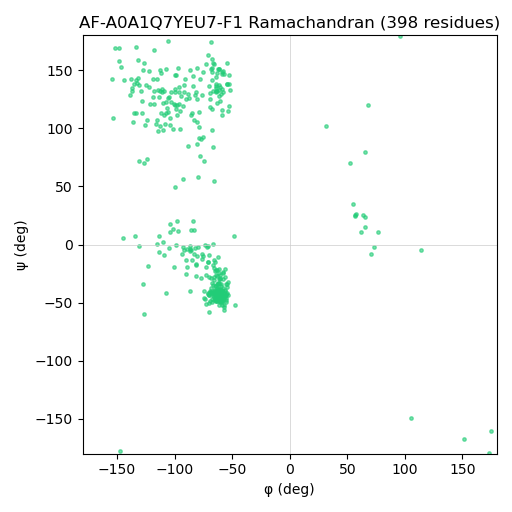P A N 1
ATOM 2010 C CA . ASP A 1 251 ? -17.643 6.594 18.015 1.00 83.81 251 ASP A CA 1
ATOM 2011 C C . ASP A 1 251 ? -18.511 5.342 18.133 1.00 83.81 251 ASP A C 1
ATOM 2013 O O . ASP A 1 251 ? -18.010 4.270 18.487 1.00 83.81 251 ASP A O 1
ATOM 2017 N N . LYS A 1 252 ? -19.799 5.450 17.806 1.00 87.56 252 LYS A N 1
ATOM 2018 C CA . LYS A 1 252 ? -20.741 4.330 17.803 1.00 87.56 252 LYS A CA 1
ATOM 2019 C C . LYS A 1 252 ? -20.823 3.654 16.447 1.00 87.56 252 LYS A C 1
ATOM 2021 O O . LYS A 1 252 ? -21.509 2.635 16.331 1.00 87.56 252 LYS A O 1
ATOM 2026 N N . ASN A 1 253 ? -20.134 4.181 15.432 1.00 88.25 253 ASN A N 1
ATOM 2027 C CA . ASN A 1 253 ? -20.117 3.543 14.131 1.00 88.25 253 ASN A CA 1
ATOM 2028 C C . ASN A 1 253 ? -19.502 2.135 14.256 1.00 88.25 253 ASN A C 1
ATOM 2030 O O . ASN A 1 253 ? -18.488 1.915 14.923 1.00 88.25 253 ASN A O 1
ATOM 2034 N N . GLY A 1 254 ? -20.168 1.154 13.650 1.00 91.50 254 GLY A N 1
ATOM 2035 C CA . GLY A 1 254 ? -19.763 -0.248 13.709 1.00 91.50 254 GLY A CA 1
ATOM 2036 C C . GLY A 1 254 ? -18.742 -0.638 12.645 1.00 91.50 254 GLY A C 1
ATOM 2037 O O . GLY A 1 254 ? -18.568 -1.833 12.434 1.00 91.50 254 GLY A O 1
ATOM 2038 N N . ALA A 1 255 ? -18.121 0.311 11.935 1.00 95.00 255 ALA A N 1
ATOM 2039 C CA . ALA A 1 255 ? -17.305 -0.032 10.779 1.00 95.00 255 ALA A CA 1
ATOM 2040 C C . ALA A 1 255 ? -16.059 -0.823 11.152 1.00 95.00 255 ALA A C 1
ATOM 2042 O O . ALA A 1 255 ? -15.275 -0.437 12.018 1.00 95.00 255 ALA A O 1
ATOM 2043 N N . THR A 1 256 ? -15.861 -1.897 10.403 1.00 95.31 256 THR A N 1
ATOM 2044 C CA . THR A 1 256 ? -14.630 -2.681 10.361 1.00 95.31 256 THR A CA 1
ATOM 2045 C C . THR A 1 256 ? -13.807 -2.301 9.129 1.00 95.31 256 THR A C 1
ATOM 2047 O O . THR A 1 256 ? -12.589 -2.444 9.133 1.00 95.31 256 THR A O 1
ATOM 2050 N N . ILE A 1 257 ? -14.418 -1.674 8.116 1.00 96.25 257 ILE A N 1
ATOM 2051 C CA . ILE A 1 257 ? -13.708 -1.067 6.983 1.00 96.25 257 ILE A CA 1
ATOM 2052 C C . ILE A 1 257 ? -14.179 0.372 6.775 1.00 96.25 257 ILE A C 1
ATOM 2054 O O . ILE A 1 257 ? -15.378 0.639 6.687 1.00 96.25 257 ILE A O 1
ATOM 2058 N N . ILE A 1 258 ? -13.230 1.294 6.623 1.00 96.94 258 ILE A N 1
ATOM 2059 C CA . ILE A 1 258 ? -13.478 2.646 6.109 1.00 96.94 258 ILE A CA 1
ATOM 2060 C C . ILE A 1 258 ? -12.713 2.776 4.795 1.00 96.94 258 ILE A C 1
ATOM 2062 O O . ILE A 1 258 ? -11.494 2.917 4.786 1.00 96.94 258 ILE A O 1
ATOM 2066 N N . TYR A 1 259 ? -13.425 2.710 3.677 1.00 96.94 259 TYR A N 1
ATOM 2067 C CA . TYR A 1 259 ? -12.868 2.897 2.344 1.00 96.94 259 TYR A CA 1
ATOM 2068 C C . TYR A 1 259 ? -13.074 4.339 1.891 1.00 96.94 259 TYR A C 1
ATOM 2070 O O . TYR A 1 259 ? -14.182 4.865 1.991 1.00 96.94 259 TYR A O 1
ATOM 2078 N N . MET A 1 260 ? -12.019 4.980 1.398 1.00 94.56 260 MET A N 1
ATOM 2079 C CA . MET A 1 260 ? -12.031 6.369 0.950 1.00 94.56 260 MET A CA 1
ATOM 2080 C C . MET A 1 260 ? -11.450 6.457 -0.459 1.00 94.56 260 MET A C 1
ATOM 2082 O O . MET A 1 260 ? -10.258 6.231 -0.649 1.00 94.56 260 MET A O 1
ATOM 2086 N N . PHE A 1 261 ? -12.284 6.802 -1.437 1.00 94.00 261 PHE A N 1
ATOM 2087 C CA . PHE A 1 261 ? -11.885 7.044 -2.821 1.00 94.00 261 PHE A CA 1
ATOM 2088 C C . PHE A 1 261 ? -12.107 8.513 -3.170 1.00 94.00 261 PHE A C 1
ATOM 2090 O O . PHE A 1 261 ? -13.223 8.945 -3.456 1.00 94.00 261 PHE A O 1
ATOM 2097 N N . CYS A 1 262 ? -11.042 9.299 -3.083 1.00 89.75 262 CYS A N 1
ATOM 2098 C CA . CYS A 1 262 ? -11.098 10.758 -3.148 1.00 89.75 262 CYS A CA 1
ATOM 2099 C C . CYS A 1 262 ? -9.851 11.344 -3.811 1.00 89.75 262 CYS A C 1
ATOM 2101 O O . CYS A 1 262 ? -8.985 10.598 -4.263 1.00 89.75 262 CYS A O 1
ATOM 2103 N N . HIS A 1 263 ? -9.741 12.667 -3.891 1.00 85.50 263 HIS A N 1
ATOM 2104 C CA . HIS A 1 263 ? -8.459 13.295 -4.187 1.00 85.50 263 HIS A CA 1
ATOM 2105 C C . HIS A 1 263 ? -7.653 13.447 -2.898 1.00 85.50 263 HIS A C 1
ATOM 2107 O O . HIS A 1 263 ? -8.217 13.659 -1.828 1.00 85.50 263 HIS A O 1
ATOM 2113 N N . GLY A 1 264 ? -6.337 13.309 -2.981 1.00 77.81 264 GLY A N 1
ATOM 2114 C CA . GLY A 1 264 ? -5.452 13.647 -1.877 1.00 77.81 264 GLY A CA 1
ATOM 2115 C C . GLY A 1 264 ? -4.442 14.687 -2.318 1.00 77.81 264 GLY A C 1
ATOM 2116 O O . GLY A 1 264 ? -4.021 14.690 -3.472 1.00 77.81 264 GLY A O 1
ATOM 2117 N N . ASP A 1 265 ? -4.026 15.521 -1.382 1.00 71.88 265 ASP A N 1
ATOM 2118 C CA . ASP A 1 265 ? -2.826 16.331 -1.515 1.00 71.88 265 ASP A CA 1
ATOM 2119 C C . ASP A 1 265 ? -2.101 16.299 -0.172 1.00 71.88 265 ASP A C 1
ATOM 2121 O O . ASP A 1 265 ? -2.704 16.231 0.899 1.00 71.88 265 ASP A O 1
ATOM 2125 N N . SER A 1 266 ? -0.787 16.259 -0.224 1.00 59.62 266 SER A N 1
ATOM 2126 C CA . SER A 1 266 ? 0.069 16.295 0.946 1.00 59.62 266 SER A CA 1
ATOM 2127 C C . SER A 1 266 ? 1.165 17.272 0.589 1.00 59.62 266 SER A C 1
ATOM 2129 O O . SER A 1 266 ? 1.922 17.007 -0.325 1.00 59.62 266 SER A O 1
ATOM 2131 N N . GLY A 1 267 ? 1.262 18.431 1.239 1.00 55.09 267 GLY A N 1
ATOM 2132 C CA . GLY A 1 267 ? 2.442 19.286 1.045 1.00 55.09 267 GLY A CA 1
ATOM 2133 C C . GLY A 1 267 ? 3.739 18.504 1.326 1.00 55.09 267 GLY A C 1
ATOM 2134 O O . GLY A 1 267 ? 3.713 17.523 2.066 1.00 55.09 267 GLY A O 1
ATOM 2135 N N . SER A 1 268 ? 4.890 18.917 0.771 1.00 47.75 268 SER A N 1
ATOM 2136 C CA . SER A 1 268 ? 6.179 18.257 1.069 1.00 47.75 268 SER A CA 1
ATOM 2137 C C . SER A 1 268 ? 6.395 18.190 2.593 1.00 47.75 268 SER A C 1
ATOM 2139 O O . SER A 1 268 ? 6.456 19.246 3.240 1.00 47.75 268 SER A O 1
ATOM 2141 N N . PRO A 1 269 ? 6.517 16.992 3.191 1.00 43.12 269 PRO A N 1
ATOM 2142 C CA . PRO A 1 269 ? 6.511 16.844 4.647 1.00 43.12 269 PRO A CA 1
ATOM 2143 C C . PRO A 1 269 ? 7.818 17.287 5.319 1.00 43.12 269 PRO A C 1
ATOM 2145 O O . PRO A 1 269 ? 7.847 17.439 6.536 1.00 43.12 269 PRO A O 1
ATOM 2148 N N . LEU A 1 270 ? 8.880 17.559 4.547 1.00 40.94 270 LEU A N 1
ATOM 2149 C CA . LEU A 1 270 ? 10.141 18.117 5.057 1.00 40.94 270 LEU A CA 1
ATOM 2150 C C . LEU A 1 270 ? 10.177 19.654 5.065 1.00 40.94 270 LEU A C 1
ATOM 2152 O O . LEU A 1 270 ? 10.996 20.238 5.771 1.00 40.94 270 LEU A O 1
ATOM 2156 N N . THR A 1 271 ? 9.309 20.326 4.299 1.00 41.00 271 THR A N 1
ATOM 2157 C CA . THR A 1 271 ? 9.364 21.793 4.117 1.00 41.00 271 THR A CA 1
ATOM 2158 C C . THR A 1 271 ? 8.080 22.525 4.502 1.00 41.00 271 THR A C 1
ATOM 2160 O O . THR A 1 271 ? 8.116 23.728 4.758 1.00 41.00 271 THR A O 1
ATOM 2163 N N . SER A 1 272 ? 6.950 21.823 4.601 1.00 42.50 272 SER A N 1
ATOM 2164 C CA . SER A 1 272 ? 5.666 22.415 4.969 1.00 42.50 272 SER A CA 1
ATOM 2165 C C . SER A 1 272 ? 5.205 21.914 6.338 1.00 42.50 272 SER A C 1
ATOM 2167 O O . SER A 1 272 ? 5.217 20.718 6.624 1.00 42.50 272 SER A O 1
ATOM 2169 N N . LYS A 1 273 ? 4.790 22.837 7.214 1.00 44.81 273 LYS A N 1
ATOM 2170 C CA . LYS A 1 273 ? 4.063 22.506 8.447 1.00 44.81 273 LYS A CA 1
ATOM 2171 C C . LYS A 1 273 ? 2.686 21.944 8.049 1.00 44.81 273 LYS A C 1
ATOM 2173 O O . LYS A 1 273 ? 1.740 22.708 7.958 1.00 44.81 273 LYS A O 1
ATOM 2178 N N . MET A 1 274 ? 2.645 20.644 7.742 1.00 53.75 274 MET A N 1
ATOM 2179 C CA . MET A 1 274 ? 1.491 19.767 7.479 1.00 53.75 274 MET A CA 1
ATOM 2180 C C . MET A 1 274 ? 0.249 20.404 6.837 1.00 53.75 274 MET A C 1
ATOM 2182 O O . MET A 1 274 ? -0.607 20.922 7.545 1.00 53.75 274 MET A O 1
ATOM 2186 N N . ASN A 1 275 ? 0.069 20.188 5.532 1.00 61.00 275 ASN A N 1
ATOM 2187 C CA . ASN A 1 275 ? -1.241 20.275 4.879 1.00 61.00 275 ASN A CA 1
ATOM 2188 C C . ASN A 1 275 ? -1.505 18.968 4.110 1.00 61.00 275 ASN A C 1
ATOM 2190 O O . ASN A 1 275 ? -1.424 18.937 2.886 1.00 61.00 275 ASN A O 1
ATOM 2194 N N . GLU A 1 276 ? -1.735 17.868 4.837 1.00 78.44 276 GLU A N 1
ATOM 2195 C CA . GLU A 1 276 ? -2.393 16.687 4.261 1.00 78.44 276 GLU A CA 1
ATOM 2196 C C . GLU A 1 276 ? -3.893 16.986 4.157 1.00 78.44 276 GLU A C 1
ATOM 2198 O O . GLU A 1 276 ? -4.515 17.394 5.142 1.00 78.44 276 GLU A O 1
ATOM 2203 N N . VAL A 1 277 ? -4.477 16.782 2.982 1.00 83.62 277 VAL A N 1
ATOM 2204 C CA . VAL A 1 277 ? -5.901 16.987 2.714 1.00 83.62 277 VAL A CA 1
ATOM 2205 C C . VAL A 1 277 ? -6.471 15.801 1.944 1.00 83.62 277 VAL A C 1
ATOM 2207 O O . VAL A 1 277 ? -5.829 15.2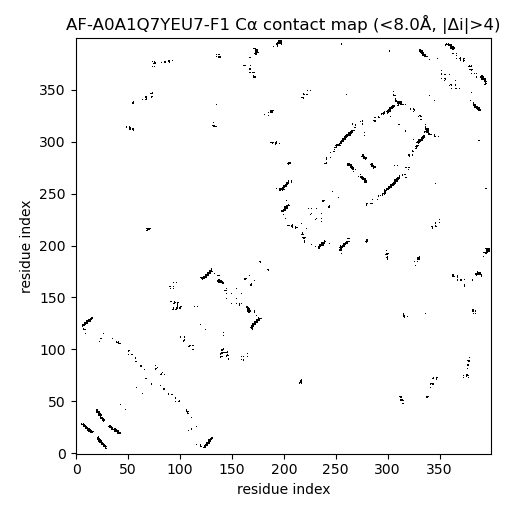48 1.050 1.00 83.62 277 VAL A O 1
ATOM 2210 N N . LEU A 1 278 ? -7.699 15.425 2.289 1.00 86.75 278 LEU A N 1
ATOM 2211 C CA . LEU A 1 278 ? -8.551 14.557 1.484 1.00 86.75 278 LEU A CA 1
ATOM 2212 C C . LEU A 1 278 ? -9.695 15.409 0.936 1.00 86.75 278 LEU A C 1
ATOM 2214 O O . LEU A 1 278 ? -10.434 16.030 1.702 1.00 86.75 278 LEU A O 1
ATOM 2218 N N . ASP A 1 279 ? -9.821 15.447 -0.381 1.00 87.00 279 ASP A N 1
ATOM 2219 C CA . ASP A 1 279 ? -10.794 16.253 -1.107 1.00 87.00 279 ASP A CA 1
ATOM 2220 C C . ASP A 1 279 ? -11.913 15.363 -1.659 1.00 87.00 279 ASP A C 1
ATOM 2222 O O . ASP A 1 279 ? -11.701 14.506 -2.527 1.00 87.00 279 ASP A O 1
ATOM 2226 N N . PHE A 1 280 ? -13.113 15.580 -1.122 1.00 85.75 280 PHE A N 1
ATOM 2227 C CA . PHE A 1 280 ? -14.350 14.897 -1.497 1.00 85.75 280 PHE A CA 1
ATOM 2228 C C . PHE A 1 280 ? -15.272 15.768 -2.367 1.00 85.75 280 PHE A C 1
ATOM 2230 O O . PHE A 1 280 ? -16.449 15.447 -2.516 1.00 85.75 280 PHE A O 1
ATOM 2237 N N . GLY A 1 281 ? -14.732 16.830 -2.972 1.00 79.75 281 GLY A N 1
ATOM 2238 C CA . GLY A 1 281 ? -15.456 17.751 -3.839 1.00 79.75 281 GLY A CA 1
ATOM 2239 C C . GLY A 1 281 ? -15.962 18.993 -3.109 1.00 79.75 281 GLY A C 1
ATOM 2240 O O . GLY A 1 281 ? -15.753 19.185 -1.907 1.00 79.75 281 GLY A O 1
ATOM 2241 N N . GLU A 1 282 ? -16.626 19.871 -3.861 1.00 74.25 282 GLU A N 1
ATOM 2242 C CA . GLU A 1 282 ? -17.276 21.092 -3.359 1.00 74.25 282 GLU A CA 1
ATOM 2243 C C . GLU A 1 282 ? -16.341 22.054 -2.589 1.00 74.25 282 GLU A C 1
ATOM 2245 O O . GLU A 1 282 ? -16.795 22.839 -1.756 1.00 74.25 282 GLU A O 1
ATOM 2250 N N . GLN A 1 283 ? -15.027 22.007 -2.856 1.00 65.44 283 GLN A N 1
ATOM 2251 C CA . GLN A 1 283 ? -13.990 22.754 -2.118 1.00 65.44 283 GLN A CA 1
ATOM 2252 C C . GLN A 1 283 ? -13.979 22.467 -0.604 1.00 65.44 283 GLN A C 1
ATOM 2254 O O . GLN A 1 283 ? -13.542 23.297 0.200 1.00 65.44 283 GLN A O 1
ATOM 2259 N N . LYS A 1 284 ? -14.461 21.289 -0.193 1.00 71.44 284 LYS A N 1
ATOM 2260 C CA . LYS A 1 284 ? -14.502 20.870 1.205 1.00 71.44 284 LYS A CA 1
ATOM 2261 C C . LYS A 1 284 ? -13.454 19.787 1.461 1.00 71.44 284 LYS A C 1
ATOM 2263 O O . LYS A 1 284 ? -13.585 18.645 1.035 1.00 71.44 284 LYS A O 1
ATOM 2268 N N . PHE A 1 285 ? -12.453 20.137 2.261 1.00 84.38 285 PHE A N 1
ATOM 2269 C CA . PHE A 1 285 ? -11.352 19.245 2.618 1.00 84.38 285 PHE A CA 1
ATOM 2270 C C . PHE A 1 285 ? -11.566 18.594 3.989 1.00 84.38 285 PHE A C 1
ATOM 2272 O O . PHE A 1 285 ? -12.113 19.212 4.909 1.00 84.38 285 PHE A O 1
ATOM 2279 N N . ILE A 1 286 ? -11.102 17.355 4.128 1.00 86.88 286 ILE A N 1
ATOM 2280 C CA . ILE A 1 286 ? -10.851 16.701 5.414 1.00 86.88 286 ILE A CA 1
ATOM 2281 C C . ILE A 1 286 ? -9.351 16.804 5.671 1.00 86.88 286 ILE A C 1
ATOM 2283 O O . ILE A 1 286 ? -8.553 16.482 4.794 1.00 86.88 286 ILE A O 1
ATOM 2287 N N . THR A 1 287 ? -8.964 17.245 6.864 1.00 88.12 287 THR A N 1
ATOM 2288 C CA . THR A 1 287 ? -7.561 17.324 7.294 1.00 88.12 287 THR A CA 1
ATOM 2289 C C . THR A 1 287 ? -7.331 16.412 8.500 1.00 88.12 287 THR A C 1
ATOM 2291 O O . THR A 1 287 ? -8.295 15.995 9.150 1.00 88.12 287 THR A O 1
ATOM 2294 N N . PRO A 1 288 ? -6.075 16.130 8.889 1.00 86.00 288 PRO A N 1
ATOM 2295 C CA . PRO A 1 288 ? -5.794 15.438 10.143 1.00 86.00 288 PRO A CA 1
ATOM 2296 C C . PRO A 1 288 ? -6.443 16.117 11.364 1.00 86.00 288 PRO A C 1
ATOM 2298 O O . PRO A 1 288 ? -6.845 15.438 12.307 1.00 86.00 288 PRO A O 1
ATOM 2301 N N . GLN A 1 289 ? -6.584 17.447 11.359 1.00 86.69 289 GLN A N 1
ATOM 2302 C CA . GLN A 1 289 ? -7.238 18.198 12.438 1.00 86.69 289 GLN A CA 1
ATOM 2303 C C . GLN A 1 289 ? -8.742 17.921 12.515 1.00 86.69 289 GLN A C 1
ATOM 2305 O O . GLN A 1 289 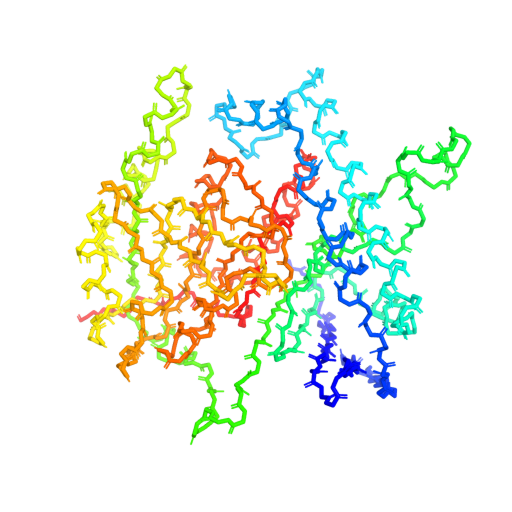? -9.303 17.931 13.605 1.00 86.69 289 GLN A O 1
ATOM 2310 N N . THR A 1 290 ? -9.395 17.591 11.395 1.00 87.06 290 THR A N 1
ATOM 2311 C CA . THR A 1 290 ? -10.797 17.144 11.406 1.00 87.06 290 THR A CA 1
ATOM 2312 C C . THR A 1 290 ? -10.994 15.926 12.315 1.00 87.06 290 THR A C 1
ATOM 2314 O O . THR A 1 290 ? -12.060 15.772 12.890 1.00 87.06 290 THR A O 1
ATOM 2317 N N . LEU A 1 291 ? -9.958 15.100 12.507 1.00 86.81 291 LEU A N 1
ATOM 2318 C CA . LEU A 1 291 ? -9.986 13.877 13.316 1.00 86.81 291 LEU A CA 1
ATOM 2319 C C . LEU A 1 291 ? -9.460 14.062 14.755 1.00 86.81 291 LEU A C 1
ATOM 2321 O O . LEU A 1 291 ? -9.202 13.073 15.434 1.00 86.81 291 LEU A O 1
ATOM 2325 N N . GLU A 1 292 ? -9.256 15.295 15.237 1.00 81.00 292 GLU A N 1
ATOM 2326 C CA . GLU A 1 292 ? -8.632 15.562 16.550 1.00 81.00 292 GLU A CA 1
ATOM 2327 C C . GLU A 1 292 ? -9.470 15.204 17.783 1.00 81.00 292 GLU A C 1
ATOM 2329 O O . GLU A 1 292 ? -8.945 15.217 18.898 1.00 81.00 292 GLU A O 1
ATOM 2334 N N . GLN A 1 293 ? -10.745 14.863 17.609 1.00 72.81 293 GLN A N 1
ATOM 2335 C CA . GLN A 1 293 ? -11.630 14.506 18.717 1.00 72.81 293 GLN A CA 1
ATOM 2336 C C . GLN A 1 293 ? -11.169 13.228 19.446 1.00 72.81 293 GLN A C 1
ATOM 2338 O O . GLN A 1 293 ? -10.676 12.284 18.830 1.00 72.81 293 GLN A O 1
ATOM 2343 N N . GLN A 1 294 ? -11.359 13.187 20.773 1.00 69.50 294 GLN A N 1
ATOM 2344 C CA . GLN A 1 294 ? -10.872 12.104 21.653 1.00 69.50 294 GLN A CA 1
ATOM 2345 C C . GLN A 1 294 ? -11.644 10.781 21.543 1.00 69.50 294 GLN A C 1
ATOM 2347 O O . GLN A 1 294 ? -11.348 9.821 22.251 1.00 69.50 294 GLN A O 1
ATOM 2352 N N . ASN A 1 295 ? -12.659 10.717 20.694 1.00 84.00 295 ASN A N 1
ATOM 2353 C CA . ASN A 1 295 ? -13.501 9.544 20.572 1.00 84.00 295 ASN A CA 1
ATOM 2354 C C . ASN A 1 295 ? -12.793 8.448 19.748 1.00 84.00 295 ASN A C 1
ATOM 2356 O O . ASN A 1 295 ? -12.091 8.732 18.771 1.00 84.00 295 ASN A O 1
ATOM 2360 N N . THR A 1 296 ? -12.976 7.188 20.142 1.00 89.31 296 THR A N 1
ATOM 2361 C CA . THR A 1 296 ? -12.316 6.030 19.511 1.00 89.31 296 THR A CA 1
ATOM 2362 C C . THR A 1 296 ? -13.326 5.165 18.774 1.00 89.31 296 THR A C 1
ATOM 2364 O O . THR A 1 296 ? -14.475 5.070 19.191 1.00 89.31 296 THR A O 1
ATOM 2367 N N . TYR A 1 297 ? -12.907 4.529 17.685 1.00 91.81 297 TYR A N 1
ATOM 2368 C CA . TYR A 1 297 ? -13.737 3.595 16.944 1.00 91.81 297 TYR A CA 1
ATOM 2369 C C . TYR A 1 297 ? -13.979 2.328 17.758 1.00 91.81 297 TYR A C 1
ATOM 2371 O O . TYR A 1 297 ? -13.040 1.688 18.238 1.00 91.81 297 TYR A O 1
ATOM 2379 N N . LEU A 1 298 ? -15.245 1.926 17.848 1.00 90.94 298 LEU A N 1
ATOM 2380 C CA . LEU A 1 298 ? -15.662 0.752 18.608 1.00 90.94 298 LEU A CA 1
ATOM 2381 C C . LEU A 1 298 ? -15.008 -0.547 18.111 1.00 90.94 298 LEU A C 1
ATOM 2383 O O . LEU A 1 298 ? -14.642 -1.392 18.927 1.00 90.94 298 LEU A O 1
ATOM 2387 N N . ARG A 1 299 ? -14.876 -0.696 16.787 1.00 93.00 299 ARG A N 1
ATOM 2388 C CA . ARG A 1 299 ? -14.478 -1.942 16.103 1.00 93.00 299 ARG A CA 1
ATOM 2389 C C . ARG A 1 299 ? -13.086 -1.909 15.479 1.00 93.00 299 ARG A C 1
ATOM 2391 O O . ARG A 1 299 ? -12.698 -2.865 14.827 1.00 93.00 299 ARG A O 1
ATOM 2398 N N . GLY A 1 300 ? -12.356 -0.807 15.643 1.00 92.12 300 GLY A N 1
ATOM 2399 C CA . GLY A 1 300 ? -11.021 -0.644 15.073 1.00 92.12 300 GLY A CA 1
ATOM 2400 C C . GLY A 1 300 ? -10.943 -0.919 13.570 1.00 92.12 300 GLY A C 1
ATOM 2401 O O . GLY A 1 300 ? -10.353 -1.917 13.158 1.00 92.12 300 GLY A O 1
ATOM 2402 N N . PRO A 1 301 ? -11.527 -0.051 12.732 1.00 95.06 301 PRO A N 1
ATOM 2403 C CA . PRO A 1 301 ? -11.577 -0.268 11.297 1.00 95.06 301 PRO A CA 1
ATOM 2404 C C . PRO A 1 301 ? -10.184 -0.323 10.670 1.00 95.06 301 PRO A C 1
ATOM 2406 O O . PRO A 1 301 ? -9.257 0.359 11.116 1.00 95.06 301 PRO A O 1
ATOM 2409 N N . ILE A 1 302 ? -10.069 -1.074 9.578 1.00 95.19 302 ILE A N 1
ATOM 2410 C CA . ILE A 1 302 ? -9.000 -0.880 8.597 1.00 95.19 302 ILE A CA 1
ATOM 2411 C C . ILE A 1 302 ? -9.416 0.293 7.707 1.00 95.19 302 ILE A C 1
ATOM 2413 O O . ILE A 1 302 ? -10.503 0.287 7.122 1.00 95.19 302 ILE A O 1
ATOM 2417 N N . VAL A 1 303 ? -8.559 1.309 7.607 1.00 94.94 303 VAL A N 1
ATOM 2418 C CA . VAL A 1 303 ? -8.811 2.477 6.757 1.00 94.94 303 VAL A CA 1
ATOM 2419 C C . VAL A 1 303 ? -8.076 2.303 5.433 1.00 94.94 303 VAL A C 1
ATOM 2421 O O . VAL A 1 303 ? -6.855 2.202 5.408 1.00 94.94 303 VAL A O 1
ATOM 2424 N N . ILE A 1 304 ? -8.799 2.291 4.319 1.00 94.75 304 ILE A N 1
ATOM 2425 C CA . ILE A 1 304 ? -8.226 2.208 2.974 1.00 94.75 304 ILE A CA 1
ATOM 2426 C C . ILE A 1 304 ? -8.306 3.597 2.344 1.00 94.75 304 ILE A C 1
ATOM 2428 O O . ILE A 1 304 ? -9.369 4.029 1.898 1.00 94.75 304 ILE A O 1
ATOM 2432 N N . LEU A 1 305 ? -7.173 4.296 2.312 1.00 91.00 305 LEU A N 1
ATOM 2433 C CA . LEU A 1 305 ? -7.015 5.597 1.671 1.00 91.00 305 LEU A CA 1
ATOM 2434 C C . LEU A 1 305 ? -6.629 5.395 0.208 1.00 91.00 305 LEU A C 1
ATOM 2436 O O . LEU A 1 305 ? -5.456 5.416 -0.164 1.00 91.00 305 LEU A O 1
ATOM 2440 N N . ASN A 1 306 ? -7.637 5.194 -0.631 1.00 88.38 306 ASN A N 1
ATOM 2441 C CA . ASN A 1 306 ? -7.470 5.038 -2.066 1.00 88.38 306 ASN A CA 1
ATOM 2442 C C . ASN A 1 306 ? -7.614 6.385 -2.786 1.00 88.38 306 ASN A C 1
ATOM 2444 O O . ASN A 1 306 ? -8.483 6.580 -3.637 1.00 88.38 306 ASN A O 1
ATOM 2448 N N . SER A 1 307 ? -6.800 7.357 -2.381 1.00 74.19 307 SER A N 1
ATOM 2449 C CA . SER A 1 307 ? -6.902 8.726 -2.864 1.00 74.19 307 SER A CA 1
ATOM 2450 C C . SER A 1 307 ? -6.046 8.962 -4.116 1.00 74.19 307 SER A C 1
ATOM 2452 O O . SER A 1 307 ? -4.838 8.735 -4.145 1.00 74.19 307 SER A O 1
ATOM 2454 N N . CYS A 1 308 ? -6.681 9.449 -5.179 1.00 64.62 308 CYS A N 1
ATOM 2455 C CA . CYS A 1 308 ? -6.047 9.866 -6.424 1.00 64.62 308 CYS A CA 1
ATOM 2456 C C . CYS A 1 308 ? -5.254 11.159 -6.172 1.00 64.62 308 CYS A C 1
ATOM 2458 O O . CYS A 1 308 ? -5.783 12.063 -5.540 1.00 64.62 308 CYS A O 1
ATOM 2460 N N . LEU A 1 309 ? -4.027 11.296 -6.690 1.00 53.88 309 LEU A N 1
ATOM 2461 C CA . LEU A 1 309 ? -3.137 12.471 -6.478 1.00 53.88 309 LEU A CA 1
ATOM 2462 C C . LEU A 1 309 ? -2.500 12.603 -5.088 1.00 53.88 309 LEU A C 1
ATOM 2464 O O . LEU A 1 309 ? -1.658 13.470 -4.893 1.00 53.88 309 LEU A O 1
ATOM 2468 N N . SER A 1 310 ? -2.821 11.701 -4.169 1.00 46.16 310 SER A N 1
ATOM 2469 C CA . SER A 1 310 ? -2.479 11.804 -2.752 1.00 46.16 310 SER A CA 1
ATOM 2470 C C . SER A 1 310 ? -0.989 11.775 -2.426 1.00 46.16 310 SER A C 1
ATOM 2472 O O . SER A 1 310 ? -0.562 12.311 -1.403 1.00 46.16 310 SER A O 1
ATOM 2474 N N . ALA A 1 311 ? -0.168 11.233 -3.318 1.00 40.56 311 ALA A N 1
ATOM 2475 C CA . ALA A 1 311 ? 1.264 11.257 -3.138 1.00 40.56 311 ALA A CA 1
ATOM 2476 C C . ALA A 1 311 ? 1.848 12.626 -3.524 1.00 40.56 311 ALA A C 1
ATOM 2478 O O . ALA A 1 311 ? 2.249 12.834 -4.674 1.00 40.56 311 ALA A O 1
ATOM 2479 N N . THR A 1 312 ? 2.141 13.475 -2.530 1.00 46.47 312 THR A N 1
ATOM 2480 C CA . THR A 1 312 ? 3.565 13.791 -2.482 1.00 46.47 312 THR A CA 1
ATOM 2481 C C . THR A 1 312 ? 4.266 12.493 -2.194 1.00 46.47 312 THR A C 1
ATOM 2483 O O . THR A 1 312 ? 3.965 11.756 -1.265 1.00 46.47 312 THR A O 1
ATOM 2486 N N . VAL A 1 313 ? 5.144 12.148 -3.102 1.00 47.34 313 VAL A N 1
ATOM 2487 C CA . VAL A 1 313 ? 6.032 11.028 -2.928 1.00 47.34 313 VAL A CA 1
ATOM 2488 C C . VAL A 1 313 ? 6.976 11.412 -1.806 1.00 47.34 313 VAL A C 1
ATOM 2490 O O . VAL A 1 313 ? 7.877 12.228 -1.988 1.00 47.34 313 VAL A O 1
ATOM 2493 N N . SER A 1 314 ? 6.663 10.922 -0.618 1.00 48.22 314 SER A N 1
ATOM 2494 C CA . SER A 1 314 ? 7.463 11.125 0.567 1.00 48.22 314 SER A CA 1
ATOM 2495 C C . SER A 1 314 ? 7.194 9.978 1.528 1.00 48.22 314 SER A C 1
ATOM 2497 O O . SER A 1 314 ? 6.043 9.550 1.657 1.00 48.22 314 SER A O 1
ATOM 2499 N N . PRO A 1 315 ? 8.216 9.497 2.248 1.00 46.53 315 PRO A N 1
ATOM 2500 C CA . PRO A 1 315 ? 8.036 8.424 3.215 1.00 46.53 315 PRO A CA 1
ATOM 2501 C C . PRO A 1 315 ? 7.182 8.824 4.430 1.00 46.53 315 PRO A C 1
ATOM 2503 O O . PRO A 1 315 ? 6.967 8.032 5.340 1.00 46.53 315 PRO A O 1
ATOM 2506 N N . LEU A 1 316 ? 6.702 10.068 4.472 1.00 49.81 316 LEU A N 1
ATOM 2507 C CA . LEU A 1 316 ? 5.869 10.617 5.538 1.00 49.81 316 LEU A CA 1
ATOM 2508 C C . LEU A 1 316 ? 4.459 10.991 5.069 1.00 49.81 316 LEU A C 1
ATOM 2510 O O . LEU A 1 316 ? 3.674 11.486 5.879 1.00 49.81 316 LEU A O 1
ATOM 2514 N N . SER A 1 317 ? 4.122 10.786 3.796 1.00 55.56 317 SER A N 1
ATOM 2515 C CA . SER A 1 317 ? 2.806 11.154 3.275 1.00 55.56 317 SER A CA 1
ATOM 2516 C C . SER A 1 317 ? 1.709 10.340 3.951 1.00 55.56 317 SER A C 1
ATOM 2518 O O . SER A 1 317 ? 1.817 9.124 4.092 1.00 55.56 317 SER A O 1
ATOM 2520 N N . PHE A 1 318 ? 0.670 11.033 4.419 1.00 60.09 318 PHE A N 1
ATOM 2521 C CA . PHE A 1 318 ? -0.407 10.493 5.260 1.00 60.09 318 PHE A CA 1
ATOM 2522 C C . PHE A 1 318 ? 0.031 9.954 6.622 1.00 60.09 318 PHE A C 1
ATOM 2524 O O . PHE A 1 318 ? -0.786 9.364 7.329 1.00 60.09 318 PHE A O 1
ATOM 2531 N N . SER A 1 319 ? 1.274 10.193 7.056 1.00 70.69 319 SER A N 1
ATOM 2532 C CA . SER A 1 319 ? 1.690 9.844 8.419 1.00 70.69 319 SER A CA 1
ATOM 2533 C C . SER A 1 319 ? 0.855 10.593 9.460 1.00 70.69 319 SER A C 1
ATOM 2535 O O . SER A 1 319 ? 0.614 10.066 10.548 1.00 70.69 319 SER A O 1
ATOM 2537 N N . SER A 1 320 ? 0.354 11.789 9.132 1.00 77.25 320 SER A N 1
ATOM 2538 C CA . SER A 1 320 ? -0.496 12.572 10.030 1.00 77.25 320 SER A CA 1
ATOM 2539 C C . SER A 1 320 ? -1.894 11.965 10.116 1.00 77.25 320 SER A C 1
ATOM 2541 O O . SER A 1 320 ? -2.376 11.728 11.223 1.00 77.25 320 SER A O 1
ATOM 2543 N N . PHE A 1 321 ? -2.514 11.623 8.983 1.00 83.62 321 PHE A N 1
ATOM 2544 C CA . PHE A 1 321 ? -3.763 10.855 8.966 1.00 83.62 321 PHE A CA 1
ATOM 2545 C C . PHE A 1 321 ? -3.637 9.504 9.670 1.00 83.62 321 PHE A C 1
ATOM 2547 O O . PHE A 1 321 ? -4.480 9.186 10.506 1.00 83.62 321 PHE A O 1
ATOM 2554 N N . HIS A 1 322 ? -2.575 8.737 9.414 1.00 81.44 322 HIS A N 1
ATOM 2555 C CA . HIS A 1 322 ? -2.340 7.466 10.095 1.00 81.44 322 HIS A CA 1
ATOM 2556 C C . HIS A 1 322 ? -2.245 7.667 11.613 1.00 81.44 322 HIS A C 1
ATOM 2558 O O . HIS A 1 322 ? -2.979 7.021 12.360 1.00 81.44 322 HIS A O 1
ATOM 2564 N N . LYS A 1 323 ? -1.451 8.637 12.089 1.00 81.44 323 LYS A N 1
ATOM 2565 C CA . LYS A 1 323 ? -1.386 8.977 13.521 1.00 81.44 323 LYS A CA 1
ATOM 2566 C C . LYS A 1 323 ? -2.765 9.314 14.095 1.00 81.44 323 LYS A C 1
ATOM 2568 O O . LYS A 1 323 ? -3.092 8.858 15.188 1.00 81.44 323 LYS A O 1
ATOM 2573 N N . LYS A 1 324 ? -3.594 10.083 13.380 1.00 86.50 324 LYS A N 1
ATOM 2574 C CA . LYS A 1 324 ? -4.952 10.426 13.840 1.00 86.50 324 LYS A CA 1
ATOM 2575 C C . LYS A 1 324 ? -5.878 9.208 13.869 1.00 86.50 324 LYS A C 1
ATOM 2577 O O . LYS A 1 324 ? -6.517 8.976 14.890 1.00 86.50 324 LYS A O 1
ATOM 2582 N N . PHE A 1 325 ? -5.911 8.391 12.817 1.00 88.81 325 PHE A N 1
ATOM 2583 C CA . PHE A 1 325 ? -6.715 7.165 12.790 1.00 88.81 325 PHE A CA 1
ATOM 2584 C C . PHE A 1 325 ? -6.286 6.170 13.873 1.00 88.81 325 PHE A C 1
ATOM 2586 O O . PHE A 1 325 ? -7.143 5.605 14.551 1.00 88.81 325 PHE A O 1
ATOM 2593 N N . ARG A 1 326 ? -4.979 6.024 14.118 1.00 85.50 326 ARG A N 1
ATOM 2594 C CA . ARG A 1 326 ? -4.455 5.204 15.215 1.00 85.50 326 ARG A CA 1
ATOM 2595 C C . ARG A 1 326 ? -4.886 5.728 16.585 1.00 85.50 326 ARG A C 1
ATOM 2597 O O . ARG A 1 326 ? -5.319 4.936 17.416 1.00 85.50 326 ARG A O 1
ATOM 2604 N N . LYS A 1 327 ? -4.839 7.047 16.819 1.00 85.31 327 LYS A N 1
ATOM 2605 C CA . LYS A 1 327 ? -5.361 7.664 18.058 1.00 85.31 327 LYS A CA 1
ATOM 2606 C C . LYS A 1 327 ? -6.860 7.415 18.247 1.00 85.31 327 LYS A C 1
ATOM 2608 O O . LYS A 1 327 ? -7.312 7.267 19.375 1.00 85.31 327 LYS A O 1
ATOM 2613 N N . LYS A 1 328 ? -7.609 7.272 17.150 1.00 88.81 328 LYS A N 1
ATOM 2614 C CA . LYS A 1 328 ? -9.006 6.812 17.148 1.00 88.81 328 LYS A CA 1
ATOM 2615 C C . LYS A 1 328 ? -9.147 5.284 17.198 1.00 88.81 328 LYS A C 1
ATOM 2617 O O . LYS A 1 328 ? -10.243 4.780 16.996 1.00 88.81 328 LYS A O 1
ATOM 2622 N N . ARG A 1 329 ? -8.082 4.535 17.494 1.00 89.12 329 ARG A N 1
ATOM 2623 C CA . ARG A 1 329 ? -8.064 3.067 17.623 1.00 89.12 329 ARG A CA 1
ATOM 2624 C C . ARG A 1 329 ? -8.360 2.302 16.325 1.00 89.12 329 ARG A C 1
ATOM 2626 O O . ARG A 1 329 ? -8.783 1.157 16.392 1.00 89.12 329 ARG A O 1
ATOM 2633 N N . ALA A 1 330 ? -8.135 2.896 15.150 1.00 90.56 330 ALA A N 1
ATOM 2634 C CA . ALA A 1 330 ? -8.132 2.140 13.893 1.00 90.56 330 ALA A CA 1
ATOM 2635 C C . ALA A 1 330 ? -7.032 1.062 13.906 1.00 90.56 330 ALA A C 1
ATOM 2637 O O . ALA A 1 330 ? -5.991 1.251 14.540 1.00 90.56 330 ALA A O 1
ATOM 2638 N N . MET A 1 331 ? -7.252 -0.037 13.178 1.00 89.94 331 MET A N 1
ATOM 2639 C CA . MET A 1 331 ? -6.269 -1.117 13.006 1.00 89.94 331 MET A CA 1
ATOM 2640 C C . MET A 1 331 ? -5.006 -0.621 12.295 1.00 89.94 331 MET A C 1
ATOM 2642 O O . MET A 1 331 ? -3.900 -1.091 12.550 1.00 89.94 331 MET A O 1
ATOM 2646 N N . GLY A 1 332 ? -5.199 0.333 11.386 1.00 88.25 332 GLY A N 1
ATOM 2647 C CA . GLY A 1 332 ? -4.154 0.966 10.606 1.00 88.25 332 GLY A CA 1
ATOM 2648 C C . GLY A 1 332 ? -4.675 1.436 9.254 1.00 88.25 332 GLY A C 1
ATOM 2649 O O . GLY A 1 332 ? -5.890 1.503 9.029 1.00 88.25 332 GLY A O 1
ATOM 2650 N N . VAL A 1 333 ? -3.746 1.795 8.371 1.00 89.69 333 VAL A N 1
ATOM 2651 C CA . VAL A 1 333 ? -4.047 2.440 7.089 1.00 89.69 333 VAL A CA 1
ATOM 2652 C C . VAL A 1 333 ? -3.444 1.660 5.926 1.00 89.69 333 VAL A C 1
ATOM 2654 O O . VAL A 1 333 ? -2.290 1.253 5.965 1.00 89.69 333 VAL A O 1
ATOM 2657 N N . ILE A 1 334 ? -4.200 1.499 4.848 1.00 91.12 334 ILE A N 1
ATOM 2658 C CA . ILE A 1 334 ? -3.682 1.083 3.545 1.00 91.12 334 ILE A CA 1
ATOM 2659 C C . ILE A 1 334 ? -3.676 2.318 2.658 1.00 91.12 334 ILE A C 1
ATOM 2661 O O . ILE A 1 334 ? -4.707 2.974 2.513 1.00 91.12 334 ILE A O 1
ATOM 2665 N N . GLY A 1 335 ? -2.529 2.641 2.073 1.00 87.00 335 GLY A N 1
ATOM 2666 C CA . GLY A 1 335 ? -2.368 3.834 1.247 1.00 87.00 335 GLY A CA 1
ATOM 2667 C C . GLY A 1 335 ? -1.358 3.631 0.129 1.00 87.00 335 GLY A C 1
ATOM 2668 O O . GLY A 1 335 ? -0.639 2.632 0.094 1.00 87.00 335 GLY A O 1
ATOM 2669 N N . THR A 1 336 ? -1.313 4.585 -0.794 1.00 84.62 336 THR A N 1
ATOM 2670 C CA . THR A 1 336 ? -0.437 4.535 -1.967 1.00 84.62 336 THR A CA 1
ATOM 2671 C C . THR A 1 336 ? 0.814 5.385 -1.761 1.00 84.62 336 THR A C 1
ATOM 2673 O O . THR A 1 336 ? 0.716 6.537 -1.347 1.00 84.62 336 THR A O 1
ATOM 2676 N N . THR A 1 337 ? 1.991 4.858 -2.098 1.00 80.25 337 THR A N 1
ATOM 2677 C CA . THR A 1 337 ? 3.281 5.571 -1.974 1.00 80.25 337 THR A CA 1
ATOM 2678 C C . THR A 1 337 ? 3.611 6.466 -3.171 1.00 80.25 337 THR A C 1
ATOM 2680 O O . THR A 1 337 ? 4.496 7.318 -3.081 1.00 80.25 337 THR A O 1
ATOM 2683 N N . ILE A 1 338 ? 2.880 6.318 -4.281 1.00 80.31 338 ILE A N 1
ATOM 2684 C CA . ILE A 1 338 ? 2.948 7.201 -5.452 1.00 80.31 338 ILE A CA 1
ATOM 2685 C C . ILE A 1 338 ? 1.543 7.581 -5.922 1.00 80.31 338 ILE A C 1
ATOM 2687 O O . ILE A 1 338 ? 0.541 7.010 -5.492 1.00 80.31 338 ILE A O 1
ATOM 2691 N N . LYS A 1 339 ? 1.467 8.536 -6.851 1.00 79.50 339 LYS A N 1
ATOM 2692 C CA . LYS A 1 339 ? 0.213 8.932 -7.489 1.00 79.50 339 LYS A CA 1
ATOM 2693 C C . LYS A 1 339 ? -0.302 7.785 -8.361 1.00 79.50 339 LYS A C 1
ATOM 2695 O O . LYS A 1 339 ? 0.334 7.426 -9.349 1.00 79.50 339 LYS A O 1
ATOM 2700 N N . MET A 1 340 ? -1.472 7.247 -8.019 1.00 85.75 340 MET A N 1
ATOM 2701 C CA . MET A 1 340 ? -2.129 6.189 -8.793 1.00 85.75 340 MET A CA 1
ATOM 2702 C C . MET A 1 340 ? -3.082 6.744 -9.862 1.00 85.75 340 MET A C 1
ATOM 2704 O O . MET A 1 340 ? -3.796 7.718 -9.595 1.00 85.75 340 MET A O 1
ATOM 2708 N N . PRO A 1 341 ? -3.155 6.120 -11.058 1.00 89.62 341 PRO A N 1
ATOM 2709 C CA . PRO A 1 341 ? -4.264 6.327 -11.983 1.00 89.62 341 PRO A CA 1
ATOM 2710 C C . PRO A 1 341 ? -5.592 5.955 -11.310 1.00 89.62 341 PRO A C 1
ATOM 2712 O O . PRO A 1 341 ? -5.714 4.875 -10.734 1.00 89.62 341 PRO A O 1
ATOM 2715 N N . ALA A 1 342 ? -6.601 6.826 -11.401 1.00 90.69 342 ALA A N 1
ATOM 2716 C CA . ALA A 1 342 ? -7.876 6.630 -10.701 1.00 90.69 342 ALA A CA 1
ATOM 2717 C C . ALA A 1 342 ? -8.619 5.351 -11.128 1.00 90.69 342 ALA A C 1
ATOM 2719 O O . ALA A 1 342 ? -9.267 4.708 -10.307 1.00 90.69 342 ALA A O 1
ATOM 2720 N N . THR A 1 343 ? -8.503 4.963 -12.403 1.00 93.31 343 THR A N 1
ATOM 2721 C CA . THR A 1 343 ? -9.091 3.729 -12.947 1.00 93.31 343 THR A CA 1
ATOM 2722 C C . THR A 1 343 ? -8.473 2.488 -12.303 1.00 93.31 343 THR A C 1
ATOM 2724 O O . THR A 1 343 ? -9.195 1.627 -11.804 1.00 93.31 343 THR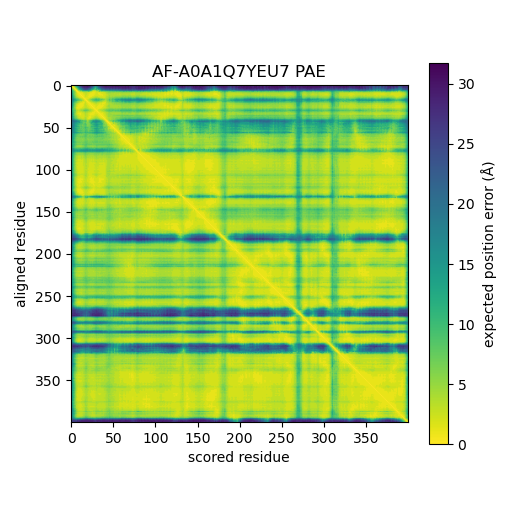 A O 1
ATOM 2727 N N . PHE A 1 344 ? -7.137 2.436 -12.239 1.00 94.06 344 PHE A N 1
ATOM 2728 C CA . PHE A 1 344 ? -6.395 1.376 -11.558 1.00 94.06 344 PHE A CA 1
ATOM 2729 C C . PHE A 1 344 ? -6.744 1.332 -10.073 1.00 94.06 344 PHE A C 1
ATOM 2731 O O . PHE A 1 344 ? -7.077 0.269 -9.555 1.00 94.06 344 PHE A O 1
ATOM 2738 N N . ALA A 1 345 ? -6.722 2.491 -9.412 1.00 93.25 345 ALA A N 1
ATOM 2739 C CA . ALA A 1 345 ? -7.051 2.608 -8.004 1.00 93.25 345 ALA A CA 1
ATOM 2740 C C . ALA A 1 345 ? -8.437 2.028 -7.702 1.00 93.25 345 ALA A C 1
ATOM 2742 O O . ALA A 1 345 ? -8.562 1.181 -6.817 1.00 93.25 345 ALA A O 1
ATOM 2743 N N . ALA A 1 346 ? -9.464 2.405 -8.467 1.00 95.50 346 ALA A N 1
ATOM 2744 C CA . ALA A 1 346 ? -10.816 1.898 -8.262 1.00 95.50 346 ALA A CA 1
ATOM 2745 C C . ALA A 1 346 ? -10.918 0.374 -8.444 1.00 95.50 346 ALA A C 1
ATOM 2747 O O . ALA A 1 346 ? -11.509 -0.322 -7.612 1.00 95.50 346 ALA A O 1
ATOM 2748 N N . ALA A 1 347 ? -10.298 -0.162 -9.499 1.00 96.44 347 ALA A N 1
ATOM 2749 C CA . ALA A 1 347 ? -10.302 -1.595 -9.770 1.00 96.44 347 ALA A CA 1
ATOM 2750 C C . ALA A 1 347 ? -9.538 -2.392 -8.694 1.00 96.44 347 ALA A C 1
ATOM 2752 O O . ALA A 1 347 ? -10.047 -3.397 -8.191 1.00 96.44 347 ALA A O 1
ATOM 2753 N N . PHE A 1 348 ? -8.361 -1.912 -8.277 1.00 97.25 348 PHE A N 1
ATOM 2754 C CA . PHE A 1 348 ? -7.569 -2.516 -7.204 1.00 97.25 348 PHE A CA 1
ATOM 2755 C C . PHE A 1 348 ? -8.323 -2.493 -5.870 1.00 97.25 348 PHE A C 1
ATOM 2757 O O . PHE A 1 348 ? -8.422 -3.519 -5.200 1.00 97.25 348 PHE A O 1
ATOM 2764 N N . GLY A 1 349 ? -8.903 -1.344 -5.505 1.00 96.44 349 GLY A N 1
ATOM 2765 C CA . GLY A 1 349 ? -9.656 -1.167 -4.263 1.00 96.44 349 GLY A CA 1
ATOM 2766 C C . GLY A 1 349 ? -10.854 -2.109 -4.169 1.00 96.44 349 GLY A C 1
ATOM 2767 O O . GLY A 1 349 ? -11.043 -2.761 -3.143 1.00 96.44 349 GLY A O 1
ATOM 2768 N N . ARG A 1 350 ? -11.612 -2.263 -5.265 1.00 97.19 350 ARG A N 1
ATOM 2769 C CA . ARG A 1 350 ? -12.679 -3.269 -5.354 1.00 97.19 350 ARG A CA 1
ATOM 2770 C C . ARG A 1 350 ? -12.136 -4.675 -5.105 1.00 97.19 350 ARG A C 1
ATOM 2772 O O . ARG A 1 350 ? -12.663 -5.381 -4.251 1.00 97.19 350 ARG A O 1
ATOM 2779 N N . LYS A 1 351 ? -11.099 -5.082 -5.843 1.00 97.75 351 LYS A N 1
ATOM 2780 C CA . LYS A 1 351 ? -10.556 -6.444 -5.767 1.00 97.75 351 LYS A CA 1
ATOM 2781 C C . LYS A 1 351 ? -10.005 -6.762 -4.374 1.00 97.75 351 LYS A C 1
ATOM 2783 O O . LYS A 1 351 ? -10.206 -7.863 -3.871 1.00 97.75 351 LYS A O 1
ATOM 2788 N N . LEU A 1 352 ? -9.361 -5.787 -3.734 1.00 97.50 352 LEU A N 1
ATOM 2789 C CA . LEU A 1 352 ? -8.881 -5.896 -2.360 1.00 97.50 352 LEU A CA 1
ATOM 2790 C C . LEU A 1 352 ? -10.034 -6.136 -1.378 1.00 97.50 352 LEU A C 1
ATOM 2792 O O . LEU A 1 352 ? -9.955 -7.062 -0.572 1.00 97.50 352 LEU A O 1
ATOM 2796 N N . ILE A 1 353 ? -11.108 -5.343 -1.472 1.00 96.44 353 ILE A N 1
ATOM 2797 C CA . ILE A 1 353 ? -12.302 -5.528 -0.639 1.00 96.44 353 ILE A CA 1
ATOM 2798 C C . ILE A 1 353 ? -12.915 -6.904 -0.902 1.00 96.44 353 ILE A C 1
ATOM 2800 O O . ILE A 1 353 ? -13.165 -7.632 0.047 1.00 96.44 353 ILE A O 1
ATOM 2804 N N . GLU A 1 354 ? -13.103 -7.312 -2.158 1.00 96.00 354 GLU A N 1
ATOM 2805 C CA . GLU A 1 354 ? -13.630 -8.645 -2.488 1.00 96.00 354 GLU A CA 1
ATOM 2806 C C . GLU A 1 354 ? -12.800 -9.769 -1.850 1.00 96.00 354 GLU A C 1
ATOM 2808 O O . GLU A 1 354 ? -13.364 -10.671 -1.234 1.00 96.00 354 GLU A O 1
ATOM 2813 N N . CYS A 1 355 ? -11.468 -9.727 -1.958 1.00 96.06 355 CYS A N 1
ATOM 2814 C CA . CYS A 1 355 ? -10.594 -10.716 -1.325 1.00 96.06 355 CYS A CA 1
ATOM 2815 C C . CYS A 1 355 ? -10.763 -10.723 0.200 1.00 96.06 355 CYS A C 1
ATOM 2817 O O . CYS A 1 355 ? -10.960 -11.784 0.794 1.00 96.06 355 CYS A O 1
ATOM 2819 N N . TYR A 1 356 ? -10.719 -9.543 0.822 1.00 95.12 356 TYR A N 1
ATOM 2820 C CA . TYR A 1 356 ? -10.811 -9.408 2.271 1.00 95.12 356 TYR A CA 1
ATOM 2821 C C . TYR A 1 356 ? -12.151 -9.916 2.813 1.00 95.12 356 TYR A C 1
ATOM 2823 O O . TYR A 1 356 ? -12.185 -10.753 3.713 1.00 95.12 356 TYR A O 1
ATOM 2831 N N . MET A 1 357 ? -13.254 -9.502 2.189 1.00 91.88 357 MET A N 1
ATOM 2832 C CA . MET A 1 357 ? -14.618 -9.912 2.539 1.00 91.88 357 MET A CA 1
ATOM 2833 C C . MET A 1 357 ? -14.860 -11.411 2.307 1.00 91.88 357 MET A C 1
ATOM 2835 O O . MET A 1 357 ? -15.711 -12.009 2.958 1.00 91.88 357 MET A O 1
ATOM 2839 N N . ASN A 1 358 ? -14.073 -12.049 1.433 1.00 92.38 358 ASN A N 1
ATOM 2840 C CA . ASN A 1 358 ? -14.017 -13.505 1.269 1.00 92.38 358 ASN A CA 1
ATOM 2841 C C . ASN A 1 358 ? -13.084 -14.194 2.282 1.00 92.38 358 ASN A C 1
ATOM 2843 O O . ASN A 1 358 ? -12.656 -15.328 2.061 1.00 92.38 358 ASN A O 1
ATOM 2847 N N . ARG A 1 359 ? -12.778 -13.528 3.405 1.00 92.81 359 ARG A N 1
ATOM 2848 C CA . ARG A 1 359 ? -11.987 -14.060 4.525 1.00 92.81 359 ARG A CA 1
ATOM 2849 C C . ARG A 1 359 ? -10.542 -14.405 4.145 1.00 92.81 359 ARG A C 1
ATOM 2851 O O . ARG A 1 359 ? -9.909 -15.227 4.805 1.00 92.81 359 ARG A O 1
ATOM 2858 N N . ILE A 1 360 ? -9.995 -13.768 3.110 1.00 96.00 360 ILE A N 1
ATOM 2859 C CA . ILE A 1 360 ? -8.546 -13.731 2.889 1.00 96.00 360 ILE A CA 1
ATOM 2860 C C . ILE A 1 360 ? -7.988 -12.634 3.795 1.00 96.00 360 ILE A C 1
ATOM 2862 O O . ILE A 1 360 ? -8.521 -11.526 3.801 1.00 96.00 360 ILE A O 1
ATOM 2866 N N . SER A 1 361 ? -6.926 -12.916 4.559 1.00 95.69 361 SER A N 1
ATOM 2867 C CA . SER A 1 361 ? -6.347 -11.887 5.431 1.00 95.69 361 SER A CA 1
ATOM 2868 C C . SER A 1 361 ? -5.895 -10.679 4.616 1.00 95.69 361 SER A C 1
ATOM 2870 O O . SER A 1 361 ? -5.451 -10.836 3.474 1.00 95.69 361 SER A O 1
ATOM 2872 N N . ILE A 1 362 ? -5.993 -9.476 5.179 1.00 95.69 362 ILE A N 1
ATOM 2873 C CA . ILE A 1 362 ? -5.727 -8.244 4.426 1.00 95.69 362 ILE A CA 1
ATOM 2874 C C . ILE A 1 362 ? -4.310 -8.223 3.827 1.00 95.69 362 ILE A C 1
ATOM 2876 O O . ILE A 1 362 ? -4.119 -7.836 2.671 1.00 95.69 362 ILE A O 1
ATOM 2880 N N . GLY A 1 363 ? -3.326 -8.744 4.566 1.00 95.75 363 GLY A N 1
ATOM 2881 C CA . GLY A 1 363 ? -1.953 -8.897 4.096 1.00 95.75 363 GLY A CA 1
ATOM 2882 C C . GLY A 1 363 ? -1.807 -9.934 2.992 1.00 95.75 363 GLY A C 1
ATOM 2883 O O . GLY A 1 363 ? -1.114 -9.679 2.007 1.00 95.75 363 GLY A O 1
ATOM 2884 N N . CYS A 1 364 ? -2.504 -11.071 3.088 1.00 96.81 364 CYS A N 1
ATOM 2885 C CA . CYS A 1 364 ? -2.515 -12.057 2.009 1.00 96.81 364 CYS A CA 1
ATOM 2886 C C . CYS A 1 364 ? -3.200 -11.515 0.749 1.00 96.81 364 CYS A C 1
ATOM 2888 O O . CYS A 1 364 ? -2.705 -11.764 -0.348 1.00 96.81 364 CYS A O 1
ATOM 2890 N N . ALA A 1 365 ? -4.288 -10.755 0.892 1.00 97.38 365 ALA A N 1
ATOM 2891 C CA . ALA A 1 365 ? -5.015 -10.165 -0.226 1.00 97.38 365 ALA A CA 1
ATOM 2892 C C . ALA A 1 365 ? -4.128 -9.192 -1.019 1.00 97.38 365 ALA A C 1
ATOM 2894 O O . ALA A 1 365 ? -3.967 -9.355 -2.227 1.00 97.38 365 ALA A O 1
ATOM 2895 N N . ILE A 1 366 ? -3.480 -8.233 -0.346 1.00 96.62 366 ILE A N 1
ATOM 2896 C CA . ILE A 1 366 ? -2.552 -7.299 -1.005 1.00 96.62 366 ILE A CA 1
ATOM 2897 C C . ILE A 1 366 ? -1.370 -8.040 -1.633 1.00 96.62 366 ILE A C 1
ATOM 2899 O O . ILE A 1 366 ? -1.010 -7.773 -2.779 1.00 96.62 366 ILE A O 1
ATOM 2903 N N . TYR A 1 367 ? -0.769 -8.978 -0.902 1.00 97.62 367 TYR A N 1
ATOM 2904 C CA . TYR A 1 367 ? 0.372 -9.749 -1.386 1.00 97.62 367 TYR A CA 1
ATOM 2905 C C . TYR A 1 367 ? 0.049 -10.533 -2.668 1.00 97.62 367 TYR A C 1
ATOM 2907 O O . TYR A 1 367 ? 0.804 -10.478 -3.639 1.00 97.62 367 TYR A O 1
ATOM 2915 N N . GLN A 1 368 ? -1.100 -11.213 -2.709 1.00 97.44 368 GLN A N 1
ATOM 2916 C CA . GLN A 1 368 ? -1.549 -11.939 -3.898 1.00 97.44 368 GLN A CA 1
ATOM 2917 C C . GLN A 1 368 ? -1.794 -10.997 -5.078 1.00 97.44 368 GLN A C 1
ATOM 2919 O O . GLN A 1 368 ? -1.337 -11.289 -6.182 1.00 97.44 368 GLN A O 1
ATOM 2924 N N . LEU A 1 369 ? -2.433 -9.845 -4.845 1.00 97.69 369 LEU A N 1
ATOM 2925 C CA . LEU A 1 369 ? -2.684 -8.859 -5.898 1.00 97.69 369 LEU A CA 1
ATOM 2926 C C . LEU A 1 369 ? -1.392 -8.277 -6.474 1.00 97.69 369 LEU A C 1
ATOM 2928 O O . LEU A 1 369 ? -1.280 -8.134 -7.689 1.00 97.69 369 LEU A O 1
ATOM 2932 N N . ARG A 1 370 ? -0.387 -7.992 -5.637 1.00 97.44 370 ARG A N 1
ATOM 2933 C CA . ARG A 1 370 ? 0.940 -7.553 -6.102 1.00 97.44 370 ARG A CA 1
ATOM 2934 C C . ARG A 1 370 ? 1.567 -8.571 -7.051 1.00 97.44 370 ARG A C 1
ATOM 2936 O O . ARG A 1 370 ? 2.081 -8.185 -8.097 1.00 97.44 370 ARG A O 1
ATOM 2943 N N . ARG A 1 371 ? 1.516 -9.860 -6.699 1.00 97.62 371 ARG A N 1
ATOM 2944 C CA . ARG A 1 371 ? 2.082 -10.939 -7.522 1.00 97.62 371 ARG A CA 1
ATOM 2945 C C . ARG A 1 371 ? 1.320 -11.121 -8.824 1.00 97.62 371 ARG A C 1
ATOM 2947 O O . ARG A 1 371 ? 1.948 -11.127 -9.875 1.00 97.62 371 ARG A O 1
ATOM 2954 N N . GLU A 1 372 ? -0.007 -11.207 -8.749 1.00 96.94 372 GLU A N 1
ATOM 2955 C CA . GLU A 1 372 ? -0.876 -11.352 -9.920 1.00 96.94 372 GLU A CA 1
ATOM 2956 C C . GLU A 1 372 ? -0.639 -10.225 -10.932 1.00 96.94 372 GLU A C 1
ATOM 2958 O O . GLU A 1 372 ? -0.487 -10.481 -12.125 1.00 96.94 372 GLU A O 1
ATOM 2963 N N . LEU A 1 373 ? -0.569 -8.979 -10.458 1.00 97.19 373 LEU A N 1
ATOM 2964 C CA . LEU A 1 373 ? -0.346 -7.823 -11.319 1.00 97.19 373 LEU A CA 1
ATOM 2965 C C . LEU A 1 373 ? 1.077 -7.796 -11.880 1.00 97.19 373 LEU A C 1
ATOM 2967 O O . LEU A 1 373 ? 1.248 -7.566 -13.077 1.00 97.19 373 LEU A O 1
ATOM 2971 N N . LEU A 1 374 ? 2.099 -8.084 -11.068 1.00 96.94 374 LEU A N 1
ATOM 2972 C CA . LEU A 1 374 ? 3.479 -8.090 -11.553 1.00 96.94 374 LEU A CA 1
ATOM 2973 C C . LEU A 1 374 ? 3.736 -9.226 -12.557 1.00 96.94 374 LEU A C 1
ATOM 2975 O O . LEU A 1 374 ? 4.487 -9.029 -13.511 1.00 96.94 374 LEU A O 1
ATOM 2979 N N . ASP A 1 375 ? 3.073 -10.375 -12.394 1.00 96.00 375 ASP A N 1
ATOM 2980 C CA . ASP A 1 375 ? 3.077 -11.473 -13.370 1.00 96.00 375 ASP A CA 1
ATOM 2981 C C . ASP A 1 375 ? 2.480 -11.056 -14.723 1.00 96.00 375 ASP A C 1
ATOM 2983 O O . ASP A 1 375 ? 2.860 -11.607 -15.754 1.00 96.00 375 ASP A O 1
ATOM 2987 N N . ARG A 1 376 ? 1.616 -10.034 -14.727 1.00 94.19 376 ARG A N 1
ATOM 2988 C CA . ARG A 1 376 ? 1.033 -9.386 -15.913 1.00 94.19 376 ARG A CA 1
ATOM 2989 C C . ARG A 1 376 ? 1.760 -8.096 -16.318 1.00 94.19 376 ARG A C 1
ATOM 2991 O O . ARG A 1 376 ? 1.187 -7.250 -16.998 1.00 94.19 376 ARG A O 1
ATOM 2998 N N . ASN A 1 377 ? 3.010 -7.906 -15.889 1.00 92.75 377 ASN A N 1
ATOM 2999 C CA . ASN A 1 377 ? 3.812 -6.697 -16.137 1.00 92.75 377 ASN A CA 1
ATOM 3000 C C . ASN A 1 377 ? 3.183 -5.384 -15.633 1.00 92.75 377 ASN A C 1
ATOM 3002 O O . ASN A 1 377 ? 3.493 -4.308 -16.140 1.00 92.75 377 ASN A O 1
ATOM 3006 N N . ASN A 1 378 ? 2.330 -5.443 -14.612 1.00 94.81 378 ASN A N 1
ATOM 3007 C CA . ASN A 1 378 ? 1.750 -4.272 -13.969 1.00 94.81 378 ASN A CA 1
ATOM 3008 C C . ASN A 1 378 ? 2.363 -4.092 -12.563 1.00 94.81 378 ASN A C 1
ATOM 3010 O O . ASN A 1 378 ? 1.994 -4.807 -11.630 1.00 94.81 378 ASN A O 1
ATOM 3014 N N . PRO A 1 379 ? 3.296 -3.141 -12.366 1.00 94.81 379 PRO A N 1
ATOM 3015 C CA . PRO A 1 379 ? 3.966 -2.965 -11.082 1.00 94.81 379 PRO A CA 1
ATOM 3016 C C . PRO A 1 379 ? 3.149 -2.131 -10.084 1.00 94.81 379 PRO A C 1
ATOM 3018 O O . PRO A 1 379 ? 3.591 -1.944 -8.953 1.00 94.81 379 PRO A O 1
ATOM 3021 N N . LEU A 1 380 ? 1.977 -1.607 -10.466 1.00 93.56 380 LEU A N 1
ATOM 3022 C CA . LEU A 1 380 ? 1.278 -0.590 -9.675 1.00 93.56 380 LEU A CA 1
ATOM 3023 C C . LEU A 1 380 ? 0.779 -1.099 -8.319 1.00 93.56 380 LEU A C 1
ATOM 3025 O O . LEU A 1 380 ? 0.737 -0.338 -7.354 1.00 93.56 380 LEU A O 1
ATOM 3029 N N . GLY A 1 381 ? 0.493 -2.400 -8.206 1.00 94.81 381 GLY A N 1
ATOM 3030 C CA . GLY A 1 381 ? 0.129 -3.019 -6.929 1.00 94.81 381 GLY A CA 1
ATOM 3031 C C . GLY A 1 381 ? 1.223 -2.906 -5.857 1.00 94.81 381 GLY A C 1
ATOM 3032 O O . GLY A 1 381 ? 0.909 -2.886 -4.668 1.00 94.81 381 GLY A O 1
ATOM 3033 N N . LEU A 1 382 ? 2.501 -2.788 -6.250 1.00 95.06 382 LEU A N 1
ATOM 3034 C CA . LEU A 1 382 ? 3.631 -2.654 -5.318 1.00 95.06 382 LEU A CA 1
ATOM 3035 C C . LEU A 1 382 ? 3.586 -1.348 -4.519 1.00 95.06 382 LEU A C 1
ATOM 3037 O O . LEU A 1 382 ? 4.197 -1.267 -3.460 1.00 95.06 382 LEU A O 1
ATOM 3041 N N . PHE A 1 383 ? 2.856 -0.342 -4.999 1.00 91.19 383 PHE A N 1
ATOM 3042 C CA . PHE A 1 383 ? 2.777 0.960 -4.344 1.00 91.19 383 PHE A CA 1
ATOM 3043 C C . PHE A 1 383 ? 1.664 1.061 -3.303 1.00 91.19 383 PHE A C 1
ATOM 3045 O O . PHE A 1 383 ? 1.584 2.084 -2.630 1.00 91.19 383 PHE A O 1
ATOM 3052 N N . TYR A 1 384 ? 0.832 0.030 -3.134 1.00 91.44 384 TYR A N 1
ATOM 3053 C CA . TYR A 1 384 ? -0.116 -0.055 -2.022 1.00 91.44 384 TYR A CA 1
ATOM 3054 C C . TYR A 1 384 ? 0.602 -0.598 -0.799 1.00 91.44 384 TYR A C 1
ATOM 3056 O O . TYR A 1 384 ? 0.884 -1.788 -0.778 1.00 91.44 384 TYR A O 1
ATOM 3064 N N . SER A 1 385 ? 0.877 0.223 0.210 1.00 88.25 385 SER A N 1
ATOM 3065 C CA . SER A 1 385 ? 1.552 -0.198 1.445 1.00 88.25 385 SER A CA 1
ATOM 3066 C C . SER A 1 385 ? 0.541 -0.511 2.548 1.00 88.25 385 SER A C 1
ATOM 3068 O O . SER A 1 385 ? -0.414 0.237 2.767 1.00 88.25 385 SER A O 1
ATOM 3070 N N . LEU A 1 386 ? 0.766 -1.622 3.253 1.00 91.62 386 LEU A N 1
ATOM 3071 C CA . LEU A 1 386 ? -0.098 -2.123 4.321 1.00 91.62 386 LEU A CA 1
ATOM 3072 C C . LEU A 1 386 ? 0.398 -1.655 5.688 1.00 91.62 386 LEU A C 1
ATOM 3074 O O . LEU A 1 386 ? 1.302 -2.260 6.253 1.00 91.62 386 LEU A O 1
ATOM 3078 N N . GLN A 1 387 ? -0.199 -0.605 6.240 1.00 88.25 387 GLN A N 1
ATOM 3079 C CA . GLN A 1 387 ? 0.191 -0.049 7.537 1.00 88.25 387 GLN A CA 1
ATOM 3080 C C . GLN A 1 387 ? -0.734 -0.520 8.664 1.00 88.25 387 GLN A C 1
ATOM 3082 O O . GLN A 1 387 ? -1.268 0.289 9.419 1.00 88.25 387 GLN A O 1
ATOM 3087 N N . CYS A 1 388 ? -0.963 -1.831 8.732 1.00 85.88 388 CYS A N 1
ATOM 3088 C CA . CYS A 1 388 ? -1.644 -2.538 9.816 1.00 85.88 388 CYS A CA 1
ATOM 3089 C C . CYS A 1 388 ? -1.104 -3.982 9.901 1.00 85.88 388 CYS A C 1
ATOM 3091 O O . CYS A 1 388 ? -0.410 -4.407 8.972 1.00 85.88 388 CYS A O 1
ATOM 3093 N N . PRO A 1 389 ? -1.422 -4.758 10.955 1.00 90.19 389 PRO A N 1
ATOM 3094 C CA . PRO A 1 389 ? -1.141 -6.195 10.967 1.00 90.19 389 PRO A CA 1
ATOM 3095 C C . PRO A 1 389 ? -1.753 -6.894 9.741 1.00 90.19 389 PRO A C 1
ATOM 3097 O O . PRO A 1 389 ? -2.862 -6.559 9.314 1.00 90.19 389 PRO A O 1
ATOM 3100 N N . GLY A 1 390 ? -1.023 -7.824 9.126 1.00 91.38 390 GLY A N 1
ATOM 3101 C CA . GLY A 1 390 ? -1.418 -8.457 7.864 1.00 91.38 390 GLY A CA 1
ATOM 3102 C C . GLY A 1 390 ? -2.259 -9.727 7.994 1.00 91.38 390 GLY A C 1
ATOM 3103 O O . GLY A 1 390 ? -2.839 -10.192 7.005 1.00 91.38 390 GLY A O 1
ATOM 3104 N N . ASP A 1 391 ? -2.341 -10.303 9.185 1.00 92.44 391 ASP A N 1
ATOM 3105 C CA . ASP A 1 391 ? -3.088 -11.521 9.501 1.00 92.44 391 ASP A CA 1
ATOM 3106 C C . ASP A 1 391 ? -4.563 -11.275 9.854 1.00 92.44 391 ASP A C 1
ATOM 3108 O O . ASP A 1 391 ? -5.311 -12.235 10.009 1.00 92.44 391 ASP A O 1
ATOM 3112 N N . ILE A 1 392 ? -5.003 -10.014 9.862 1.00 92.75 392 ILE A N 1
ATOM 3113 C CA . ILE A 1 392 ? -6.392 -9.623 10.135 1.00 92.75 392 ILE A CA 1
ATOM 3114 C C . ILE A 1 392 ? -7.334 -10.171 9.067 1.00 92.75 392 ILE A C 1
ATOM 3116 O O . ILE A 1 392 ? -7.087 -10.004 7.865 1.00 92.75 392 ILE A O 1
ATOM 3120 N N . LEU A 1 393 ? -8.432 -10.786 9.501 1.00 94.38 393 LEU A N 1
ATOM 3121 C CA . LEU A 1 393 ? -9.492 -11.303 8.644 1.00 94.38 393 LEU A CA 1
ATOM 3122 C C . LEU A 1 393 ? -10.755 -10.437 8.732 1.00 94.38 393 LEU A C 1
ATOM 3124 O O . LEU A 1 393 ? -11.071 -9.881 9.782 1.00 94.38 393 LEU A O 1
ATOM 3128 N N . ALA A 1 394 ? -11.545 -10.402 7.652 1.00 92.31 394 ALA A N 1
ATOM 3129 C CA . ALA A 1 394 ? -12.861 -9.768 7.700 1.00 92.31 394 ALA A CA 1
ATOM 3130 C C . ALA A 1 394 ? -13.752 -10.423 8.772 1.00 92.31 394 ALA A C 1
ATOM 3132 O O . ALA A 1 394 ? -13.634 -11.637 8.993 1.00 92.31 394 ALA A O 1
ATOM 3133 N N . PRO A 1 395 ? -14.658 -9.671 9.417 1.00 91.31 395 PRO A N 1
ATOM 3134 C CA . PRO A 1 395 ? -15.511 -10.212 10.469 1.00 91.31 395 PRO A CA 1
ATOM 3135 C C . PRO A 1 395 ? -16.351 -11.392 9.974 1.00 91.31 395 PRO A C 1
ATOM 3137 O O . PRO A 1 395 ? -16.734 -11.450 8.807 1.00 91.31 395 PRO A O 1
ATOM 3140 N N . GLN A 1 396 ? -16.670 -12.348 10.851 1.00 77.62 396 GLN A N 1
ATOM 3141 C CA . GLN A 1 396 ? -17.416 -13.554 10.446 1.00 77.62 396 GLN A CA 1
ATOM 3142 C C . GLN A 1 396 ? -18.894 -13.297 10.105 1.00 77.62 396 GLN A C 1
ATOM 3144 O O . GLN A 1 396 ? -19.590 -14.229 9.711 1.00 77.62 396 GLN A O 1
ATOM 3149 N N . GLY A 1 397 ? -19.370 -12.054 10.229 1.00 63.19 397 GLY A N 1
ATOM 3150 C CA . GLY A 1 397 ? -20.784 -11.727 10.110 1.00 63.19 397 GLY A CA 1
ATOM 3151 C C . GLY A 1 397 ? -21.557 -12.379 11.252 1.00 63.19 397 GLY A C 1
ATOM 3152 O O . GLY A 1 397 ? -22.167 -13.431 11.086 1.00 63.19 397 GLY A O 1
ATOM 3153 N N . GLY A 1 398 ? -21.517 -11.775 12.441 1.00 47.25 398 GLY A N 1
ATOM 3154 C CA . GLY A 1 398 ? -22.464 -12.147 13.486 1.00 47.25 398 GLY A CA 1
ATOM 3155 C C . GLY A 1 398 ? -23.882 -11.849 12.998 1.00 47.25 398 GLY A C 1
ATOM 3156 O O . GLY A 1 398 ? -24.148 -10.733 12.554 1.00 47.25 398 GLY A O 1
ATOM 3157 N N . ASN A 1 399 ? -24.786 -12.831 13.068 1.00 35.41 399 ASN A N 1
ATOM 3158 C CA . ASN A 1 399 ? -26.216 -12.528 13.069 1.00 35.41 399 ASN A CA 1
ATOM 3159 C C . ASN A 1 399 ? -26.445 -11.521 14.204 1.00 35.41 399 ASN A C 1
ATOM 3161 O O . ASN A 1 399 ? -26.179 -11.856 15.360 1.00 35.41 399 ASN A O 1
ATOM 3165 N N . ASN A 1 400 ? -26.857 -10.299 13.857 1.00 37.88 400 ASN A N 1
ATOM 3166 C CA . ASN A 1 400 ? -27.368 -9.338 14.834 1.00 37.88 400 ASN A CA 1
ATOM 3167 C C . ASN A 1 400 ? -28.532 -9.941 15.623 1.00 37.88 400 ASN A C 1
ATOM 3169 O O . ASN A 1 400 ? -29.393 -10.593 14.983 1.00 37.88 400 ASN A O 1
#

Solvent-accessible surface area (backbone atoms only — not comparable to full-atom values): 20791 Å² total; per-residue (Å²): 136,79,78,90,73,66,70,37,38,34,41,39,39,42,38,74,54,97,92,28,40,38,34,36,40,40,38,42,37,84,97,41,80,49,69,56,73,77,40,75,24,81,68,58,64,66,60,53,43,56,58,43,39,51,50,62,62,48,56,46,75,66,54,43,51,52,48,44,62,33,80,57,49,78,56,62,58,57,87,57,73,62,30,51,53,30,48,52,34,40,46,42,47,46,21,52,11,17,51,53,38,51,50,48,27,73,47,62,40,38,71,57,54,55,46,49,66,76,66,53,52,72,76,15,39,35,38,37,36,26,67,70,67,52,71,75,60,28,40,30,20,90,58,83,43,48,75,91,78,54,49,74,68,51,41,68,76,43,59,90,57,75,72,61,20,36,26,54,28,26,38,60,26,28,45,76,51,64,56,94,82,47,88,79,62,80,70,75,42,56,67,45,20,35,72,21,48,51,25,37,38,41,35,40,18,72,59,61,37,69,84,28,72,94,38,86,40,42,40,48,62,53,49,52,52,47,34,70,74,75,43,45,95,32,45,50,81,39,54,48,57,67,64,46,50,53,53,76,68,39,40,81,44,56,33,33,31,39,40,36,39,28,38,23,42,28,50,58,76,91,82,42,93,74,53,50,36,39,38,34,44,96,91,45,71,45,41,47,72,76,52,66,63,91,58,42,41,66,13,16,20,41,32,36,48,56,34,32,52,31,30,37,38,46,48,52,57,61,48,57,45,44,53,33,42,42,72,22,39,28,42,28,37,34,36,52,58,35,63,48,46,54,41,36,45,42,54,50,53,52,53,44,49,54,36,19,70,69,58,33,24,50,29,54,30,52,34,51,47,20,38,59,29,44,76,40,42,36,56,69,48,46,36,57,45,41,36,24,77,34,79,50,46,48,29,80,49,63,84,127

pLDDT: mean 85.64, std 14.39, range [32.59, 98.0]

Foldseek 3Di:
DDDPQWFKEKEWEWEDDPQWIKIKIWIDGDVDTDIDDIDTFNDPQVVVLVLLQVLQVLADPVNLVLLLQDLASLDQDDPDDNNVNLLVSLLSLLQSLQVNLVVVVVSPCVVVSVCCLVPHFAAHAYEYEYAAFADLQQSHANDDGHPVPDDPVRCVVVPDDSCRRCLQRHLYEYEHWDDPPLPPTFDQLQVLLQQFALEEEAEAQPCQQVVCVVHNDRLVVLVVCLCVPPCVVRYDYHLDPVVVLVQLPDQPRRAQAYEHEFAWDWPDPVPDPTDTWGHSDPPDTDGLVSLPDQRAHRRQHEYEHLHANQDPQTRCRCVSVQSSSVSNSHQGYWDFNYGDNSSSSSSLSSQLCVCQVVFNFSSNSLSVSCNSSVVSSHNRSSRTHHHGDRRRGGHPRDPD

Secondary structure (DSSP, 8-state):
----PPPPEEEEEEEEETTEEEEEEEEEETTEEEEPPPEEE---HHHHHHHHHGGGGSS-HHHHHHHHT-SSTTSPPPTTHHHHHHHHHHHHHHHHHHHHHHHHIIIIIHHHHHHHHHH--TT-EEEEEESS----GGG---S---TTT--HHHHHHS---GGGSHHHHSEEEEEEPPPTTSTT-----HHHHHTS---EEEEE-TTGGGGGTTSS--HHHHHHHHIIIIIGGGEEEE-SHHHHHHHHH-TT---SEEEEESEEEE--TTTSS--EEEE-STT-EE-GGGG-SS---TT-PEEEE--BT-----TTTTHHHHHHHHHTT--EEEEESSPPPHHHHHHHHHHHHHHHHTT--HHHHHHHHHHHHHHTT-GGGGGEEEES-SS---------